Protein AF-A0A7X9J4E8-F1 (afdb_monomer_lite)

Radius of gyration: 23.3 Å; chains: 1; bounding box: 62×45×66 Å

Sequence (438 aa):
AHISRSTPTTVPPLYSTWFGYYLDIDEKLVKELIPKARELGVKNFAVDDGWQSLTDGETWGYGDWVVSRKRFPGGLKPLAELARSNGMGFGLWSAPIMVQDTSGVITDHPEWLIKRTDGTKMALWGNSSAMCYSGDYAKRFNDWLVNTARDLKLASVKVDGGLYVDGCIAPNHGHPVGHSEAVQIETFKDLVKRLRKASPGIVIDRGWEAEPGLTETYDTTWFGDWAVAFKPEREADPLWWYRNADIYRRTLWSMTFTRPPFTISWEAPCHVLCKPVDLNALEYHLTSIAAYICNLEIHGRLLESTPEEIALTKKWVKWNWENRDWLAFTQPIASLGQPYDAANDDAVPHVDGVLHLRNAHKGRYGYLCLWNPGPNPAKPEVTVRPGDYFVTMDTSKLALIRLKDGKPVAFNRTSEGFSVSANLAPRSWEIVELKIKD

Secondary structure (DSSP, 8-state):
-------TTSS--EEESHHHHTT---HHHHHHHHHHHHHTT-SEEEE-S--B---TT-S--TTT--B-TTT-TT-SHHHHHHHHHTT-EEEEEE-TTEEETT-HHHHH-GGGBPBPTTS-B-B-STTEEEB-SSHHHHHHHHHHHHHHHHHHT-SEEEE-SS--------TTSSS-TT--HHHHHHHHHHHHHHHHHHSTT-EEE-TT---GGGTTT-SBEE---------GGGTS-THHHHHHHHHHHHHHHHHHTTS-GGGEEEEEES----SS--HHHHHHHHHHHHTT-SEEEEES-TTT--HHHHHHHHHHHHHHHHHHHHHTTEEE-GGG-PPP-TTSSS---EEEEEEESSTTBTTEEEEEEEEE-SSS-B--EEEE-GGG-SS---GGGEEEEETTT--B--EEEETTEEEEE--B-TTEEEEEEEEE--

pLDDT: mean 87.4, std 9.04, range [48.62, 98.81]

Structure (mmCIF, N/CA/C/O backbone):
data_AF-A0A7X9J4E8-F1
#
_entry.id   AF-A0A7X9J4E8-F1
#
loop_
_atom_site.group_PDB
_atom_site.id
_atom_site.type_symbol
_atom_site.label_atom_id
_atom_site.label_alt_id
_atom_site.label_comp_id
_atom_site.label_asym_id
_atom_site.label_entity_id
_atom_site.label_seq_id
_atom_site.pdbx_PDB_ins_code
_atom_site.Cartn_x
_atom_site.Cartn_y
_atom_site.Cartn_z
_atom_site.occupancy
_atom_site.B_iso_or_equiv
_atom_site.auth_seq_id
_atom_site.auth_comp_id
_atom_site.auth_asym_id
_atom_site.auth_atom_id
_atom_site.pdbx_PDB_model_num
ATOM 1 N N . ALA A 1 1 ? -22.328 -2.539 -14.058 1.00 48.62 1 ALA A N 1
ATOM 2 C CA . ALA A 1 1 ? -21.877 -2.747 -12.669 1.00 48.62 1 ALA A CA 1
ATOM 3 C C . ALA A 1 1 ? -20.377 -2.993 -12.709 1.00 48.62 1 ALA A C 1
ATOM 5 O O . ALA A 1 1 ? -19.963 -3.850 -13.480 1.00 48.62 1 ALA A O 1
ATOM 6 N N . HIS A 1 2 ? -19.576 -2.222 -11.972 1.00 56.91 2 HIS A N 1
ATOM 7 C CA . HIS A 1 2 ? -18.136 -2.470 -11.863 1.00 56.91 2 HIS A CA 1
ATOM 8 C C . HIS A 1 2 ? -17.924 -3.718 -11.000 1.00 56.91 2 HIS A C 1
ATOM 10 O O . HIS A 1 2 ? -18.436 -3.782 -9.881 1.00 56.91 2 HIS A O 1
ATOM 16 N N . ILE A 1 3 ? -17.248 -4.733 -11.537 1.00 68.19 3 ILE A N 1
ATOM 17 C CA . ILE A 1 3 ? -16.965 -5.979 -10.821 1.00 68.19 3 ILE A CA 1
ATOM 18 C C . ILE A 1 3 ? -15.589 -5.818 -10.188 1.00 68.19 3 ILE A C 1
ATOM 20 O O . ILE A 1 3 ? -14.596 -5.755 -10.900 1.00 68.19 3 ILE A O 1
ATOM 24 N N . SER A 1 4 ? -15.522 -5.746 -8.860 1.00 74.31 4 SER A N 1
ATOM 25 C CA . SER A 1 4 ? -14.240 -5.845 -8.161 1.00 74.31 4 SER A CA 1
ATOM 26 C C . SER A 1 4 ? -13.829 -7.310 -8.064 1.00 74.31 4 SER A C 1
ATOM 28 O O . SER A 1 4 ? -14.654 -8.174 -7.754 1.00 74.31 4 SER A O 1
ATOM 30 N N . ARG A 1 5 ? -12.552 -7.591 -8.332 1.00 77.75 5 ARG A N 1
ATOM 31 C CA . ARG A 1 5 ? -11.970 -8.923 -8.123 1.00 77.75 5 ARG A CA 1
ATOM 32 C C . ARG A 1 5 ? -11.555 -9.168 -6.675 1.00 77.75 5 ARG A C 1
ATOM 34 O O . ARG A 1 5 ? -11.479 -10.319 -6.246 1.00 77.75 5 ARG A O 1
ATOM 41 N N . SER A 1 6 ? -11.305 -8.087 -5.949 1.00 82.75 6 SER A N 1
ATOM 42 C CA . SER A 1 6 ? -10.899 -8.096 -4.558 1.00 82.75 6 SER A CA 1
ATOM 43 C C . SER A 1 6 ? -11.991 -8.711 -3.692 1.00 82.75 6 SER A C 1
ATOM 45 O O . SER A 1 6 ? -13.174 -8.395 -3.791 1.00 82.75 6 SER A O 1
ATOM 47 N N . THR A 1 7 ? -11.575 -9.581 -2.792 1.00 85.25 7 THR A N 1
ATOM 48 C CA . THR A 1 7 ? -12.372 -10.065 -1.670 1.00 85.25 7 THR A CA 1
ATOM 49 C C . THR A 1 7 ? -11.816 -9.474 -0.377 1.00 85.25 7 THR A C 1
ATOM 51 O O . THR A 1 7 ? -10.666 -9.019 -0.359 1.00 85.25 7 THR A O 1
ATOM 54 N N . PRO A 1 8 ? -12.557 -9.569 0.742 1.00 85.12 8 PRO A N 1
ATOM 55 C CA . PRO A 1 8 ? -12.052 -9.173 2.049 1.00 85.12 8 PRO A CA 1
ATOM 56 C C . PRO A 1 8 ? -10.705 -9.783 2.419 1.00 85.12 8 PRO A C 1
ATOM 58 O O . PRO A 1 8 ? -10.065 -9.244 3.299 1.00 85.12 8 PRO A O 1
ATOM 61 N N . THR A 1 9 ? -10.253 -10.880 1.802 1.00 86.12 9 THR A N 1
ATOM 62 C CA . THR A 1 9 ? -9.005 -11.596 2.129 1.00 86.12 9 THR A CA 1
ATOM 63 C C . THR A 1 9 ? -7.965 -11.592 1.013 1.00 86.12 9 THR A C 1
ATOM 65 O O . THR A 1 9 ? -6.913 -12.204 1.174 1.00 86.12 9 THR A O 1
ATOM 68 N N . THR A 1 10 ? -8.228 -10.902 -0.100 1.00 87.06 10 THR A N 1
ATOM 69 C CA . THR A 1 10 ? -7.346 -10.943 -1.277 1.00 87.06 10 THR A CA 1
ATOM 70 C C . THR A 1 10 ? -5.997 -10.277 -1.027 1.00 87.06 10 THR A C 1
ATOM 72 O O . THR A 1 10 ? -4.990 -10.771 -1.520 1.00 87.06 10 THR A O 1
ATOM 75 N N . VAL A 1 11 ? -5.969 -9.188 -0.254 1.00 90.75 11 VAL A N 1
ATOM 76 C CA . VAL A 1 11 ? -4.782 -8.345 -0.062 1.00 90.75 11 VAL A CA 1
ATOM 77 C C . VAL A 1 11 ? -4.272 -8.517 1.372 1.00 90.75 11 VAL A C 1
ATOM 79 O O . VAL A 1 11 ? -4.885 -8.004 2.317 1.00 90.75 11 VAL A O 1
ATOM 82 N N . PRO A 1 12 ? -3.186 -9.280 1.575 1.00 91.25 12 PRO A N 1
ATOM 83 C CA . PRO A 1 12 ? -2.580 -9.446 2.885 1.00 91.25 12 PRO A CA 1
ATOM 84 C C . PRO A 1 12 ? -1.842 -8.175 3.318 1.00 91.25 12 PRO A C 1
ATOM 86 O O . PRO A 1 12 ? -1.344 -7.456 2.451 1.00 91.25 12 PRO A O 1
ATOM 89 N N . PRO A 1 13 ? -1.676 -7.935 4.632 1.00 93.50 13 PRO A N 1
ATOM 90 C CA . PRO A 1 13 ? -0.861 -6.829 5.104 1.00 93.50 13 PRO A CA 1
ATOM 91 C C . PRO A 1 13 ? 0.575 -6.987 4.604 1.00 93.50 13 PRO A C 1
ATOM 93 O O . PRO A 1 13 ? 1.129 -8.096 4.637 1.00 93.50 13 PRO A O 1
ATOM 96 N N . LEU A 1 14 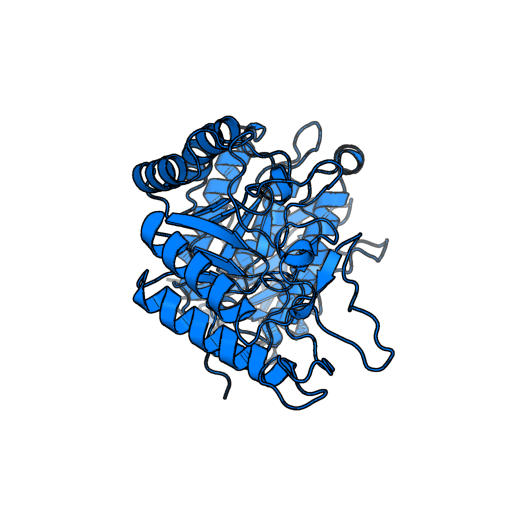? 1.172 -5.890 4.155 1.00 94.94 14 LEU A N 1
ATOM 97 C CA . LEU A 1 14 ? 2.507 -5.887 3.564 1.00 94.94 14 LEU A CA 1
ATOM 98 C C . LEU A 1 14 ? 3.421 -4.872 4.240 1.00 94.94 14 LEU A C 1
ATOM 100 O O . LEU A 1 14 ? 2.944 -3.935 4.867 1.00 94.94 14 LEU A O 1
ATOM 104 N N . TYR A 1 15 ? 4.729 -5.070 4.113 1.00 97.06 15 TYR A N 1
ATOM 105 C CA . TYR A 1 15 ? 5.728 -4.033 4.364 1.00 97.06 15 TYR A CA 1
ATOM 106 C C . TYR A 1 15 ? 6.345 -3.602 3.031 1.00 97.06 15 TYR A C 1
ATOM 108 O O . TYR A 1 15 ? 6.742 -4.477 2.259 1.00 97.06 15 TYR A O 1
ATOM 116 N N . SER A 1 16 ? 6.441 -2.297 2.769 1.00 95.44 16 SER A N 1
ATOM 117 C CA . SER A 1 16 ? 7.099 -1.734 1.579 1.00 95.44 16 SER A CA 1
ATOM 118 C C . SER A 1 16 ? 8.276 -0.838 1.971 1.00 95.44 16 SER A C 1
ATOM 120 O O . SER A 1 16 ? 8.231 -0.093 2.955 1.00 95.44 16 SER A O 1
ATOM 122 N N . THR A 1 17 ? 9.348 -0.902 1.179 1.00 96.00 17 THR A N 1
ATOM 123 C CA . THR A 1 17 ? 10.590 -0.157 1.423 1.00 96.00 17 THR A CA 1
ATOM 124 C C . THR A 1 17 ? 10.489 1.346 1.137 1.00 96.00 17 THR A C 1
ATOM 126 O O . THR A 1 17 ? 11.344 2.091 1.618 1.00 96.00 17 THR A O 1
ATOM 129 N N . TRP A 1 18 ? 9.464 1.813 0.409 1.00 92.25 18 TRP A N 1
ATOM 130 C CA . TRP A 1 18 ? 9.414 3.168 -0.166 1.00 92.25 18 TRP A CA 1
ATOM 131 C C . TRP A 1 18 ? 9.563 4.297 0.859 1.00 92.25 18 TRP A C 1
ATOM 133 O O . TRP A 1 18 ? 10.616 4.912 0.942 1.00 92.25 18 TRP A O 1
ATOM 143 N N . PHE A 1 19 ? 8.572 4.559 1.714 1.00 88.56 19 PHE A N 1
ATOM 144 C CA . PHE A 1 19 ? 8.645 5.719 2.617 1.00 88.56 19 PHE A CA 1
ATOM 145 C C . PHE A 1 19 ? 9.644 5.595 3.776 1.00 88.56 19 PHE A C 1
ATOM 147 O O . PHE A 1 19 ? 9.841 6.562 4.514 1.00 88.56 19 PHE A O 1
ATOM 154 N N . GLY A 1 20 ? 10.290 4.436 3.934 1.00 88.81 20 GLY A N 1
ATOM 155 C CA . GLY A 1 20 ? 11.415 4.272 4.854 1.00 88.81 20 GLY A CA 1
ATOM 156 C C . GLY A 1 20 ? 12.755 4.677 4.240 1.00 88.81 20 GLY A C 1
ATOM 157 O O . GLY A 1 20 ? 13.544 5.350 4.901 1.00 88.81 20 GLY A O 1
ATOM 158 N N . TYR A 1 21 ? 12.998 4.272 2.992 1.00 91.88 21 TYR A N 1
ATOM 159 C CA . TYR A 1 21 ? 14.338 4.274 2.391 1.00 91.88 21 TYR A CA 1
ATOM 160 C C . TYR A 1 21 ? 14.398 4.917 1.000 1.00 91.88 21 TYR A C 1
ATOM 162 O O . TYR A 1 21 ? 15.472 5.296 0.542 1.00 91.88 21 TYR A O 1
ATOM 170 N N . TYR A 1 22 ? 13.258 5.087 0.334 1.00 91.00 22 TYR A N 1
ATOM 171 C CA . TYR A 1 22 ? 13.146 5.521 -1.055 1.00 91.00 22 TYR A CA 1
ATOM 172 C C . TYR A 1 22 ? 14.107 4.729 -1.950 1.00 91.00 22 TYR A C 1
ATOM 174 O O . TYR A 1 22 ? 14.086 3.503 -1.954 1.00 91.00 22 TYR A O 1
ATOM 182 N N . LEU A 1 23 ? 14.989 5.433 -2.660 1.00 92.19 23 LEU A N 1
ATOM 183 C CA . LEU A 1 23 ? 15.985 4.859 -3.555 1.00 92.19 23 LEU A CA 1
ATOM 184 C C . LEU A 1 23 ? 17.220 4.304 -2.828 1.00 92.19 23 LEU A C 1
ATOM 186 O O . LEU A 1 23 ? 18.039 3.633 -3.462 1.00 92.19 23 LEU A O 1
ATOM 190 N N . ASP A 1 24 ? 17.380 4.589 -1.532 1.00 92.56 24 ASP A N 1
ATOM 191 C CA . ASP A 1 24 ? 18.519 4.156 -0.715 1.00 92.56 24 ASP A CA 1
ATOM 192 C C . ASP A 1 24 ? 18.311 2.730 -0.189 1.00 92.56 24 ASP A C 1
ATOM 194 O O . ASP A 1 24 ? 18.245 2.465 1.012 1.00 92.56 24 ASP A O 1
ATOM 198 N N . ILE A 1 25 ? 18.144 1.797 -1.129 1.00 96.44 25 ILE A N 1
ATOM 199 C CA . ILE A 1 25 ? 17.993 0.373 -0.852 1.00 96.44 25 ILE A CA 1
ATOM 200 C C . ILE A 1 25 ? 19.094 -0.442 -1.522 1.00 96.44 25 ILE A C 1
ATOM 202 O O . ILE A 1 25 ? 19.455 -0.221 -2.678 1.00 96.44 25 ILE A O 1
ATOM 206 N N . ASP A 1 26 ? 19.607 -1.432 -0.801 1.00 97.94 26 ASP A N 1
ATOM 207 C CA . ASP A 1 26 ? 20.569 -2.401 -1.312 1.00 97.94 26 ASP A CA 1
ATOM 208 C C . ASP A 1 26 ? 20.259 -3.818 -0.802 1.00 97.94 26 ASP A C 1
ATOM 210 O O . ASP A 1 26 ? 19.353 -4.051 0.007 1.00 97.94 26 ASP A O 1
ATOM 214 N N . GLU A 1 27 ? 20.999 -4.805 -1.299 1.00 98.50 27 GLU A N 1
ATOM 215 C CA . GLU A 1 27 ? 20.799 -6.202 -0.919 1.00 98.50 27 GLU A CA 1
ATOM 216 C C . GLU A 1 27 ? 21.032 -6.458 0.572 1.00 98.50 27 GLU A C 1
ATOM 218 O O . GLU A 1 27 ? 20.365 -7.322 1.144 1.00 98.50 27 GLU A O 1
ATOM 223 N N . LYS A 1 28 ? 21.962 -5.739 1.212 1.00 98.56 28 LYS A N 1
ATOM 224 C CA . LYS A 1 28 ? 22.250 -5.924 2.636 1.00 98.56 28 LYS A CA 1
ATOM 225 C C . LYS A 1 28 ? 21.069 -5.437 3.471 1.00 98.56 28 LYS A C 1
ATOM 227 O O . LYS A 1 28 ? 20.563 -6.195 4.296 1.00 98.56 28 LYS A O 1
ATOM 232 N N . LEU A 1 29 ? 20.600 -4.223 3.207 1.00 98.56 29 LEU A N 1
ATOM 233 C CA . LEU A 1 29 ? 19.459 -3.626 3.882 1.00 98.56 29 LEU A CA 1
ATOM 234 C C . LEU A 1 29 ? 18.213 -4.503 3.731 1.00 98.56 29 LEU A C 1
ATOM 236 O O . LEU A 1 29 ? 17.566 -4.835 4.723 1.00 98.56 29 LEU A O 1
ATOM 240 N N . VAL A 1 30 ? 17.888 -4.939 2.508 1.00 98.62 30 VAL A N 1
ATOM 241 C CA . VAL A 1 30 ? 16.694 -5.768 2.282 1.00 98.62 30 VAL A CA 1
ATOM 242 C C . VAL A 1 30 ? 16.803 -7.122 3.000 1.00 98.62 30 VAL A C 1
ATOM 244 O O . VAL A 1 30 ? 15.809 -7.599 3.552 1.00 98.62 30 VAL A O 1
ATOM 247 N N . LYS A 1 31 ? 17.999 -7.729 3.077 1.00 98.62 31 LYS A N 1
ATOM 248 C CA . LYS A 1 31 ? 18.221 -8.958 3.868 1.00 98.62 31 LYS A CA 1
ATOM 249 C C . LYS A 1 31 ? 17.949 -8.766 5.357 1.00 98.62 31 LYS A C 1
ATOM 251 O O . LYS A 1 31 ? 17.450 -9.696 5.985 1.00 98.62 31 LYS A O 1
ATOM 256 N N . GLU A 1 32 ? 18.277 -7.603 5.913 1.00 98.62 32 GLU A N 1
ATOM 257 C CA . GLU A 1 32 ? 18.030 -7.275 7.323 1.00 98.62 32 GLU A CA 1
ATOM 258 C C . GLU A 1 32 ? 16.552 -6.932 7.577 1.00 98.62 32 GLU A C 1
ATOM 260 O O . GLU A 1 32 ? 15.979 -7.337 8.590 1.00 98.62 32 GLU A O 1
ATOM 265 N N . LEU A 1 33 ? 15.898 -6.260 6.625 1.00 98.69 33 LEU A N 1
ATOM 266 C CA . LEU A 1 33 ? 14.492 -5.867 6.726 1.00 98.69 33 LEU A CA 1
ATOM 267 C C . LEU A 1 33 ? 13.522 -7.049 6.691 1.00 98.69 33 LEU A C 1
ATOM 269 O O . LEU A 1 33 ? 12.546 -7.048 7.435 1.00 98.69 33 LEU A O 1
ATOM 273 N N . ILE A 1 34 ? 13.766 -8.063 5.859 1.00 98.69 34 ILE A N 1
ATOM 274 C CA . ILE A 1 34 ? 12.857 -9.212 5.706 1.00 98.69 34 ILE A CA 1
ATOM 275 C C . ILE A 1 34 ? 12.536 -9.916 7.045 1.00 98.69 34 ILE A C 1
ATOM 277 O O . ILE A 1 34 ? 11.354 -10.032 7.386 1.00 98.69 34 ILE A O 1
ATOM 281 N N . PRO A 1 35 ? 13.515 -10.396 7.838 1.00 98.25 35 PRO A N 1
ATOM 282 C CA . PRO A 1 35 ? 13.212 -11.028 9.120 1.00 98.25 35 PRO A CA 1
ATOM 283 C C . PRO A 1 35 ? 12.570 -10.047 10.108 1.00 98.25 35 PRO A C 1
ATOM 285 O O . PRO A 1 35 ? 11.734 -10.467 10.907 1.00 98.25 35 PRO A O 1
ATOM 288 N N . LYS A 1 36 ? 12.889 -8.747 10.022 1.00 98.12 36 LYS A N 1
ATOM 289 C CA . LYS A 1 36 ? 12.287 -7.728 10.885 1.00 98.12 36 LYS A CA 1
ATOM 290 C C . LYS A 1 36 ? 10.820 -7.467 10.547 1.00 98.12 36 LYS A C 1
ATOM 292 O O . LYS A 1 36 ? 9.985 -7.405 11.444 1.00 98.12 36 LYS A O 1
ATOM 297 N N . ALA A 1 37 ? 10.472 -7.405 9.264 1.00 98.19 37 ALA A N 1
ATOM 298 C CA . ALA A 1 37 ? 9.098 -7.233 8.796 1.00 98.19 37 ALA A CA 1
ATOM 299 C C . ALA A 1 37 ? 8.198 -8.386 9.260 1.00 98.19 37 ALA A C 1
ATOM 301 O O . ALA A 1 37 ? 7.064 -8.163 9.689 1.00 98.19 37 ALA A O 1
ATOM 302 N N . ARG A 1 38 ? 8.727 -9.616 9.301 1.00 97.44 38 ARG A N 1
ATOM 303 C CA . ARG A 1 38 ? 8.019 -10.769 9.877 1.00 97.44 38 ARG A CA 1
ATOM 304 C C . ARG A 1 38 ? 7.588 -10.524 11.330 1.00 97.44 38 ARG A C 1
ATOM 306 O O . ARG A 1 38 ? 6.520 -10.995 11.724 1.00 97.44 38 ARG A O 1
ATOM 313 N N . GLU A 1 39 ? 8.373 -9.799 12.133 1.00 97.50 39 GLU A N 1
ATOM 314 C CA . GLU A 1 39 ? 8.024 -9.504 13.533 1.00 97.50 39 GLU A CA 1
ATOM 315 C C . GLU A 1 39 ? 6.733 -8.685 13.654 1.00 97.50 39 GLU A C 1
ATOM 317 O O . GLU A 1 39 ? 5.976 -8.904 14.604 1.00 97.50 39 GLU A O 1
ATOM 322 N N . LEU A 1 40 ? 6.444 -7.827 12.666 1.00 97.50 40 LEU A N 1
ATOM 323 C CA . LEU A 1 40 ? 5.217 -7.027 12.577 1.00 97.50 40 LEU A CA 1
ATOM 324 C C . LEU A 1 40 ? 3.973 -7.873 12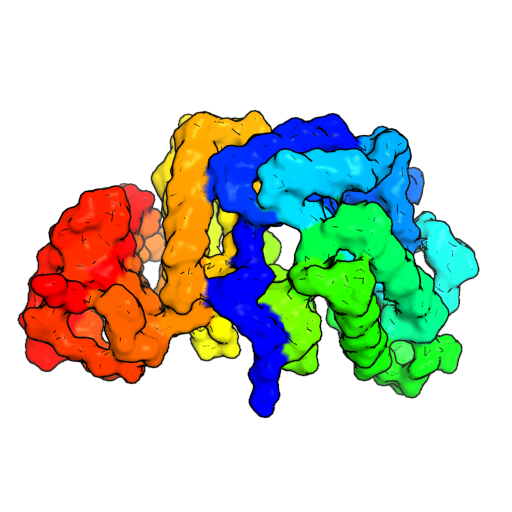.274 1.00 97.50 40 LEU A C 1
ATOM 326 O O . LEU A 1 40 ? 2.850 -7.410 12.446 1.00 97.50 40 LEU A O 1
ATOM 330 N N . GLY A 1 41 ? 4.147 -9.119 11.824 1.00 96.19 41 GLY A N 1
ATOM 331 C CA . GLY A 1 41 ? 3.045 -9.999 11.435 1.00 96.19 41 GLY A CA 1
ATOM 332 C C . GLY A 1 41 ? 2.506 -9.757 10.023 1.00 96.19 41 GLY A C 1
ATOM 333 O O . GLY A 1 41 ? 1.474 -10.341 9.674 1.00 96.19 41 GLY A O 1
ATOM 334 N N . VAL A 1 42 ? 3.199 -8.949 9.209 1.00 97.00 42 VAL A N 1
ATOM 335 C CA . VAL A 1 42 ? 2.889 -8.802 7.781 1.00 97.00 42 VAL A CA 1
ATOM 336 C C . VAL A 1 42 ? 3.046 -10.139 7.050 1.00 97.00 42 VAL A C 1
ATOM 338 O O . VAL A 1 42 ? 3.747 -11.052 7.495 1.00 97.00 42 VAL A O 1
ATOM 341 N N . LYS A 1 43 ? 2.333 -10.284 5.937 1.00 96.56 43 LYS A N 1
ATOM 342 C CA . LYS A 1 43 ? 2.287 -11.506 5.123 1.00 96.56 43 LYS A CA 1
ATOM 343 C C . LYS A 1 43 ? 2.990 -11.341 3.780 1.00 96.56 43 LYS A C 1
ATOM 345 O O . LYS A 1 43 ? 3.255 -12.344 3.127 1.00 96.56 43 LYS A O 1
ATOM 350 N N . ASN A 1 44 ? 3.299 -10.111 3.385 1.00 96.88 44 ASN A N 1
ATOM 351 C CA . ASN A 1 44 ? 4.042 -9.787 2.176 1.00 96.88 44 ASN A CA 1
ATOM 352 C C . ASN A 1 44 ? 5.158 -8.785 2.483 1.00 96.88 44 ASN A C 1
ATOM 354 O O . ASN A 1 44 ? 5.018 -7.925 3.350 1.00 96.88 44 ASN A O 1
ATOM 358 N N . PHE A 1 45 ? 6.246 -8.890 1.733 1.00 98.44 45 PHE A N 1
ATOM 359 C CA . PHE A 1 45 ? 7.347 -7.939 1.724 1.00 98.44 45 PHE A CA 1
ATOM 360 C C . PHE A 1 45 ? 7.524 -7.426 0.296 1.00 98.44 45 PHE A C 1
ATOM 362 O O . PHE A 1 45 ? 7.764 -8.224 -0.609 1.00 98.44 45 PHE A O 1
ATOM 369 N N . ALA A 1 46 ? 7.399 -6.122 0.087 1.00 97.62 46 ALA A N 1
ATOM 370 C CA . ALA A 1 46 ? 7.541 -5.486 -1.212 1.00 97.62 46 ALA A CA 1
ATOM 371 C C . ALA A 1 46 ? 8.856 -4.704 -1.281 1.00 97.62 46 ALA A C 1
ATOM 373 O O . ALA A 1 46 ? 9.139 -3.866 -0.424 1.00 97.62 46 ALA A O 1
ATOM 374 N N . VAL A 1 47 ? 9.646 -4.981 -2.319 1.00 98.12 47 VAL A N 1
ATOM 375 C CA . VAL A 1 47 ? 10.730 -4.089 -2.735 1.00 98.12 47 VAL A CA 1
ATOM 376 C C . VAL A 1 47 ? 10.120 -3.066 -3.683 1.00 98.12 47 VAL A C 1
ATOM 378 O O . VAL A 1 47 ? 9.696 -3.412 -4.791 1.00 98.12 47 VAL A O 1
ATOM 381 N N . ASP A 1 48 ? 10.025 -1.834 -3.199 1.00 95.12 48 ASP A N 1
ATOM 382 C CA . ASP A 1 48 ? 9.521 -0.698 -3.964 1.00 95.12 48 ASP A CA 1
ATOM 383 C C . ASP A 1 48 ? 10.615 -0.125 -4.886 1.00 95.12 48 ASP A C 1
ATOM 385 O O . ASP A 1 48 ? 11.631 -0.788 -5.121 1.00 95.12 48 ASP A O 1
ATOM 389 N N . ASP A 1 49 ? 10.413 1.064 -5.450 1.00 93.69 49 ASP A N 1
ATOM 390 C CA . ASP A 1 49 ? 11.375 1.687 -6.358 1.00 93.69 49 ASP A CA 1
ATOM 391 C C . ASP A 1 49 ? 12.795 1.815 -5.759 1.00 93.69 49 ASP A C 1
ATOM 393 O O . ASP A 1 49 ? 12.984 1.925 -4.548 1.00 93.69 49 ASP A O 1
ATOM 397 N N . GLY A 1 50 ? 13.816 1.769 -6.624 1.00 93.88 50 GLY A N 1
ATOM 398 C CA . GLY A 1 50 ? 15.229 1.780 -6.232 1.00 93.88 50 GLY A CA 1
ATOM 399 C C . GLY A 1 50 ? 15.968 0.451 -6.416 1.00 93.88 50 GLY A C 1
ATOM 400 O O . GLY A 1 50 ? 17.140 0.347 -6.066 1.00 93.88 50 GLY A O 1
ATOM 401 N N . TRP A 1 51 ? 15.355 -0.583 -6.994 1.00 96.44 51 TRP A N 1
ATOM 402 C CA . TRP A 1 51 ? 16.055 -1.842 -7.303 1.00 96.44 51 TRP A CA 1
ATOM 403 C C . TRP A 1 51 ? 16.765 -1.835 -8.670 1.00 96.44 51 TRP A C 1
ATOM 405 O O . TRP A 1 51 ? 17.660 -2.650 -8.931 1.00 96.44 51 TRP A O 1
ATOM 415 N N . GLN A 1 52 ? 16.375 -0.916 -9.550 1.00 94.69 52 GLN A N 1
ATOM 416 C CA . GLN A 1 52 ? 16.783 -0.838 -10.951 1.00 94.69 52 GLN A CA 1
ATOM 417 C C . GLN A 1 52 ? 18.209 -0.284 -11.097 1.00 94.69 52 GLN A C 1
ATOM 419 O O . GLN A 1 52 ? 18.721 0.405 -10.218 1.00 94.69 52 GLN A O 1
ATOM 424 N N . SER A 1 53 ? 18.890 -0.574 -12.199 1.00 91.44 53 SER A N 1
ATOM 425 C CA . SER A 1 53 ? 20.124 0.116 -12.585 1.00 91.44 53 SER A CA 1
ATOM 426 C C . SER A 1 53 ? 19.837 1.584 -12.896 1.00 91.44 53 SER A C 1
ATOM 428 O O . SER A 1 53 ? 18.782 1.909 -13.431 1.00 91.44 53 SER A O 1
ATOM 430 N N . LEU A 1 54 ? 20.787 2.458 -12.564 1.00 88.31 54 LEU A N 1
ATOM 431 C CA . LEU A 1 54 ? 20.747 3.874 -12.923 1.00 88.31 54 LEU A CA 1
ATOM 432 C C . LEU A 1 54 ? 21.730 4.118 -14.068 1.00 88.31 54 LEU A C 1
ATOM 434 O O . LEU A 1 54 ? 22.831 3.561 -14.045 1.00 88.31 54 LEU A O 1
ATOM 438 N N . THR A 1 55 ? 21.347 4.959 -15.026 1.00 81.38 55 THR A N 1
ATOM 439 C CA . THR A 1 55 ? 22.307 5.589 -15.940 1.00 81.38 55 THR A CA 1
ATOM 440 C C . THR A 1 55 ? 23.113 6.634 -15.162 1.00 81.38 55 THR A C 1
ATOM 442 O O . THR A 1 55 ? 22.614 7.223 -14.201 1.00 81.38 55 THR A O 1
ATOM 445 N N . ASP A 1 56 ? 24.374 6.858 -15.531 1.00 74.69 56 ASP A N 1
ATOM 446 C CA . ASP A 1 56 ? 25.217 7.836 -14.841 1.00 74.69 56 ASP A CA 1
ATOM 447 C C . ASP A 1 56 ? 24.589 9.240 -14.866 1.00 74.69 56 ASP A C 1
ATOM 449 O O . ASP A 1 56 ? 24.200 9.745 -15.917 1.00 74.69 56 ASP A O 1
ATOM 453 N N . GLY A 1 57 ? 24.506 9.875 -13.693 1.00 75.88 57 GLY A N 1
ATOM 454 C CA . GLY A 1 57 ? 23.884 11.193 -13.518 1.00 75.88 57 GLY A CA 1
ATOM 455 C C . GLY A 1 57 ? 22.368 11.166 -13.301 1.00 75.88 57 GLY A C 1
ATOM 456 O O . GLY A 1 57 ? 21.802 12.197 -12.940 1.00 75.88 57 GLY A O 1
ATOM 457 N N . GLU A 1 58 ? 21.717 10.010 -13.450 1.00 83.50 58 GLU A N 1
ATOM 458 C CA . GLU A 1 58 ? 20.284 9.865 -13.200 1.00 83.50 58 GLU A CA 1
ATOM 459 C C . GLU A 1 58 ? 19.952 9.634 -11.731 1.00 83.50 58 GLU A C 1
ATOM 461 O O . GLU A 1 58 ? 20.676 8.967 -10.990 1.00 83.50 58 GLU A O 1
ATOM 466 N N . THR A 1 59 ? 18.791 10.151 -11.329 1.00 77.69 59 THR A N 1
ATOM 467 C CA . THR A 1 59 ? 18.231 9.885 -9.998 1.00 77.69 59 THR A CA 1
ATOM 468 C C . THR A 1 59 ? 17.367 8.618 -9.994 1.00 77.69 59 THR A C 1
ATOM 470 O O . THR A 1 59 ? 17.441 7.847 -9.043 1.00 77.69 59 THR A O 1
ATOM 473 N N . TRP A 1 60 ? 16.615 8.342 -11.069 1.00 82.69 60 TRP A N 1
ATOM 474 C CA . TRP A 1 60 ? 15.743 7.156 -11.197 1.00 82.69 60 TRP A CA 1
ATOM 475 C C . TRP A 1 60 ? 16.179 6.217 -12.324 1.00 82.69 60 TRP A C 1
ATOM 477 O O . TRP A 1 60 ? 16.839 6.638 -13.266 1.00 82.69 60 TRP A O 1
ATOM 487 N N . GLY A 1 61 ? 15.804 4.938 -12.225 1.00 84.31 61 GLY A N 1
ATOM 488 C CA . GLY A 1 61 ? 16.208 3.867 -13.151 1.00 84.31 61 GLY A CA 1
ATOM 489 C C . GLY A 1 61 ? 15.097 3.395 -14.089 1.00 84.31 61 GLY A C 1
ATOM 490 O O . GLY A 1 61 ? 14.974 2.198 -14.352 1.00 84.31 61 GLY A O 1
ATOM 491 N N . TYR A 1 62 ? 14.223 4.305 -14.520 1.00 91.00 62 TYR A N 1
ATOM 492 C CA . TYR A 1 62 ? 13.004 3.959 -15.251 1.00 91.00 62 TYR A CA 1
ATOM 493 C C . TYR A 1 62 ? 13.264 3.598 -16.719 1.00 91.00 62 TYR A C 1
ATOM 495 O O . TYR A 1 62 ? 14.015 4.281 -17.415 1.00 91.00 62 TYR A O 1
ATOM 503 N N . GLY A 1 63 ? 12.576 2.556 -17.200 1.00 89.38 63 GLY A N 1
ATOM 504 C CA . GLY A 1 63 ? 12.537 2.146 -18.609 1.00 89.38 63 GLY A CA 1
ATOM 505 C C . GLY A 1 63 ? 13.291 0.857 -18.933 1.00 89.38 63 GLY A C 1
ATOM 506 O O . GLY A 1 63 ? 12.747 -0.008 -19.618 1.00 89.38 63 GLY A O 1
ATOM 507 N N . ASP A 1 64 ? 14.512 0.687 -18.419 1.00 91.69 64 ASP A N 1
ATOM 508 C CA . ASP A 1 64 ? 15.330 -0.492 -18.746 1.00 91.69 64 ASP A CA 1
ATOM 509 C C . ASP A 1 64 ? 14.966 -1.728 -17.906 1.00 91.69 64 ASP A C 1
ATOM 511 O O . ASP A 1 64 ? 15.174 -2.860 -18.345 1.00 91.69 64 ASP A O 1
ATOM 515 N N . TRP A 1 65 ? 14.399 -1.523 -16.709 1.00 93.50 65 TRP A N 1
ATOM 516 C CA . TRP A 1 65 ? 13.927 -2.577 -15.793 1.00 93.50 65 TRP A CA 1
ATOM 517 C C . TRP A 1 65 ? 14.968 -3.675 -15.494 1.00 93.50 65 TRP A C 1
ATOM 519 O O . TRP A 1 65 ? 14.644 -4.848 -15.284 1.00 93.50 65 TRP A O 1
ATOM 529 N N . VAL A 1 66 ? 16.248 -3.293 -15.449 1.00 93.88 66 VAL A N 1
ATOM 530 C CA . VAL A 1 66 ? 17.380 -4.172 -15.119 1.00 93.88 66 VAL A CA 1
ATOM 531 C C . VAL A 1 66 ? 17.735 -4.020 -13.646 1.00 93.88 66 VAL A C 1
ATOM 533 O O . VAL A 1 66 ? 17.834 -2.905 -13.157 1.00 93.88 66 VAL A O 1
ATOM 536 N N . VAL A 1 67 ? 17.980 -5.122 -12.933 1.00 96.31 67 VAL A N 1
ATOM 537 C CA . VAL A 1 67 ? 18.420 -5.074 -11.527 1.00 96.31 67 VAL A CA 1
ATOM 538 C C . VAL A 1 67 ? 19.823 -4.474 -11.421 1.00 96.31 67 VAL A C 1
ATOM 540 O O . VAL A 1 67 ? 20.754 -4.957 -12.072 1.00 96.31 67 VAL A O 1
ATOM 543 N N . SER A 1 68 ? 20.004 -3.491 -10.535 1.00 96.44 68 SER A N 1
ATOM 544 C CA . SER A 1 68 ? 21.324 -2.925 -10.245 1.00 96.44 68 SER A CA 1
ATOM 545 C C . SER A 1 68 ? 22.220 -3.961 -9.581 1.00 96.44 68 SER A C 1
ATOM 547 O O . SER A 1 68 ? 22.064 -4.250 -8.402 1.00 96.44 68 SER A O 1
ATOM 549 N N . ARG A 1 69 ? 23.219 -4.487 -10.297 1.00 95.88 69 ARG A N 1
ATOM 550 C CA . ARG A 1 69 ? 24.218 -5.407 -9.712 1.00 95.88 69 ARG A CA 1
ATOM 551 C C . ARG A 1 69 ? 25.173 -4.730 -8.732 1.00 95.88 69 ARG A C 1
ATOM 553 O O . ARG A 1 69 ? 25.820 -5.414 -7.950 1.00 95.88 69 ARG A O 1
ATOM 560 N N . LYS A 1 70 ? 25.234 -3.398 -8.743 1.00 95.25 70 LYS A N 1
ATOM 561 C CA . LYS A 1 70 ? 25.973 -2.617 -7.747 1.00 95.25 70 LYS A CA 1
ATOM 562 C C . LYS A 1 70 ? 25.262 -2.635 -6.391 1.00 95.25 70 LYS A C 1
ATOM 564 O O . LYS A 1 70 ? 25.911 -2.875 -5.383 1.00 95.25 70 LYS A O 1
ATOM 569 N N . ARG A 1 71 ? 23.943 -2.400 -6.377 1.00 96.50 71 ARG A N 1
ATOM 570 C CA . ARG A 1 71 ? 23.118 -2.413 -5.151 1.00 96.50 71 ARG A CA 1
ATOM 571 C C . ARG A 1 71 ? 22.701 -3.830 -4.745 1.00 96.50 71 ARG A C 1
ATOM 573 O O . ARG A 1 71 ? 22.642 -4.155 -3.566 1.00 96.50 71 ARG A O 1
ATOM 580 N N . PHE A 1 72 ? 22.467 -4.688 -5.732 1.00 98.12 72 PHE A N 1
ATOM 581 C CA . PHE A 1 72 ? 22.002 -6.065 -5.586 1.00 98.12 72 PHE A CA 1
ATOM 582 C C . PHE A 1 72 ? 22.932 -7.040 -6.324 1.00 98.12 72 PHE A C 1
ATOM 584 O O . PHE A 1 72 ? 22.555 -7.580 -7.373 1.00 98.12 72 PHE A O 1
ATOM 591 N N . PRO A 1 73 ? 24.164 -7.272 -5.828 1.00 97.88 73 PRO A N 1
ATOM 592 C CA . PRO A 1 73 ? 25.135 -8.155 -6.482 1.00 97.88 73 PRO A CA 1
ATOM 593 C C . PRO A 1 73 ? 24.592 -9.572 -6.731 1.00 97.88 73 PRO A C 1
ATOM 595 O O . PRO A 1 73 ? 24.724 -10.104 -7.837 1.00 97.88 73 PRO A O 1
ATOM 598 N N . GLY A 1 74 ? 23.881 -10.156 -5.764 1.00 97.38 74 GLY A N 1
ATOM 599 C CA . GLY A 1 74 ? 23.181 -11.438 -5.882 1.00 97.38 74 GLY A CA 1
ATOM 600 C C . GLY A 1 74 ? 21.856 -11.365 -6.651 1.00 97.38 74 GLY A C 1
ATOM 601 O O . GLY A 1 74 ? 21.288 -12.396 -7.019 1.00 97.38 74 GLY A O 1
ATOM 602 N N . GLY A 1 75 ? 21.378 -10.160 -6.967 1.00 97.75 75 GLY A N 1
ATOM 603 C CA . GLY A 1 75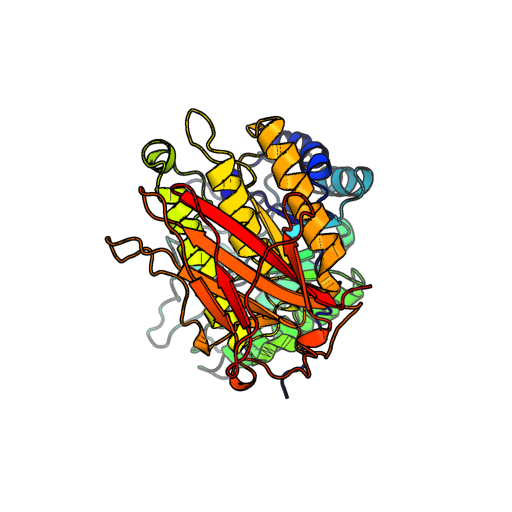 ? 20.073 -9.907 -7.573 1.00 97.75 75 GLY A CA 1
ATOM 604 C C . GLY A 1 75 ? 18.913 -10.122 -6.595 1.00 97.75 75 GLY A C 1
ATOM 605 O O . GLY A 1 75 ? 19.104 -10.295 -5.396 1.00 97.75 75 GLY A O 1
ATOM 606 N N . LEU A 1 76 ? 17.681 -10.134 -7.112 1.00 98.38 76 LEU A N 1
ATOM 607 C CA . LEU A 1 76 ? 16.474 -10.196 -6.272 1.00 98.38 76 LEU A CA 1
ATOM 608 C C . LEU A 1 76 ? 16.058 -11.618 -5.867 1.00 98.38 76 LEU A C 1
ATOM 610 O O . LEU A 1 76 ? 15.304 -11.796 -4.912 1.00 98.38 76 LEU A O 1
ATOM 614 N N . LYS A 1 77 ? 16.544 -12.654 -6.563 1.00 98.50 77 LYS A N 1
ATOM 615 C CA . LYS A 1 77 ? 16.124 -14.043 -6.318 1.00 98.50 77 LYS A CA 1
ATOM 616 C C . LYS A 1 77 ? 16.425 -14.529 -4.890 1.00 98.50 77 LYS A C 1
ATOM 618 O O . LYS A 1 77 ? 15.496 -15.050 -4.270 1.00 98.50 77 LYS A O 1
ATOM 623 N N . PRO A 1 78 ? 17.632 -14.318 -4.323 1.00 98.62 78 PRO A N 1
ATOM 624 C CA . PRO A 1 78 ? 17.907 -14.705 -2.938 1.00 98.62 78 PRO A CA 1
ATOM 625 C C . PRO A 1 78 ? 17.017 -13.973 -1.922 1.00 98.62 78 PRO A C 1
ATOM 627 O O . PRO A 1 78 ? 16.641 -14.549 -0.906 1.00 98.62 78 PRO A O 1
ATOM 630 N N . LEU A 1 79 ? 16.637 -12.722 -2.204 1.00 98.75 79 LEU A N 1
ATOM 631 C CA . LEU A 1 79 ? 15.747 -11.931 -1.345 1.00 98.75 79 LEU A CA 1
ATOM 632 C C . LEU A 1 79 ? 14.315 -12.473 -1.377 1.00 98.75 79 LEU A C 1
ATOM 634 O O . LEU A 1 79 ? 13.693 -12.646 -0.332 1.00 98.75 79 LEU A O 1
ATOM 638 N N . ALA A 1 80 ? 13.821 -12.827 -2.565 1.00 98.69 80 ALA A N 1
ATOM 639 C CA . ALA A 1 80 ? 12.521 -13.470 -2.718 1.00 98.69 80 ALA A CA 1
ATOM 640 C C . ALA A 1 80 ? 12.471 -14.839 -2.014 1.00 98.69 80 ALA A C 1
ATOM 642 O O . ALA A 1 80 ? 11.465 -15.197 -1.398 1.00 98.69 80 ALA A O 1
ATOM 643 N N . GLU A 1 81 ? 13.559 -15.612 -2.075 1.00 98.75 81 GLU A N 1
ATOM 644 C CA . GLU A 1 81 ? 13.701 -16.873 -1.336 1.00 98.75 81 GLU A CA 1
ATOM 645 C C . GLU A 1 81 ? 13.717 -16.650 0.181 1.00 98.75 81 GLU A C 1
ATOM 647 O O . GLU A 1 81 ? 13.013 -17.365 0.896 1.00 98.75 81 GLU A O 1
ATOM 652 N N . LEU A 1 82 ? 14.427 -15.624 0.658 1.00 98.81 82 LEU A N 1
ATOM 653 C CA . LEU A 1 82 ? 14.479 -15.254 2.072 1.00 98.81 82 LEU A CA 1
ATOM 654 C C . LEU A 1 82 ? 13.117 -14.783 2.609 1.00 98.81 82 LEU A C 1
ATOM 656 O O . LEU A 1 82 ? 12.731 -15.152 3.720 1.00 98.81 82 LEU A O 1
ATOM 660 N N . ALA A 1 83 ? 12.360 -13.999 1.837 1.00 98.69 83 ALA A N 1
ATOM 661 C CA . ALA A 1 83 ? 11.004 -13.594 2.214 1.00 98.69 83 ALA A CA 1
ATOM 662 C C . ALA A 1 83 ? 10.098 -14.821 2.394 1.00 98.69 83 ALA A C 1
ATOM 664 O O . ALA A 1 83 ? 9.456 -14.978 3.436 1.00 98.69 83 ALA A O 1
ATOM 665 N N . ARG A 1 84 ? 10.148 -15.761 1.440 1.00 98.25 84 ARG A N 1
ATOM 666 C CA . ARG A 1 84 ? 9.392 -17.018 1.519 1.00 98.25 84 ARG A CA 1
ATOM 667 C C . ARG A 1 84 ? 9.816 -17.897 2.689 1.00 98.25 84 ARG A C 1
ATOM 669 O O . ARG A 1 84 ? 8.944 -18.446 3.359 1.00 98.25 84 ARG A O 1
ATOM 676 N N . SER A 1 85 ? 11.113 -18.021 2.980 1.00 98.44 85 SER A N 1
ATOM 677 C CA . SER A 1 85 ? 11.578 -18.794 4.143 1.00 98.44 85 SER A CA 1
ATOM 678 C C . SER A 1 85 ? 11.152 -18.167 5.475 1.00 98.44 85 SER A C 1
ATOM 680 O O . SER A 1 85 ? 11.059 -18.866 6.480 1.00 98.44 85 SER A O 1
ATOM 682 N N . ASN A 1 86 ? 10.849 -16.865 5.484 1.00 98.56 86 ASN A N 1
ATOM 683 C CA . ASN A 1 86 ? 10.254 -16.151 6.615 1.00 98.56 86 ASN A CA 1
ATOM 684 C C . ASN A 1 86 ? 8.713 -16.193 6.629 1.00 98.56 86 ASN A C 1
ATOM 686 O O . ASN A 1 86 ? 8.090 -15.586 7.502 1.00 98.56 86 ASN A O 1
ATOM 690 N N . GLY A 1 87 ? 8.092 -16.941 5.713 1.00 97.88 87 GLY A N 1
ATOM 691 C CA . GLY A 1 87 ? 6.641 -17.112 5.636 1.00 97.88 87 GLY A CA 1
ATOM 692 C C . GLY A 1 87 ? 5.902 -15.924 5.021 1.00 97.88 87 GLY A C 1
ATOM 693 O O . GLY A 1 87 ? 4.707 -15.774 5.275 1.00 97.88 87 GLY A O 1
ATOM 694 N N . MET A 1 88 ? 6.593 -15.087 4.243 1.00 98.50 88 MET A N 1
ATOM 695 C CA . MET A 1 88 ? 6.013 -13.937 3.550 1.00 98.50 88 MET A CA 1
ATOM 696 C C . MET A 1 88 ? 6.073 -14.106 2.029 1.00 98.50 88 MET A C 1
ATOM 698 O O . MET A 1 88 ? 7.002 -14.711 1.489 1.00 98.50 88 MET A O 1
ATOM 702 N N . GLY A 1 89 ? 5.095 -13.545 1.321 1.00 98.19 89 GLY A N 1
ATOM 703 C CA . GLY A 1 89 ? 5.192 -13.324 -0.117 1.00 98.19 89 GLY A CA 1
ATOM 704 C C . GLY A 1 89 ? 6.208 -12.228 -0.451 1.00 98.19 89 GLY A C 1
ATOM 705 O O . GLY A 1 89 ? 6.534 -11.394 0.394 1.00 98.19 89 GLY A O 1
ATOM 706 N N . PHE A 1 90 ? 6.715 -12.238 -1.684 1.00 98.44 90 PHE A N 1
ATOM 707 C CA . PHE A 1 90 ? 7.639 -11.222 -2.189 1.00 98.44 90 PHE A CA 1
ATOM 708 C C . PHE A 1 90 ? 6.967 -10.414 -3.300 1.00 98.44 90 PHE A C 1
ATOM 710 O O . PHE A 1 90 ? 6.413 -11.005 -4.234 1.00 98.44 90 PHE A O 1
ATOM 717 N N . GLY A 1 91 ? 7.004 -9.091 -3.176 1.00 98.00 91 GLY A N 1
ATOM 718 C CA . GLY A 1 91 ? 6.429 -8.133 -4.112 1.00 98.00 91 GLY A CA 1
ATOM 719 C C . GLY A 1 91 ? 7.484 -7.258 -4.778 1.00 98.00 91 GLY A C 1
ATOM 720 O O . GLY A 1 91 ? 8.551 -7.036 -4.203 1.00 98.00 91 GLY A O 1
ATOM 721 N N . LEU A 1 92 ? 7.181 -6.763 -5.979 1.00 97.88 92 LEU A N 1
ATOM 722 C CA . LEU A 1 92 ? 8.074 -5.881 -6.734 1.00 97.88 92 LEU A CA 1
ATOM 723 C C . LEU A 1 92 ? 7.308 -4.725 -7.390 1.00 97.88 92 LEU A C 1
ATOM 725 O O . LEU A 1 92 ? 6.228 -4.933 -7.949 1.00 97.88 92 LEU A O 1
ATOM 729 N N . TRP A 1 93 ? 7.896 -3.532 -7.344 1.00 96.12 93 TRP A N 1
ATOM 730 C CA . TRP A 1 93 ? 7.390 -2.324 -7.997 1.00 96.12 93 TRP A CA 1
ATOM 731 C C . TRP A 1 93 ? 7.924 -2.144 -9.427 1.00 96.12 93 TRP A C 1
ATOM 733 O O . TRP A 1 93 ? 9.076 -2.475 -9.724 1.00 96.12 93 TRP A O 1
ATOM 743 N N . SER A 1 94 ? 7.091 -1.596 -10.316 1.00 94.06 94 SER A N 1
ATOM 744 C CA . SER A 1 94 ? 7.448 -1.194 -11.684 1.00 94.06 94 SER A CA 1
ATOM 745 C C . SER A 1 94 ? 6.506 -0.101 -12.206 1.00 94.06 94 SER A C 1
ATOM 747 O O . SER A 1 94 ? 5.375 -0.014 -11.738 1.00 94.06 94 SER A O 1
ATOM 749 N N . ALA A 1 95 ? 6.926 0.676 -13.212 1.00 92.19 95 ALA A N 1
ATOM 750 C CA . ALA A 1 95 ? 6.124 1.760 -13.793 1.00 92.19 95 ALA A CA 1
ATOM 751 C C . ALA A 1 95 ? 6.222 1.811 -15.334 1.00 92.19 95 ALA A C 1
ATOM 753 O O . ALA A 1 95 ? 7.051 2.542 -15.868 1.00 92.19 95 ALA A O 1
ATOM 754 N N . PRO A 1 96 ? 5.405 1.048 -16.086 1.00 90.25 96 PRO A N 1
ATOM 755 C CA . PRO A 1 96 ? 5.631 0.778 -17.509 1.00 90.25 96 PRO A CA 1
ATOM 756 C C . PRO A 1 96 ? 5.669 1.988 -18.442 1.00 90.25 96 PRO A C 1
ATOM 758 O O . PRO A 1 96 ? 6.242 1.855 -19.510 1.00 90.25 96 PRO A O 1
ATOM 761 N N . ILE A 1 97 ? 5.067 3.135 -18.137 1.00 90.31 97 ILE A N 1
ATOM 762 C CA . ILE A 1 97 ? 5.124 4.290 -19.058 1.00 90.31 97 ILE A CA 1
ATOM 763 C C . ILE A 1 97 ? 6.278 5.223 -18.733 1.00 90.31 97 ILE A C 1
ATOM 765 O O . ILE A 1 97 ? 6.783 5.879 -19.639 1.00 90.31 97 ILE A O 1
ATOM 769 N N . MET A 1 98 ? 6.720 5.274 -17.479 1.00 90.88 98 MET A N 1
ATOM 770 C CA . MET A 1 98 ? 7.799 6.173 -17.103 1.00 90.88 98 MET A CA 1
ATOM 771 C C . MET A 1 98 ? 9.131 5.639 -17.614 1.00 90.88 98 MET A C 1
ATOM 773 O O . MET A 1 98 ? 9.475 4.471 -17.427 1.00 90.88 98 MET A O 1
ATOM 777 N N . VAL A 1 99 ? 9.894 6.518 -18.249 1.00 92.06 99 VAL A N 1
ATOM 778 C CA . VAL A 1 99 ? 11.227 6.216 -18.753 1.00 92.06 99 VAL A CA 1
ATOM 779 C C . VAL A 1 99 ? 12.131 7.424 -18.587 1.00 92.06 99 VAL A C 1
ATOM 781 O O . VAL A 1 99 ? 11.690 8.552 -18.790 1.00 92.06 99 VAL A O 1
ATOM 784 N N . GLN A 1 100 ? 13.395 7.202 -18.233 1.00 91.88 100 GLN A N 1
ATOM 785 C CA . GLN A 1 100 ? 14.357 8.298 -18.213 1.00 91.88 100 GLN A CA 1
ATOM 786 C C . GLN A 1 100 ? 14.873 8.636 -19.598 1.00 91.88 100 GLN A C 1
ATOM 788 O O . GLN A 1 100 ? 15.189 7.739 -20.380 1.00 91.88 100 GLN A O 1
ATOM 793 N N . ASP A 1 101 ? 15.022 9.933 -19.861 1.00 89.31 101 ASP A N 1
ATOM 794 C CA . ASP A 1 101 ? 15.503 10.483 -21.132 1.00 89.31 101 ASP A CA 1
ATOM 795 C C . ASP A 1 101 ? 16.863 9.927 -21.582 1.00 89.31 101 ASP A C 1
ATOM 797 O O . ASP A 1 101 ? 17.153 9.894 -22.776 1.00 89.31 101 ASP A O 1
ATOM 801 N N . THR A 1 102 ? 17.677 9.469 -20.633 1.00 89.62 102 THR A N 1
ATOM 802 C CA . THR A 1 102 ? 19.017 8.899 -20.840 1.00 89.62 102 THR A CA 1
ATOM 803 C C . THR A 1 102 ? 19.045 7.366 -20.792 1.00 89.62 102 THR A C 1
ATOM 805 O O . THR A 1 102 ? 20.119 6.765 -20.811 1.00 89.62 102 THR A O 1
ATOM 808 N N . SER A 1 103 ? 17.889 6.705 -20.695 1.00 91.19 103 SER A N 1
ATOM 809 C CA . SER A 1 103 ? 17.805 5.240 -20.654 1.00 91.19 103 SER A CA 1
ATOM 810 C C . SER A 1 103 ? 18.267 4.589 -21.963 1.00 91.19 103 SER A C 1
ATOM 812 O O . SER A 1 103 ? 18.170 5.170 -23.054 1.00 91.19 103 SER A O 1
ATOM 814 N N . GLY A 1 104 ? 18.731 3.340 -21.863 1.00 91.44 104 GLY A N 1
ATOM 815 C CA . GLY A 1 104 ? 19.118 2.555 -23.035 1.00 91.44 104 GLY A CA 1
ATOM 816 C C . GLY A 1 104 ? 17.933 2.341 -23.973 1.00 91.44 104 GLY A C 1
ATOM 817 O O . GLY A 1 104 ? 18.054 2.524 -25.180 1.00 91.44 104 GLY A O 1
ATOM 818 N N . VAL A 1 105 ? 16.749 2.066 -23.417 1.00 92.06 105 VAL A N 1
ATOM 819 C CA . VAL A 1 105 ? 15.530 1.870 -24.209 1.00 92.06 105 VAL A CA 1
ATOM 820 C C . VAL A 1 105 ? 15.140 3.088 -25.057 1.00 92.06 105 VAL A C 1
ATOM 822 O O . VAL A 1 105 ? 14.680 2.885 -26.175 1.00 92.06 105 VAL A O 1
ATOM 825 N N . ILE A 1 106 ? 15.352 4.332 -24.604 1.00 92.31 106 ILE A N 1
ATOM 826 C CA . ILE A 1 106 ? 15.121 5.519 -25.453 1.00 92.31 106 ILE A CA 1
ATOM 827 C C . ILE A 1 106 ? 16.196 5.651 -26.527 1.00 92.31 106 ILE A C 1
ATOM 829 O O . ILE A 1 106 ? 15.888 6.057 -27.643 1.00 92.31 106 ILE A O 1
ATOM 833 N N . THR A 1 107 ? 17.448 5.335 -26.198 1.00 93.19 107 THR A N 1
ATOM 834 C CA . THR A 1 107 ? 18.552 5.412 -27.163 1.00 93.19 107 THR A CA 1
ATOM 835 C C . THR A 1 107 ? 18.352 4.414 -28.303 1.00 93.19 107 THR A C 1
ATOM 837 O O . THR A 1 107 ? 18.521 4.766 -29.470 1.00 93.19 107 THR A O 1
ATOM 840 N N . ASP A 1 108 ? 17.950 3.190 -27.963 1.00 95.44 108 ASP A N 1
ATOM 841 C CA . ASP A 1 108 ? 17.760 2.093 -28.912 1.00 95.44 108 ASP A CA 1
ATOM 842 C C . ASP A 1 108 ? 16.420 2.185 -29.654 1.00 95.44 108 ASP A C 1
ATOM 844 O O . ASP A 1 108 ? 16.340 1.814 -30.825 1.00 95.44 108 ASP A O 1
ATOM 848 N N . HIS A 1 109 ? 15.375 2.668 -28.970 1.00 95.44 109 HIS A N 1
ATOM 849 C CA . HIS A 1 109 ? 14.000 2.716 -29.469 1.00 95.44 109 HIS A CA 1
ATOM 850 C C . HIS A 1 109 ? 13.303 4.058 -29.175 1.00 95.44 109 HIS A C 1
ATOM 852 O O . HIS A 1 109 ? 12.272 4.098 -28.486 1.00 95.44 109 HIS A O 1
ATOM 858 N N . PRO A 1 110 ? 13.816 5.189 -29.695 1.00 94.69 110 PRO A N 1
ATOM 859 C CA . PRO A 1 110 ? 13.184 6.493 -29.493 1.00 94.69 110 PRO A CA 1
ATOM 860 C C . PRO A 1 110 ? 11.778 6.548 -30.105 1.00 94.69 110 PRO A C 1
ATOM 862 O O . PRO A 1 110 ? 10.936 7.340 -29.680 1.00 94.69 110 PRO A O 1
ATOM 865 N N . GLU A 1 111 ? 11.499 5.694 -31.092 1.00 94.62 111 GLU A N 1
ATOM 866 C CA . GLU A 1 111 ? 10.199 5.569 -31.732 1.00 94.62 111 GLU A CA 1
ATOM 867 C C . GLU A 1 111 ? 9.114 5.013 -30.815 1.00 94.62 111 GLU A C 1
ATOM 869 O O . GLU A 1 111 ? 7.957 5.118 -31.194 1.00 94.62 111 GLU A O 1
ATOM 874 N N . TRP A 1 112 ? 9.427 4.436 -29.650 1.00 95.56 112 TRP A N 1
ATOM 875 C CA . TRP A 1 112 ? 8.424 3.931 -28.699 1.00 95.56 112 TRP A CA 1
ATOM 876 C C . TRP A 1 112 ? 7.818 5.020 -27.802 1.00 95.56 112 TRP A C 1
ATOM 878 O O . TRP A 1 112 ? 6.797 4.789 -27.150 1.00 95.56 112 TRP A O 1
ATOM 888 N N . LEU A 1 113 ? 8.400 6.221 -27.788 1.00 94.88 113 LEU A N 1
ATOM 889 C CA . LEU A 1 113 ? 7.890 7.352 -27.015 1.00 94.88 113 LEU A CA 1
ATOM 890 C C . LEU A 1 113 ? 6.548 7.851 -27.542 1.00 94.88 113 LEU A C 1
ATOM 892 O O . LEU A 1 113 ? 6.318 7.927 -28.750 1.00 94.88 113 LEU A O 1
ATOM 896 N N . ILE A 1 114 ? 5.687 8.298 -26.628 1.00 93.75 114 ILE A N 1
ATOM 897 C CA . ILE A 1 114 ? 4.471 9.016 -27.003 1.00 93.75 114 ILE A CA 1
ATOM 898 C C . ILE A 1 114 ? 4.842 10.281 -27.765 1.00 93.75 114 ILE A C 1
ATOM 900 O O . ILE A 1 114 ? 5.577 11.134 -27.263 1.00 93.75 114 ILE A O 1
ATOM 904 N N . LYS A 1 115 ? 4.269 10.419 -28.961 1.00 93.94 115 LYS A N 1
ATOM 905 C CA . LYS A 1 115 ? 4.431 11.589 -29.819 1.00 93.94 115 LYS A CA 1
ATOM 906 C C . LYS A 1 115 ? 3.181 12.457 -29.759 1.00 93.94 115 LYS A C 1
ATOM 908 O O . LYS A 1 115 ? 2.096 11.980 -30.082 1.00 93.94 115 LYS A O 1
ATOM 913 N N . ARG A 1 116 ? 3.330 13.723 -29.374 1.00 91.62 116 ARG A N 1
ATOM 914 C CA . ARG A 1 116 ? 2.247 14.717 -29.338 1.00 91.62 116 ARG A CA 1
ATOM 915 C C . ARG A 1 116 ? 2.023 15.344 -30.715 1.00 91.62 116 ARG A C 1
ATOM 917 O O . ARG A 1 116 ? 2.867 15.245 -31.605 1.00 91.62 116 ARG A O 1
ATOM 924 N N . THR A 1 117 ? 0.885 16.014 -30.889 1.00 90.31 117 THR A N 1
ATOM 925 C CA . THR A 1 117 ? 0.490 16.685 -32.144 1.00 90.31 117 THR A CA 1
ATOM 926 C C . THR A 1 117 ? 1.472 17.761 -32.609 1.00 90.31 117 THR A C 1
ATOM 928 O O . THR A 1 117 ? 1.618 17.971 -33.809 1.00 90.31 117 THR A O 1
ATOM 931 N N . ASP A 1 118 ? 2.178 18.403 -31.679 1.00 90.75 118 ASP A N 1
ATOM 932 C CA . ASP A 1 118 ? 3.241 19.383 -31.943 1.00 90.75 118 ASP A CA 1
ATOM 933 C C . ASP A 1 118 ? 4.604 18.740 -32.278 1.00 90.75 118 ASP A C 1
ATOM 935 O O . ASP A 1 118 ? 5.594 19.438 -32.487 1.00 90.75 118 ASP A O 1
ATOM 939 N N . GLY A 1 119 ? 4.666 17.406 -32.345 1.00 87.00 119 GLY A N 1
ATOM 940 C CA . GLY A 1 119 ? 5.873 16.639 -32.635 1.00 87.00 119 GLY A CA 1
ATOM 941 C C . GLY A 1 119 ? 6.783 16.405 -31.429 1.00 87.00 119 GLY A C 1
ATOM 942 O O . GLY A 1 119 ? 7.780 15.698 -31.577 1.00 87.00 119 GLY A O 1
ATOM 943 N N . THR A 1 120 ? 6.450 16.943 -30.254 1.00 90.75 120 THR A N 1
ATOM 944 C CA . THR A 1 120 ? 7.225 16.737 -29.027 1.00 90.75 120 THR A CA 1
ATOM 945 C C . THR A 1 120 ? 6.911 15.390 -28.377 1.00 90.75 120 THR A C 1
ATOM 947 O O . THR A 1 120 ? 5.872 14.769 -28.630 1.00 90.75 120 THR A O 1
ATOM 950 N N . LYS A 1 121 ? 7.825 14.921 -27.524 1.00 90.75 121 LYS A N 1
ATOM 951 C CA . LYS A 1 121 ? 7.557 13.807 -26.610 1.00 90.75 121 LYS A CA 1
ATOM 952 C C . LYS A 1 121 ? 6.733 14.289 -25.419 1.00 90.75 121 LYS A C 1
ATOM 954 O O . LYS A 1 121 ? 6.793 15.463 -25.053 1.00 90.75 121 LYS A O 1
ATOM 959 N N . MET A 1 122 ? 5.994 13.390 -24.777 1.00 90.81 122 MET A N 1
ATOM 960 C CA . MET A 1 122 ? 5.339 13.733 -23.518 1.00 90.81 122 MET A CA 1
ATOM 961 C C . MET A 1 122 ? 6.320 13.642 -22.346 1.00 90.81 122 MET A C 1
ATOM 963 O O . MET A 1 122 ? 6.768 12.551 -22.007 1.00 90.81 122 MET A O 1
ATOM 967 N N . ALA A 1 123 ? 6.614 14.788 -21.731 1.00 89.25 123 ALA A N 1
ATOM 968 C CA . ALA A 1 123 ? 7.350 14.865 -20.475 1.00 89.25 123 ALA A CA 1
ATOM 969 C C . ALA A 1 123 ? 6.449 14.478 -19.293 1.00 89.25 123 ALA A C 1
ATOM 971 O O . ALA A 1 123 ? 5.268 14.835 -19.263 1.00 89.25 123 ALA A O 1
ATOM 972 N N . LEU A 1 124 ? 7.028 13.765 -18.333 1.00 87.25 124 LEU A N 1
ATOM 973 C CA . LEU A 1 124 ? 6.416 13.410 -17.058 1.00 87.25 124 LEU A CA 1
ATOM 974 C C . LEU A 1 124 ? 7.176 14.122 -15.929 1.00 87.25 124 LEU A C 1
ATOM 976 O O . LEU A 1 124 ? 7.623 15.258 -16.086 1.00 87.25 124 LEU A O 1
ATOM 980 N N . TRP A 1 125 ? 7.276 13.496 -14.760 1.00 79.44 125 TRP A N 1
ATOM 981 C CA . TRP A 1 125 ? 7.924 14.093 -13.604 1.00 79.44 125 TRP A CA 1
ATOM 982 C C . TRP A 1 125 ? 9.455 14.081 -13.722 1.00 79.44 125 TRP A C 1
ATOM 984 O O . TRP A 1 125 ? 10.055 13.116 -14.201 1.00 79.44 125 TRP A O 1
ATOM 994 N N . GLY A 1 126 ? 10.101 15.155 -13.265 1.00 83.12 126 GLY A N 1
ATOM 995 C CA . GLY A 1 126 ? 11.549 15.312 -13.380 1.00 83.12 126 GLY A CA 1
ATOM 996 C C . GLY A 1 126 ? 12.001 15.354 -14.841 1.00 83.12 126 GLY A C 1
ATOM 997 O O . GLY A 1 126 ? 11.466 16.115 -15.642 1.00 83.12 126 GLY A O 1
ATOM 998 N N . ASN A 1 127 ? 12.999 14.542 -15.177 1.00 86.38 127 ASN A N 1
ATOM 999 C CA . ASN A 1 127 ? 13.554 14.383 -16.523 1.00 86.38 127 ASN A CA 1
ATOM 1000 C C . ASN A 1 127 ? 13.052 13.112 -17.236 1.00 86.38 127 ASN A C 1
ATOM 1002 O O . ASN A 1 127 ? 13.716 12.605 -18.142 1.00 86.38 127 ASN A O 1
ATOM 1006 N N . SER A 1 128 ? 11.890 12.598 -16.822 1.00 89.56 128 SER A N 1
ATOM 1007 C CA . SER A 1 128 ? 11.288 11.415 -17.430 1.00 89.56 128 SER A CA 1
ATOM 1008 C C . SER A 1 128 ? 10.315 11.766 -18.558 1.00 89.56 128 SER A C 1
ATOM 1010 O O . SER A 1 128 ? 9.720 12.847 -18.603 1.00 89.56 128 SER A O 1
ATOM 1012 N N . SER A 1 129 ? 10.138 10.817 -19.470 1.00 92.19 129 SER A N 1
ATOM 1013 C CA . SER A 1 129 ? 9.191 10.870 -20.580 1.00 92.19 129 SER A CA 1
ATOM 1014 C C . SER A 1 129 ? 8.219 9.690 -20.529 1.00 92.19 129 SER A C 1
ATOM 1016 O O . SER A 1 129 ? 8.427 8.728 -19.789 1.00 92.19 129 SER A O 1
ATOM 1018 N N . ALA A 1 130 ? 7.152 9.762 -21.326 1.00 92.62 130 ALA A N 1
ATOM 1019 C CA . ALA A 1 130 ? 6.155 8.703 -21.445 1.00 92.62 130 ALA A CA 1
ATOM 1020 C C . ALA A 1 130 ? 6.429 7.779 -22.646 1.00 92.62 130 ALA A C 1
ATOM 1022 O O . ALA A 1 130 ? 6.419 8.220 -23.801 1.00 92.62 130 ALA A O 1
ATOM 1023 N N . MET A 1 131 ? 6.598 6.483 -22.387 1.00 93.06 131 MET A N 1
ATOM 1024 C CA . MET A 1 131 ? 6.519 5.431 -23.402 1.00 93.06 131 MET A CA 1
ATOM 1025 C C . MET A 1 131 ? 5.068 5.164 -23.792 1.00 93.06 131 MET A C 1
ATOM 1027 O O . MET A 1 131 ? 4.177 5.147 -22.943 1.00 93.06 131 MET A O 1
ATOM 1031 N N . CYS A 1 132 ? 4.807 4.895 -25.070 1.00 93.38 132 CYS A N 1
ATOM 1032 C CA . CYS A 1 132 ? 3.487 4.427 -25.461 1.00 93.38 132 CYS A CA 1
ATOM 1033 C C . CYS A 1 132 ? 3.359 2.956 -25.073 1.00 93.38 132 CYS A C 1
ATOM 1035 O O . CYS A 1 132 ? 3.992 2.097 -25.683 1.00 93.38 132 CYS A O 1
ATOM 1037 N N . TYR A 1 133 ? 2.540 2.648 -24.062 1.00 93.44 133 TYR A N 1
ATOM 1038 C CA . TYR A 1 133 ? 2.327 1.279 -23.583 1.00 93.44 133 TYR A CA 1
ATOM 1039 C C . TYR A 1 133 ? 1.416 0.469 -24.524 1.00 93.44 133 TYR A C 1
ATOM 1041 O O . TYR A 1 133 ? 0.338 -0.002 -24.173 1.00 93.44 133 TYR A O 1
ATOM 1049 N N . SER A 1 134 ? 1.873 0.334 -25.764 1.00 92.75 134 SER A N 1
ATOM 1050 C CA . SER A 1 134 ? 1.263 -0.411 -26.857 1.00 92.75 134 SER A CA 1
ATOM 1051 C C . SER A 1 134 ? 2.361 -1.035 -27.733 1.00 92.75 134 SER A C 1
ATOM 1053 O O . SER A 1 134 ? 3.557 -0.868 -27.466 1.00 92.75 134 SER A O 1
ATOM 1055 N N . GLY A 1 135 ? 1.964 -1.809 -28.747 1.00 92.12 135 GLY A N 1
ATOM 1056 C CA . GLY A 1 135 ? 2.883 -2.375 -29.739 1.00 92.12 135 GLY A CA 1
ATOM 1057 C C . GLY A 1 135 ? 4.058 -3.169 -29.148 1.00 92.12 135 GLY A C 1
ATOM 1058 O O . GLY A 1 135 ? 3.916 -3.920 -28.176 1.00 92.12 135 GLY A O 1
ATOM 1059 N N . ASP A 1 136 ? 5.234 -3.006 -29.757 1.00 93.81 136 ASP A N 1
ATOM 1060 C CA . ASP A 1 136 ? 6.442 -3.763 -29.408 1.00 93.81 136 ASP A CA 1
ATOM 1061 C C . ASP A 1 136 ? 6.985 -3.424 -28.017 1.00 93.81 136 ASP A C 1
ATOM 1063 O O . ASP A 1 136 ? 7.453 -4.319 -27.304 1.00 93.81 136 ASP A O 1
ATOM 1067 N N . TYR A 1 137 ? 6.862 -2.165 -27.587 1.00 93.88 137 TYR A N 1
ATOM 1068 C CA . TYR A 1 137 ? 7.265 -1.762 -26.244 1.00 93.88 137 TYR A CA 1
ATOM 1069 C C . TYR A 1 137 ? 6.450 -2.490 -25.172 1.00 93.88 137 TYR A C 1
ATOM 1071 O O . TYR A 1 137 ? 7.011 -3.124 -24.273 1.00 93.88 137 TYR A O 1
ATOM 1079 N N . ALA A 1 138 ? 5.120 -2.465 -25.301 1.00 94.19 138 ALA A N 1
ATOM 1080 C CA . ALA A 1 138 ? 4.234 -3.181 -24.393 1.00 94.19 138 ALA A CA 1
ATOM 1081 C C . ALA A 1 138 ? 4.553 -4.674 -24.342 1.00 94.19 138 ALA A C 1
ATOM 1083 O O . ALA A 1 138 ? 4.598 -5.264 -23.260 1.00 94.19 138 ALA A O 1
ATOM 1084 N N . LYS A 1 139 ? 4.816 -5.290 -25.500 1.00 95.31 139 LYS A N 1
ATOM 1085 C CA . LYS A 1 139 ? 5.223 -6.693 -25.562 1.00 95.31 139 LYS A CA 1
ATOM 1086 C C . LYS A 1 139 ? 6.516 -6.927 -24.775 1.00 95.31 139 LYS A C 1
ATOM 1088 O O . LYS A 1 139 ? 6.547 -7.847 -23.958 1.00 95.31 139 LYS A O 1
ATOM 1093 N N . ARG A 1 140 ? 7.549 -6.100 -24.978 1.00 95.38 140 ARG A N 1
ATOM 1094 C CA . ARG A 1 140 ? 8.836 -6.193 -24.263 1.00 95.38 140 ARG A CA 1
ATOM 1095 C C . ARG A 1 140 ? 8.648 -6.080 -22.750 1.00 95.38 140 ARG A C 1
ATOM 1097 O O . ARG A 1 140 ? 9.129 -6.949 -22.022 1.00 95.38 140 ARG A O 1
ATOM 1104 N N . PHE A 1 141 ? 7.928 -5.061 -22.282 1.00 95.50 141 PHE A N 1
ATOM 1105 C CA . PHE A 1 141 ? 7.663 -4.874 -20.853 1.00 95.50 141 PHE A CA 1
ATOM 1106 C C . PHE A 1 141 ? 6.855 -6.040 -20.267 1.00 95.50 141 PHE A C 1
ATOM 1108 O O . PHE A 1 141 ? 7.222 -6.596 -19.231 1.00 95.50 141 PHE A O 1
ATOM 1115 N N . ASN A 1 142 ? 5.785 -6.466 -20.946 1.00 96.75 142 ASN A N 1
ATOM 1116 C CA . ASN A 1 142 ? 4.927 -7.550 -20.467 1.00 96.75 142 ASN A CA 1
ATOM 1117 C C . ASN A 1 142 ? 5.670 -8.887 -20.410 1.00 96.75 142 ASN A C 1
ATOM 1119 O O . ASN A 1 142 ? 5.506 -9.639 -19.449 1.00 96.75 142 ASN A O 1
ATOM 1123 N N . ASP A 1 143 ? 6.491 -9.194 -21.418 1.00 97.56 143 ASP A N 1
ATOM 1124 C CA . ASP A 1 143 ? 7.345 -10.384 -21.425 1.00 97.56 143 ASP A CA 1
ATOM 1125 C C . ASP A 1 143 ? 8.316 -10.355 -20.236 1.00 97.56 143 ASP A C 1
ATOM 1127 O O . ASP A 1 143 ? 8.425 -11.345 -19.507 1.00 97.56 143 ASP A O 1
ATOM 1131 N N . TRP A 1 144 ? 8.964 -9.212 -19.991 1.00 96.81 144 TRP A N 1
ATOM 1132 C CA . TRP A 1 144 ? 9.862 -9.023 -18.853 1.00 96.81 144 TRP A CA 1
ATOM 1133 C C . TRP A 1 144 ? 9.155 -9.225 -17.506 1.00 96.81 144 TRP A C 1
ATOM 1135 O O . TRP A 1 144 ? 9.609 -10.045 -16.703 1.00 96.81 144 TRP A O 1
ATOM 1145 N N . LEU A 1 145 ? 8.039 -8.535 -17.250 1.00 97.44 145 LEU A N 1
ATOM 1146 C CA . LEU A 1 145 ? 7.376 -8.593 -15.946 1.00 97.44 145 LEU A CA 1
ATOM 1147 C C . LEU A 1 145 ? 6.779 -9.981 -15.680 1.00 97.44 145 LEU A C 1
ATOM 1149 O O . LEU A 1 145 ? 6.876 -10.493 -14.568 1.00 97.44 145 LEU A O 1
ATOM 1153 N N . VAL A 1 146 ? 6.227 -10.644 -16.704 1.00 98.38 146 VAL A N 1
ATOM 1154 C CA . VAL A 1 146 ? 5.705 -12.017 -16.581 1.00 98.38 146 VAL A CA 1
ATOM 1155 C C . VAL A 1 146 ? 6.822 -13.025 -16.303 1.00 98.38 146 VAL A C 1
ATOM 1157 O O . VAL A 1 146 ? 6.639 -13.930 -15.486 1.00 98.38 146 VAL A O 1
ATOM 1160 N N . ASN A 1 147 ? 7.980 -12.886 -16.954 1.00 97.75 147 ASN A N 1
ATOM 1161 C CA . ASN A 1 147 ? 9.134 -13.742 -16.673 1.00 97.75 147 ASN A CA 1
ATOM 1162 C C . ASN A 1 147 ? 9.688 -13.478 -15.269 1.00 97.75 147 ASN A C 1
ATOM 1164 O O . ASN A 1 147 ? 9.886 -14.425 -14.514 1.00 97.75 147 ASN A O 1
ATOM 1168 N N . THR A 1 148 ? 9.806 -12.212 -14.870 1.00 97.44 148 THR A N 1
ATOM 1169 C CA . THR A 1 148 ? 10.221 -11.814 -13.517 1.00 97.44 148 THR A CA 1
ATOM 1170 C C . THR A 1 148 ? 9.273 -12.372 -12.454 1.00 97.44 148 THR A C 1
ATOM 1172 O O . THR A 1 148 ? 9.725 -12.947 -11.462 1.00 97.44 148 THR A O 1
ATOM 1175 N N . ALA A 1 149 ? 7.957 -12.299 -12.685 1.00 98.00 149 ALA A N 1
ATOM 1176 C CA . ALA A 1 149 ? 6.947 -12.875 -11.801 1.00 98.00 149 ALA A CA 1
ATOM 1177 C C . ALA A 1 149 ? 7.118 -14.388 -11.618 1.00 98.00 149 ALA A C 1
ATOM 1179 O O . ALA A 1 149 ? 6.994 -14.889 -10.498 1.00 98.00 149 ALA A O 1
ATOM 1180 N N . ARG A 1 150 ? 7.449 -15.112 -12.694 1.00 97.38 150 ARG A N 1
ATOM 1181 C CA . ARG A 1 150 ? 7.722 -16.555 -12.654 1.00 97.38 150 ARG A CA 1
ATOM 1182 C C . ARG A 1 150 ? 9.027 -16.866 -11.922 1.00 97.38 150 ARG A C 1
ATOM 1184 O O . ARG A 1 150 ? 9.035 -17.706 -11.023 1.00 97.38 150 ARG A O 1
ATOM 1191 N N . ASP A 1 151 ? 10.107 -16.187 -12.288 1.00 96.81 151 ASP A N 1
ATOM 1192 C CA . ASP A 1 151 ? 11.462 -16.477 -11.813 1.00 96.81 151 ASP A CA 1
ATOM 1193 C C . ASP A 1 151 ? 11.626 -16.156 -10.328 1.00 96.81 151 ASP A C 1
ATOM 1195 O O . ASP A 1 151 ? 12.236 -16.922 -9.575 1.00 96.81 151 ASP A O 1
ATOM 1199 N N . LEU A 1 152 ? 11.033 -15.043 -9.890 1.00 97.44 152 LEU A N 1
ATOM 1200 C CA . LEU A 1 152 ? 11.038 -14.629 -8.493 1.00 97.44 152 LEU A CA 1
ATOM 1201 C C . LEU A 1 152 ? 9.889 -15.238 -7.690 1.00 97.44 152 LEU A C 1
ATOM 1203 O O . LEU A 1 152 ? 9.912 -15.114 -6.468 1.00 97.44 152 LEU A O 1
ATOM 1207 N N . LYS A 1 153 ? 8.924 -15.916 -8.330 1.00 97.19 153 LYS A N 1
ATOM 1208 C CA . LYS A 1 153 ? 7.669 -16.389 -7.714 1.00 97.19 153 LYS A CA 1
ATOM 1209 C C . LYS A 1 153 ? 6.983 -15.265 -6.931 1.00 97.19 153 LYS A C 1
ATOM 1211 O O . LYS A 1 153 ? 6.789 -15.375 -5.718 1.00 97.19 153 LYS A O 1
ATOM 1216 N N . LEU A 1 154 ? 6.701 -14.163 -7.625 1.00 97.94 154 LEU A N 1
ATOM 1217 C CA . LEU A 1 154 ? 6.108 -12.974 -7.018 1.00 97.94 154 LEU A CA 1
ATOM 1218 C C . LEU A 1 154 ? 4.707 -13.278 -6.480 1.00 97.94 154 LEU A C 1
ATOM 1220 O O . LEU A 1 154 ? 3.883 -13.888 -7.167 1.00 97.94 154 LEU A O 1
ATOM 1224 N N . ALA A 1 155 ? 4.461 -12.827 -5.252 1.00 97.06 155 ALA A N 1
ATOM 1225 C CA . ALA A 1 155 ? 3.158 -12.864 -4.596 1.00 97.06 155 ALA A CA 1
ATOM 1226 C C . ALA A 1 155 ? 2.354 -11.584 -4.858 1.00 97.06 155 ALA A C 1
ATOM 1228 O O . ALA A 1 155 ? 1.126 -11.613 -4.825 1.00 97.06 155 ALA A O 1
ATOM 1229 N N . SER A 1 156 ? 3.034 -10.476 -5.155 1.00 96.62 156 SER A N 1
ATOM 1230 C CA . SER A 1 156 ? 2.402 -9.227 -5.566 1.00 96.62 156 SER A CA 1
ATOM 1231 C C . SER A 1 156 ? 3.253 -8.464 -6.579 1.00 96.62 156 SER A C 1
ATOM 1233 O O . SER A 1 156 ? 4.465 -8.662 -6.676 1.00 96.62 156 SER A O 1
ATOM 1235 N N . VAL A 1 157 ? 2.612 -7.585 -7.342 1.00 95.62 157 VAL A N 1
ATOM 1236 C CA . VAL A 1 157 ? 3.277 -6.543 -8.132 1.00 95.62 157 VAL A CA 1
ATOM 1237 C C . VAL A 1 157 ? 2.549 -5.225 -7.933 1.00 95.62 157 VAL A C 1
ATOM 1239 O O . VAL A 1 157 ? 1.318 -5.210 -7.915 1.00 95.62 157 VAL A O 1
ATOM 1242 N N . LYS A 1 158 ? 3.312 -4.138 -7.827 1.00 93.81 158 LYS A N 1
ATOM 1243 C CA . LYS A 1 158 ? 2.792 -2.773 -7.926 1.00 93.81 158 LYS A CA 1
ATOM 1244 C C . LYS A 1 158 ? 3.142 -2.231 -9.308 1.00 93.81 158 LYS A C 1
ATOM 1246 O O . LYS A 1 158 ? 4.313 -2.234 -9.695 1.00 93.81 158 LYS A O 1
ATOM 1251 N N . VAL A 1 159 ? 2.117 -1.865 -10.074 1.00 91.69 159 VAL A N 1
ATOM 1252 C CA . VAL A 1 159 ? 2.250 -1.316 -11.430 1.00 91.69 159 VAL A CA 1
ATOM 1253 C C . VAL A 1 159 ? 1.786 0.138 -11.407 1.00 91.69 159 VAL A C 1
ATOM 1255 O O . VAL A 1 159 ? 0.584 0.413 -11.413 1.00 91.69 159 VAL A O 1
ATOM 1258 N N . ASP A 1 160 ? 2.769 1.029 -11.346 1.00 87.50 160 ASP A N 1
ATOM 1259 C CA . ASP A 1 160 ? 2.665 2.453 -11.016 1.00 87.50 160 ASP A CA 1
ATOM 1260 C C . ASP A 1 160 ? 2.887 3.356 -12.252 1.00 87.50 160 ASP A C 1
ATOM 1262 O O . ASP A 1 160 ? 3.103 2.868 -13.368 1.00 87.50 160 ASP A O 1
ATOM 1266 N N . GLY A 1 161 ? 2.885 4.676 -12.056 1.00 68.38 161 GLY A N 1
ATOM 1267 C CA . GLY A 1 161 ? 3.479 5.645 -12.975 1.00 68.38 161 GLY A CA 1
ATOM 1268 C C . GLY A 1 161 ? 2.520 6.336 -13.938 1.00 68.38 161 GLY A C 1
ATOM 1269 O O . GLY A 1 161 ? 2.821 6.393 -15.129 1.00 68.38 161 GLY A O 1
ATOM 1270 N N . GLY A 1 162 ? 1.401 6.889 -13.448 1.00 63.00 162 GLY A N 1
ATOM 1271 C CA . GLY A 1 162 ? 0.620 7.884 -14.202 1.00 63.00 162 GLY A CA 1
ATOM 1272 C C . GLY A 1 162 ? 0.088 7.393 -15.555 1.00 63.00 162 GLY A C 1
ATOM 1273 O O . GLY A 1 162 ? 0.256 8.073 -16.567 1.00 63.00 162 GLY A O 1
ATOM 1274 N N . LEU A 1 163 ? -0.481 6.182 -15.594 1.00 62.97 163 LEU A N 1
ATOM 1275 C CA . LEU A 1 163 ? -0.766 5.471 -16.843 1.00 62.97 163 LEU A CA 1
ATOM 1276 C C . LEU A 1 163 ? -2.105 5.830 -17.501 1.00 62.97 163 LEU A C 1
ATOM 1278 O O . LEU A 1 163 ? -3.058 6.179 -16.813 1.00 62.97 163 LEU A O 1
ATOM 1282 N N . TYR A 1 164 ? -2.143 5.621 -18.826 1.00 69.56 164 TYR A N 1
ATOM 1283 C CA . TYR A 1 164 ? -3.172 5.997 -19.815 1.00 69.56 164 TYR A CA 1
ATOM 1284 C C . TYR A 1 164 ? -3.034 7.410 -20.361 1.00 69.56 164 TYR A C 1
ATOM 1286 O O . TYR A 1 164 ? -3.929 8.247 -20.329 1.00 69.56 164 TYR A O 1
ATOM 1294 N N . VAL A 1 165 ? -1.863 7.655 -20.933 1.00 78.25 165 VAL A N 1
ATOM 1295 C CA . VAL A 1 165 ? -1.645 8.859 -21.715 1.00 78.25 165 VAL A CA 1
ATOM 1296 C C . VAL A 1 165 ? -2.331 8.705 -23.072 1.00 78.25 165 VAL A C 1
ATOM 1298 O O . VAL A 1 165 ? -1.922 7.880 -23.900 1.00 78.25 165 VAL A O 1
ATOM 1301 N N . ASP A 1 166 ? -3.354 9.518 -23.313 1.00 85.56 166 ASP A N 1
ATOM 1302 C CA . ASP A 1 166 ? -3.998 9.607 -24.619 1.00 85.56 166 ASP A CA 1
ATOM 1303 C C . ASP A 1 166 ? -3.329 10.640 -25.543 1.00 85.56 166 ASP A C 1
ATOM 1305 O O . ASP A 1 166 ? -2.460 11.419 -25.138 1.00 85.56 166 ASP A O 1
ATOM 1309 N N . GLY A 1 167 ? -3.732 10.654 -26.813 1.00 89.25 167 GLY A N 1
ATOM 1310 C CA . GLY A 1 167 ? -3.292 11.673 -27.763 1.00 89.25 167 GLY A CA 1
ATOM 1311 C C . GLY A 1 167 ? -1.976 11.367 -28.482 1.00 89.25 167 GLY A C 1
ATOM 1312 O O . GLY A 1 167 ? -1.436 12.258 -29.142 1.00 89.25 167 GLY A O 1
ATOM 1313 N N . CYS A 1 168 ? -1.451 10.137 -28.400 1.00 94.19 168 CYS A N 1
ATOM 1314 C CA . CYS A 1 168 ? -0.279 9.757 -29.190 1.00 94.19 168 CYS A CA 1
ATOM 1315 C C . CYS A 1 168 ? -0.610 9.758 -30.693 1.00 94.19 168 CYS A C 1
ATOM 1317 O O . CYS A 1 168 ? -1.587 9.148 -31.128 1.00 94.19 168 CYS A O 1
ATOM 1319 N N . ILE A 1 169 ? 0.222 10.410 -31.506 1.00 94.88 169 ILE A N 1
ATOM 1320 C CA . ILE A 1 169 ? 0.063 10.488 -32.967 1.00 94.88 169 ILE A CA 1
ATOM 1321 C C . ILE A 1 169 ? 1.040 9.599 -33.746 1.00 94.88 169 ILE A C 1
ATOM 1323 O O . ILE A 1 169 ? 1.115 9.696 -34.972 1.00 94.88 169 ILE A O 1
ATOM 1327 N N . ALA A 1 170 ? 1.830 8.769 -33.063 1.00 92.81 170 ALA A N 1
ATOM 1328 C CA . ALA A 1 170 ? 2.796 7.900 -33.723 1.00 92.81 170 ALA A CA 1
ATOM 1329 C C . ALA A 1 170 ? 2.068 6.797 -34.525 1.00 92.81 170 ALA A C 1
ATOM 1331 O O . ALA A 1 170 ? 1.321 6.004 -33.951 1.00 92.81 170 ALA A O 1
ATOM 1332 N N . PRO A 1 171 ? 2.260 6.718 -35.856 1.00 88.19 171 PRO A N 1
ATOM 1333 C CA . PRO A 1 171 ? 1.466 5.832 -36.712 1.00 88.19 171 PRO A CA 1
ATOM 1334 C C . PRO A 1 171 ? 1.816 4.343 -36.557 1.00 88.19 171 PRO A C 1
ATOM 1336 O O . PRO A 1 171 ? 1.039 3.483 -36.958 1.00 88.19 171 PRO A O 1
ATOM 1339 N N . ASN A 1 172 ? 2.982 4.025 -35.992 1.00 89.06 172 ASN A N 1
ATOM 1340 C CA . ASN A 1 172 ? 3.510 2.668 -35.831 1.00 89.06 172 ASN A CA 1
ATOM 1341 C C . ASN A 1 172 ? 3.216 2.048 -34.453 1.00 89.06 172 ASN A C 1
ATOM 1343 O O . ASN A 1 172 ? 3.716 0.967 -34.159 1.00 89.06 172 ASN A O 1
ATOM 1347 N N . HIS A 1 173 ? 2.419 2.701 -33.605 1.00 92.81 173 HIS A N 1
ATOM 1348 C CA . HIS A 1 173 ? 2.128 2.227 -32.243 1.00 92.81 173 HIS A CA 1
ATOM 1349 C C . HIS A 1 173 ? 0.936 1.264 -32.155 1.00 92.81 173 HIS A C 1
ATOM 1351 O O . HIS A 1 173 ? 0.653 0.706 -31.101 1.00 92.81 173 HIS A O 1
ATOM 1357 N N . GLY A 1 174 ? 0.238 1.010 -33.266 1.00 91.25 174 GLY A N 1
ATOM 1358 C CA . GLY A 1 174 ? -0.853 0.029 -33.291 1.00 91.25 174 GLY A CA 1
ATOM 1359 C C . GLY A 1 174 ? -2.140 0.508 -32.612 1.00 91.25 174 GLY A C 1
ATOM 1360 O O . GLY A 1 174 ? -2.957 -0.309 -32.194 1.00 91.25 174 GLY A O 1
ATOM 1361 N N . HIS A 1 175 ? -2.338 1.822 -32.528 1.00 94.06 175 HIS A N 1
ATOM 1362 C CA . HIS A 1 175 ? -3.590 2.458 -32.126 1.00 94.06 175 HIS A CA 1
ATOM 1363 C C . HIS A 1 175 ? -3.993 3.525 -33.162 1.00 94.06 175 HIS A C 1
ATOM 1365 O O . HIS A 1 175 ? -3.133 4.015 -33.902 1.00 94.06 175 HIS A O 1
ATOM 1371 N N . PRO A 1 176 ? -5.277 3.919 -33.246 1.00 92.62 176 PRO A N 1
ATOM 1372 C CA . PRO A 1 176 ? -5.672 5.070 -34.053 1.00 92.62 176 PRO A CA 1
ATOM 1373 C C . PRO A 1 176 ? -4.949 6.342 -33.587 1.00 92.62 176 PRO A C 1
ATOM 1375 O O . PRO A 1 176 ? -4.676 6.513 -32.396 1.00 92.62 176 PRO A O 1
ATOM 1378 N N . VAL A 1 177 ? -4.636 7.238 -34.524 1.00 91.38 177 VAL A N 1
ATOM 1379 C CA . VAL A 1 177 ? -3.973 8.518 -34.226 1.00 91.38 177 VAL A CA 1
ATOM 1380 C C . VAL A 1 177 ? -4.804 9.295 -33.206 1.00 91.38 177 VAL A C 1
ATOM 1382 O O . VAL A 1 177 ? -5.985 9.543 -33.433 1.00 91.38 177 VAL A O 1
ATOM 1385 N N . GLY A 1 178 ? -4.178 9.673 -32.094 1.00 89.38 178 GLY A N 1
ATOM 1386 C CA . GLY A 1 178 ? -4.804 10.427 -31.014 1.00 89.38 178 GLY A CA 1
ATOM 1387 C C . GLY A 1 178 ? -5.595 9.596 -30.000 1.00 89.38 178 GLY A C 1
ATOM 1388 O O . GLY A 1 178 ? -6.121 10.193 -29.073 1.00 89.38 178 GLY A O 1
ATOM 1389 N N . HIS A 1 179 ? -5.667 8.268 -30.153 1.00 89.31 179 HIS A N 1
ATOM 1390 C CA . HIS A 1 179 ? -6.484 7.374 -29.317 1.00 89.31 179 HIS A CA 1
ATOM 1391 C C . HIS A 1 179 ? -5.660 6.206 -28.744 1.00 89.31 179 HIS A C 1
ATOM 1393 O O . HIS A 1 179 ? -5.971 5.030 -28.958 1.00 89.31 179 HIS A O 1
ATOM 1399 N N . SER A 1 180 ? -4.564 6.527 -28.058 1.00 90.75 180 SER A N 1
ATOM 1400 C CA . SER A 1 180 ? -3.627 5.554 -27.489 1.00 90.75 180 SER A CA 1
ATOM 1401 C C . SER A 1 180 ? -4.091 4.950 -26.170 1.00 90.75 180 SER A C 1
ATOM 1403 O O . SER A 1 180 ? -3.665 3.843 -25.839 1.00 90.75 180 SER A O 1
ATOM 1405 N N . GLU A 1 181 ? -4.950 5.634 -25.415 1.00 89.38 181 GLU A N 1
ATOM 1406 C CA . GLU A 1 181 ? -5.399 5.177 -24.093 1.00 89.38 181 GLU A CA 1
ATOM 1407 C C . GLU A 1 181 ? -6.143 3.835 -24.158 1.00 89.38 181 GLU A C 1
ATOM 1409 O O . GLU A 1 181 ? -5.787 2.894 -23.447 1.00 89.38 181 GLU A O 1
ATOM 1414 N N . ALA A 1 182 ? -7.103 3.684 -25.076 1.00 88.56 182 ALA A N 1
ATOM 1415 C CA . ALA A 1 182 ? -7.897 2.458 -25.185 1.00 88.56 182 ALA A CA 1
ATOM 1416 C C . ALA A 1 182 ? -7.031 1.203 -25.420 1.00 88.56 182 ALA A C 1
ATOM 1418 O O . ALA A 1 182 ? -7.281 0.145 -24.841 1.00 88.56 182 ALA A O 1
ATOM 1419 N N . VAL A 1 183 ? -5.974 1.318 -26.233 1.00 91.44 183 VAL A N 1
ATOM 1420 C CA . VAL A 1 183 ? -5.047 0.204 -26.493 1.00 91.44 183 VAL A CA 1
ATOM 1421 C C . VAL A 1 183 ? -4.159 -0.084 -25.281 1.00 91.44 183 VAL A C 1
ATOM 1423 O O . VAL A 1 183 ? -3.876 -1.250 -24.999 1.00 91.44 183 VAL A O 1
ATOM 1426 N N . GLN A 1 184 ? -3.761 0.936 -24.520 1.00 90.56 184 GLN A N 1
ATOM 1427 C CA . GLN A 1 184 ? -2.999 0.760 -23.278 1.00 90.56 184 GLN A CA 1
ATOM 1428 C C . GLN A 1 184 ? -3.821 0.041 -22.194 1.00 90.56 184 GLN A C 1
ATOM 1430 O O . GLN A 1 184 ? -3.295 -0.827 -21.494 1.00 90.56 184 GLN A O 1
ATOM 1435 N N . ILE A 1 185 ? -5.119 0.342 -22.084 1.00 89.12 185 ILE A N 1
ATOM 1436 C CA . ILE A 1 185 ? -6.054 -0.340 -21.172 1.00 89.12 185 ILE A CA 1
ATOM 1437 C C . ILE A 1 185 ? -6.152 -1.832 -21.518 1.00 89.12 185 ILE A C 1
ATOM 1439 O O . ILE A 1 185 ? -5.994 -2.694 -20.648 1.00 89.12 185 ILE A O 1
ATOM 1443 N N . GLU A 1 186 ? -6.362 -2.165 -22.794 1.00 90.31 186 GLU A N 1
ATOM 1444 C CA . GLU A 1 186 ? -6.433 -3.564 -23.239 1.00 90.31 186 GLU A CA 1
ATOM 1445 C C . GLU A 1 186 ? -5.092 -4.297 -23.087 1.00 90.31 186 GLU A C 1
ATOM 1447 O O . GLU A 1 186 ? -5.053 -5.463 -22.683 1.00 90.31 186 GLU A O 1
ATOM 1452 N N . THR A 1 187 ? -3.980 -3.596 -23.306 1.00 92.06 187 THR A N 1
ATOM 1453 C CA . THR A 1 187 ? -2.627 -4.110 -23.053 1.00 92.06 187 THR A CA 1
ATOM 1454 C C . THR A 1 187 ? -2.429 -4.461 -21.579 1.00 92.06 187 THR A C 1
ATOM 1456 O O . THR A 1 187 ? -1.891 -5.524 -21.255 1.00 92.06 187 THR A O 1
ATOM 1459 N N . PHE A 1 188 ? -2.902 -3.611 -20.666 1.00 91.81 188 PHE A N 1
ATOM 1460 C CA . PHE A 1 188 ? -2.830 -3.883 -19.236 1.00 91.81 188 PHE A CA 1
ATOM 1461 C C . PHE A 1 188 ? -3.708 -5.083 -18.834 1.00 91.81 188 PHE A C 1
ATOM 1463 O O . PHE A 1 188 ? -3.274 -5.952 -18.071 1.00 91.81 188 PHE A O 1
ATOM 1470 N N . LYS A 1 189 ? -4.919 -5.200 -19.397 1.00 91.75 189 LYS A N 1
ATOM 1471 C CA . LYS A 1 189 ? -5.781 -6.382 -19.208 1.00 91.75 189 LYS A CA 1
ATOM 1472 C C . LYS A 1 189 ? -5.083 -7.672 -19.645 1.00 91.75 189 LYS A C 1
ATOM 1474 O O . LYS A 1 189 ? -5.194 -8.686 -18.948 1.00 91.75 189 LYS A O 1
ATOM 1479 N N . ASP A 1 190 ? -4.374 -7.657 -20.774 1.00 94.31 190 ASP A N 1
ATOM 1480 C CA . ASP A 1 190 ? -3.565 -8.797 -21.225 1.00 94.31 190 ASP A CA 1
ATOM 1481 C C . ASP A 1 190 ? -2.425 -9.115 -20.247 1.00 94.31 190 ASP A C 1
ATOM 1483 O O . ASP A 1 190 ? -2.297 -10.264 -19.812 1.00 94.31 190 ASP A O 1
ATOM 1487 N N . LEU A 1 191 ? -1.659 -8.103 -19.820 1.00 95.12 191 LEU A N 1
ATOM 1488 C CA . LEU A 1 191 ? -0.598 -8.267 -18.822 1.00 95.12 191 LEU A CA 1
ATOM 1489 C C . LEU A 1 191 ? -1.123 -8.983 -17.574 1.00 95.12 191 LEU A C 1
ATOM 1491 O O . LEU A 1 191 ? -0.564 -9.997 -17.155 1.00 95.12 191 LEU A O 1
ATOM 1495 N N . VAL A 1 192 ? -2.229 -8.504 -17.008 1.00 94.31 192 VAL A N 1
ATOM 1496 C CA . VAL A 1 192 ? -2.844 -9.086 -15.809 1.00 94.31 192 VAL A CA 1
ATOM 1497 C C . VAL A 1 192 ? -3.247 -10.548 -16.027 1.00 94.31 192 VAL A C 1
ATOM 1499 O O . VAL A 1 192 ? -2.989 -11.398 -15.167 1.00 94.31 192 VAL A O 1
ATOM 1502 N N . LYS A 1 193 ? -3.854 -10.883 -17.175 1.00 95.50 193 LYS A N 1
ATOM 1503 C CA . LYS A 1 193 ? -4.202 -12.276 -17.519 1.00 95.50 193 LYS A CA 1
ATOM 1504 C C . LYS A 1 193 ? -2.954 -13.159 -17.559 1.00 95.50 193 LYS A C 1
ATOM 1506 O O . LYS A 1 193 ? -2.959 -14.269 -17.021 1.00 95.50 193 LYS A O 1
ATOM 1511 N N . ARG A 1 194 ? -1.871 -12.666 -18.161 1.00 97.62 194 ARG A N 1
ATOM 1512 C CA . ARG A 1 194 ? -0.600 -13.389 -18.286 1.00 97.62 194 ARG A CA 1
ATOM 1513 C C . ARG A 1 194 ? 0.121 -13.547 -16.950 1.00 97.62 194 ARG A C 1
ATOM 1515 O O . ARG A 1 194 ? 0.615 -14.638 -16.671 1.00 97.62 194 ARG A O 1
ATOM 1522 N N . LEU A 1 195 ? 0.126 -12.513 -16.109 1.00 97.44 195 LEU A N 1
ATOM 1523 C CA . LEU A 1 195 ? 0.676 -12.564 -14.753 1.00 97.44 195 LEU A CA 1
ATOM 1524 C C . LEU A 1 195 ? -0.034 -13.619 -13.915 1.00 97.44 195 LEU A C 1
ATOM 1526 O O . LEU A 1 195 ? 0.624 -14.479 -13.341 1.00 97.44 195 LEU A O 1
ATOM 1530 N N . ARG A 1 196 ? -1.369 -13.637 -13.925 1.00 95.00 196 ARG A N 1
ATOM 1531 C CA . ARG A 1 196 ? -2.156 -14.636 -13.183 1.00 95.00 196 ARG A CA 1
ATOM 1532 C C . ARG A 1 196 ? -1.986 -16.058 -13.714 1.00 95.00 196 ARG A C 1
ATOM 1534 O O . ARG A 1 196 ? -2.108 -17.011 -12.949 1.00 95.00 196 ARG A O 1
ATOM 1541 N N . LYS A 1 197 ? -1.676 -16.221 -15.004 1.00 95.56 197 LYS A N 1
ATOM 1542 C CA . LYS A 1 197 ? -1.290 -17.523 -15.570 1.00 95.56 197 LYS A CA 1
ATOM 1543 C C . LYS A 1 197 ? 0.100 -17.963 -15.094 1.00 95.56 197 LYS A C 1
ATOM 1545 O O . LYS A 1 197 ? 0.314 -19.153 -14.890 1.00 95.56 197 LYS A O 1
ATOM 1550 N N . ALA A 1 198 ? 1.041 -17.030 -14.947 1.00 94.12 198 ALA A N 1
ATOM 1551 C CA . ALA A 1 198 ? 2.411 -17.319 -14.523 1.00 94.12 198 ALA A CA 1
ATOM 1552 C C . ALA A 1 198 ? 2.559 -17.495 -13.001 1.00 94.12 198 ALA A C 1
ATOM 1554 O O . ALA A 1 198 ? 3.352 -18.329 -12.569 1.00 94.12 198 ALA A O 1
ATOM 1555 N N . SER A 1 199 ? 1.793 -16.743 -12.211 1.00 93.19 199 SER A N 1
ATOM 1556 C CA . SER A 1 199 ? 1.744 -16.801 -10.750 1.00 93.19 199 SER A CA 1
ATOM 1557 C C . SER A 1 199 ? 0.277 -16.770 -10.291 1.00 93.19 199 SER A C 1
ATOM 1559 O O . SER A 1 199 ? -0.317 -15.695 -10.143 1.00 93.19 199 SER A O 1
ATOM 1561 N N . PRO A 1 200 ? -0.366 -17.943 -10.130 1.00 90.88 200 PRO A N 1
ATOM 1562 C CA . PRO A 1 200 ? -1.736 -18.016 -9.638 1.00 90.88 200 PRO A CA 1
ATOM 1563 C C . PRO A 1 200 ? -1.857 -17.391 -8.244 1.00 90.88 200 PRO A C 1
ATOM 1565 O O . PRO A 1 200 ? -1.135 -17.770 -7.327 1.00 90.88 200 PRO A O 1
ATOM 1568 N N . GLY A 1 201 ? -2.788 -16.449 -8.080 1.00 89.06 201 GLY A N 1
ATOM 1569 C CA . GLY A 1 201 ? -3.001 -15.743 -6.811 1.00 89.06 201 GLY A CA 1
ATOM 1570 C C . GLY A 1 201 ? -2.112 -14.515 -6.595 1.00 89.06 201 GLY A C 1
ATOM 1571 O O . GLY A 1 201 ? -2.162 -13.945 -5.510 1.00 89.06 201 GLY A O 1
ATOM 1572 N N . ILE A 1 202 ? -1.331 -14.095 -7.600 1.00 94.94 202 ILE A N 1
ATOM 1573 C CA . ILE A 1 202 ? -0.598 -12.826 -7.540 1.00 94.94 202 ILE A CA 1
ATOM 1574 C C . ILE A 1 202 ? -1.559 -11.652 -7.309 1.00 94.94 202 ILE A C 1
ATOM 1576 O O . ILE A 1 202 ? -2.556 -11.514 -8.023 1.00 94.94 202 ILE A O 1
ATOM 1580 N N . VAL A 1 203 ? -1.237 -10.822 -6.317 1.00 94.50 203 VAL A N 1
ATOM 1581 C CA . VAL A 1 203 ? -1.949 -9.576 -6.016 1.00 94.50 203 VAL A CA 1
ATOM 1582 C C . VAL A 1 203 ? -1.454 -8.490 -6.962 1.00 94.50 203 VAL A C 1
ATOM 1584 O O . VAL A 1 203 ? -0.256 -8.209 -7.021 1.00 94.50 203 VAL A O 1
ATOM 1587 N N . ILE A 1 204 ? -2.375 -7.883 -7.700 1.00 93.38 204 ILE A N 1
ATOM 1588 C CA . ILE A 1 204 ? -2.085 -6.744 -8.569 1.00 93.38 204 ILE A CA 1
ATOM 1589 C C . ILE A 1 204 ? -2.475 -5.459 -7.837 1.00 93.38 204 ILE A C 1
ATOM 1591 O O . ILE A 1 204 ? -3.665 -5.206 -7.638 1.00 93.38 204 ILE A O 1
ATOM 1595 N N . ASP A 1 205 ? -1.481 -4.659 -7.461 1.00 90.56 205 ASP A N 1
ATOM 1596 C CA . ASP A 1 205 ? -1.667 -3.288 -6.985 1.00 90.56 205 ASP A CA 1
ATOM 1597 C C . ASP A 1 205 ? -1.510 -2.312 -8.155 1.00 90.56 205 ASP A C 1
ATOM 1599 O O . ASP A 1 205 ? -0.535 -2.385 -8.915 1.00 90.56 205 ASP A O 1
ATOM 1603 N N . ARG A 1 206 ? -2.496 -1.426 -8.319 1.00 85.62 206 ARG A N 1
ATOM 1604 C CA . ARG A 1 206 ? -2.532 -0.436 -9.396 1.00 85.62 206 ARG A CA 1
ATOM 1605 C C . ARG A 1 206 ? -2.146 0.989 -9.035 1.00 85.62 206 ARG A C 1
ATOM 1607 O O . ARG A 1 206 ? -2.342 1.860 -9.877 1.00 85.62 206 ARG A O 1
ATOM 1614 N N . GLY A 1 207 ? -1.538 1.217 -7.875 1.00 75.75 207 GLY A N 1
ATOM 1615 C CA . GLY A 1 207 ? -1.057 2.559 -7.563 1.00 75.75 207 GLY A CA 1
ATOM 1616 C C . GLY A 1 207 ? -2.221 3.548 -7.391 1.00 75.75 207 GLY A C 1
ATOM 1617 O O . GLY A 1 207 ? -3.364 3.136 -7.160 1.00 75.75 207 GLY A O 1
ATOM 1618 N N . TRP A 1 208 ? -1.917 4.841 -7.534 1.00 65.88 208 TRP A N 1
ATOM 1619 C CA . TRP A 1 208 ? -2.882 5.954 -7.513 1.00 65.88 208 TRP A CA 1
ATOM 1620 C C . TRP A 1 208 ? -3.831 5.941 -8.720 1.00 65.88 208 TRP A C 1
ATOM 1622 O O . TRP A 1 208 ? -4.936 6.483 -8.693 1.00 65.88 208 TRP A O 1
ATOM 1632 N N . GLU A 1 209 ? -3.438 5.260 -9.789 1.00 69.44 209 GLU A N 1
ATOM 1633 C CA . GLU A 1 209 ? -4.014 5.340 -11.130 1.00 69.44 209 GLU A CA 1
ATOM 1634 C C . GLU A 1 209 ? -5.146 4.326 -11.353 1.00 69.44 209 GLU A C 1
ATOM 1636 O O . GLU A 1 209 ? -5.305 3.706 -12.409 1.00 69.44 209 GLU A O 1
ATOM 1641 N N . ALA A 1 210 ? -5.945 4.166 -10.305 1.00 65.62 210 ALA A N 1
ATOM 1642 C CA . ALA A 1 210 ? -7.057 3.253 -10.142 1.00 65.62 210 ALA A CA 1
ATOM 1643 C C . ALA A 1 210 ? -8.308 3.658 -10.941 1.00 65.62 210 ALA A C 1
ATOM 1645 O O . ALA A 1 210 ? -9.319 4.040 -10.341 1.00 65.62 210 ALA A O 1
ATOM 1646 N N . GLU A 1 211 ? -8.305 3.568 -12.273 1.00 67.94 211 GLU A N 1
ATOM 1647 C CA . GLU A 1 211 ? -9.515 3.931 -13.023 1.00 67.94 211 GLU A CA 1
ATOM 1648 C C . GLU A 1 211 ? -10.694 2.952 -12.772 1.00 67.94 211 GLU A C 1
ATOM 1650 O O . GLU A 1 211 ? -10.485 1.736 -12.611 1.00 67.94 211 GLU A O 1
ATOM 1655 N N . PRO A 1 212 ? -11.957 3.434 -12.742 1.00 67.62 212 PRO A N 1
ATOM 1656 C CA . PRO A 1 212 ? -13.131 2.579 -12.540 1.00 67.62 212 PRO A CA 1
ATOM 1657 C C . PRO A 1 212 ? -13.282 1.473 -13.596 1.00 67.62 212 PRO A C 1
ATOM 1659 O O . PRO A 1 212 ? -13.782 0.386 -13.283 1.00 67.62 212 PRO A O 1
ATOM 1662 N N . GLY A 1 213 ? -12.831 1.729 -14.832 1.00 71.12 213 GLY A N 1
ATOM 1663 C CA . GLY A 1 213 ? -12.892 0.795 -15.961 1.00 71.12 213 GLY A CA 1
ATOM 1664 C C . GLY A 1 213 ? -12.038 -0.464 -15.786 1.00 71.12 213 GLY A C 1
ATOM 1665 O O . GLY A 1 213 ? -12.315 -1.486 -16.412 1.00 71.12 213 GLY A O 1
ATOM 1666 N N . LEU A 1 214 ? -11.057 -0.428 -14.881 1.00 80.19 214 LEU A N 1
ATOM 1667 C CA . LEU A 1 214 ? -10.113 -1.522 -14.646 1.00 80.19 214 LEU A CA 1
ATOM 1668 C C . LEU A 1 214 ? -10.270 -2.213 -13.300 1.00 80.19 214 LEU A C 1
ATOM 1670 O O . LEU A 1 214 ? -9.486 -3.105 -12.986 1.00 80.19 214 LEU A O 1
ATOM 1674 N N . THR A 1 215 ? -11.292 -1.862 -12.526 1.00 79.31 215 THR A N 1
ATOM 1675 C CA . THR A 1 215 ? -11.579 -2.462 -11.208 1.00 79.31 215 THR A CA 1
ATOM 1676 C C . THR A 1 215 ? -11.684 -3.994 -11.215 1.00 79.31 215 THR A C 1
ATOM 1678 O O . THR A 1 215 ? -11.449 -4.625 -10.187 1.00 79.31 215 THR A O 1
ATOM 1681 N N . GLU A 1 216 ? -11.969 -4.614 -12.366 1.00 83.50 216 GLU A N 1
ATOM 1682 C CA . GLU A 1 216 ? -11.983 -6.077 -12.534 1.00 83.50 216 GLU A CA 1
ATOM 1683 C C . GLU A 1 216 ? -10.587 -6.705 -12.694 1.00 83.50 216 GLU A C 1
ATOM 1685 O O . GLU A 1 216 ? -10.412 -7.925 -12.601 1.00 83.50 216 GLU A O 1
ATOM 1690 N N . THR A 1 217 ? -9.581 -5.885 -12.983 1.00 86.44 217 THR A N 1
ATOM 1691 C CA . THR A 1 217 ? -8.235 -6.339 -13.334 1.00 86.44 217 THR A CA 1
ATOM 1692 C C . THR A 1 217 ? -7.302 -6.356 -12.137 1.00 86.44 217 THR A C 1
ATOM 1694 O O . THR A 1 217 ? -6.528 -7.306 -12.019 1.00 86.44 217 THR A O 1
ATOM 1697 N N . TYR A 1 218 ? -7.417 -5.397 -11.221 1.00 88.06 218 TYR A N 1
ATOM 1698 C CA . TYR A 1 218 ? -6.551 -5.269 -10.052 1.00 88.06 218 TYR A CA 1
ATOM 1699 C C . TYR A 1 218 ? -7.239 -5.684 -8.750 1.00 88.06 218 TYR A C 1
ATOM 1701 O O . TYR A 1 218 ? -8.460 -5.815 -8.682 1.00 88.06 218 TYR A O 1
ATOM 1709 N N . ASP A 1 219 ? -6.422 -5.938 -7.732 1.00 88.81 219 ASP A N 1
ATOM 1710 C CA . ASP A 1 219 ? -6.839 -6.471 -6.435 1.00 88.81 219 ASP A CA 1
ATOM 1711 C C . ASP A 1 219 ? -6.774 -5.409 -5.330 1.00 88.81 219 ASP A C 1
ATOM 1713 O O . ASP A 1 219 ? -7.515 -5.479 -4.350 1.00 88.81 219 ASP A O 1
ATOM 1717 N N . THR A 1 220 ? -5.916 -4.407 -5.486 1.00 86.62 220 THR A N 1
ATOM 1718 C CA . THR A 1 220 ? -5.888 -3.224 -4.629 1.00 86.62 220 THR A CA 1
ATOM 1719 C C . THR A 1 220 ? -5.343 -2.040 -5.396 1.00 86.62 220 THR A C 1
ATOM 1721 O O . THR A 1 220 ? -4.792 -2.198 -6.487 1.00 86.62 220 THR A O 1
ATOM 1724 N N . THR A 1 221 ? -5.514 -0.867 -4.813 1.00 82.62 221 THR A N 1
ATOM 1725 C CA . THR A 1 221 ? -4.975 0.386 -5.317 1.00 82.62 221 THR A CA 1
ATOM 1726 C C . THR A 1 221 ? -4.492 1.228 -4.155 1.00 82.62 221 THR A C 1
ATOM 1728 O O . THR A 1 221 ? -5.081 1.210 -3.068 1.00 82.62 221 THR A O 1
ATOM 1731 N N . TRP A 1 222 ? -3.422 1.955 -4.423 1.00 77.31 222 TRP A N 1
ATOM 1732 C CA . TRP A 1 222 ? -2.744 2.861 -3.519 1.00 77.31 222 TRP A CA 1
ATOM 1733 C C . TRP A 1 222 ? -3.375 4.249 -3.613 1.00 77.31 222 TRP A C 1
ATOM 1735 O O . TRP A 1 222 ? -3.507 4.775 -4.707 1.00 77.31 222 TRP A O 1
ATOM 1745 N N . PHE A 1 223 ? -3.772 4.874 -2.508 1.00 68.94 223 PHE A N 1
ATOM 1746 C CA . PHE A 1 223 ? -4.598 6.088 -2.579 1.00 68.94 223 PHE A CA 1
ATOM 1747 C C . PHE A 1 223 ? -4.014 7.323 -1.907 1.00 68.94 223 PHE A C 1
ATOM 1749 O O . PHE A 1 223 ? -4.745 8.267 -1.611 1.00 68.94 223 PHE A O 1
ATOM 1756 N N . GLY A 1 224 ? -2.695 7.387 -1.759 1.00 62.97 224 GLY A N 1
ATOM 1757 C CA . GLY A 1 224 ? -2.039 8.678 -1.630 1.00 62.97 224 GLY A CA 1
ATOM 1758 C C . GLY A 1 224 ? -0.628 8.609 -1.095 1.00 62.97 224 GLY A C 1
ATOM 1759 O O . GLY A 1 224 ? -0.343 7.852 -0.180 1.00 62.97 224 GLY A O 1
ATOM 1760 N N . ASP A 1 225 ? 0.212 9.488 -1.631 1.00 67.50 225 ASP A N 1
ATOM 1761 C CA . ASP A 1 225 ? 1.547 9.789 -1.117 1.00 67.50 225 ASP A CA 1
ATOM 1762 C C . ASP A 1 225 ? 1.461 10.893 -0.068 1.00 67.50 225 ASP A C 1
ATOM 1764 O O . ASP A 1 225 ? 2.214 11.875 -0.069 1.00 67.50 225 ASP A O 1
ATOM 1768 N N . TRP A 1 226 ? 0.510 10.753 0.851 1.00 62.78 226 TRP A N 1
ATOM 1769 C CA . TRP A 1 226 ? 0.322 11.703 1.933 1.00 62.78 226 TRP A CA 1
ATOM 1770 C C . TRP A 1 226 ? 1.331 11.407 3.041 1.00 62.78 226 TRP A C 1
ATOM 1772 O O . TRP A 1 226 ? 1.028 11.437 4.217 1.00 62.78 226 TRP A O 1
ATOM 1782 N N . ALA A 1 227 ? 2.592 11.259 2.651 1.00 60.94 227 ALA A N 1
ATOM 1783 C CA . ALA A 1 227 ? 3.731 11.572 3.468 1.00 60.94 227 ALA A CA 1
ATOM 1784 C C . ALA A 1 227 ? 3.779 10.807 4.808 1.00 60.94 227 ALA A C 1
ATOM 1786 O O . ALA A 1 227 ? 3.809 11.458 5.822 1.00 60.94 227 ALA A O 1
ATOM 1787 N N . VAL A 1 228 ? 3.951 9.480 4.852 1.00 59.12 228 VAL A N 1
ATOM 1788 C CA . VAL A 1 228 ? 4.671 8.801 5.979 1.00 59.12 228 VAL A CA 1
ATOM 1789 C C . VAL A 1 228 ? 6.193 8.794 5.783 1.00 59.12 228 VAL A C 1
ATOM 1791 O O . VAL A 1 228 ? 6.958 8.433 6.670 1.00 59.12 228 VAL A O 1
ATOM 1794 N N . ALA A 1 229 ? 6.620 9.264 4.614 1.00 60.00 229 ALA A N 1
ATOM 1795 C CA . ALA A 1 229 ? 7.958 9.666 4.201 1.00 60.00 229 ALA A CA 1
ATOM 1796 C C . ALA A 1 229 ? 8.942 10.028 5.330 1.00 60.00 229 ALA A C 1
ATOM 1798 O O . ALA A 1 229 ? 8.710 10.992 6.058 1.00 60.00 229 ALA A O 1
ATOM 1799 N N . PHE A 1 230 ? 10.102 9.373 5.399 1.00 63.47 230 PHE A N 1
ATOM 1800 C CA . PHE A 1 230 ? 11.223 9.892 6.186 1.00 63.47 230 PHE A CA 1
ATOM 1801 C C . PHE A 1 230 ? 11.575 11.314 5.716 1.00 63.47 230 PHE A C 1
ATOM 1803 O O . PHE A 1 230 ? 12.026 11.513 4.587 1.00 63.47 230 PHE A O 1
ATOM 1810 N N . LYS A 1 231 ? 11.321 12.305 6.575 1.00 70.12 231 LYS A N 1
ATOM 1811 C CA . LYS A 1 231 ? 11.662 13.717 6.374 1.00 70.12 231 LYS A CA 1
ATOM 1812 C C . LYS A 1 231 ? 12.169 14.277 7.701 1.00 70.12 231 LYS A C 1
ATOM 1814 O O . LYS A 1 231 ? 11.366 14.356 8.633 1.00 70.12 231 LYS A O 1
ATOM 1819 N N . PRO A 1 232 ? 13.458 14.639 7.820 1.00 68.00 232 PRO A N 1
ATOM 1820 C CA . PRO A 1 232 ? 14.030 15.135 9.071 1.00 68.00 232 PRO A CA 1
ATOM 1821 C C . PRO A 1 232 ? 13.276 16.330 9.664 1.00 68.00 232 PRO A C 1
ATOM 1823 O O . PRO A 1 232 ? 13.210 16.475 10.880 1.00 68.00 232 PRO A O 1
ATOM 1826 N N . GLU A 1 233 ? 12.631 17.154 8.833 1.00 69.62 233 GLU A N 1
ATOM 1827 C CA . GLU A 1 233 ? 11.835 18.300 9.290 1.00 69.62 233 GLU A CA 1
ATOM 1828 C C . GLU A 1 233 ? 10.641 17.875 10.160 1.00 69.62 233 GLU A C 1
ATOM 1830 O O . GLU A 1 233 ? 10.163 18.656 10.979 1.00 69.62 233 GLU A O 1
ATOM 1835 N N . ARG A 1 234 ? 10.181 16.624 10.035 1.00 69.50 234 ARG A N 1
ATOM 1836 C CA . ARG A 1 234 ? 9.114 16.056 10.871 1.00 69.50 234 ARG A CA 1
ATOM 1837 C C . ARG A 1 234 ? 9.594 15.639 12.254 1.00 69.50 234 ARG A C 1
ATOM 1839 O O . ARG A 1 234 ? 8.760 15.537 13.146 1.00 69.50 234 ARG A O 1
ATOM 1846 N N . GLU A 1 235 ? 10.902 15.446 12.466 1.00 65.25 235 GLU A N 1
ATOM 1847 C CA . GLU A 1 235 ? 11.441 15.298 13.831 1.00 65.25 235 GLU A CA 1
ATOM 1848 C C . GLU A 1 235 ? 11.144 16.555 14.661 1.00 65.25 235 GLU A C 1
ATOM 1850 O O . GLU A 1 235 ? 10.895 16.467 15.862 1.00 65.25 235 GLU A O 1
ATOM 1855 N N . ALA A 1 236 ? 11.156 17.726 14.015 1.00 68.12 236 ALA A N 1
ATOM 1856 C CA . ALA A 1 236 ? 10.977 19.014 14.674 1.00 68.12 236 ALA A CA 1
ATOM 1857 C C . ALA A 1 236 ? 9.508 19.353 14.978 1.00 68.12 236 ALA A C 1
ATOM 1859 O O . ALA A 1 236 ? 9.252 20.228 15.805 1.00 68.12 236 ALA A O 1
ATOM 1860 N N . ASP A 1 237 ? 8.551 18.669 14.342 1.00 77.38 237 ASP A N 1
ATOM 1861 C CA . ASP A 1 237 ? 7.123 18.924 14.515 1.00 77.38 237 ASP A CA 1
ATOM 1862 C C . ASP A 1 237 ? 6.375 17.685 15.041 1.00 77.38 237 ASP A C 1
ATOM 1864 O O . ASP A 1 237 ? 5.862 16.877 14.262 1.00 77.38 237 ASP A O 1
ATOM 1868 N N . PRO A 1 238 ? 6.239 17.534 16.370 1.00 71.94 238 PRO A N 1
ATOM 1869 C CA . PRO A 1 238 ? 5.517 16.406 16.955 1.00 71.94 238 PRO A CA 1
ATOM 1870 C C . PRO A 1 238 ? 4.010 16.419 16.642 1.00 71.94 238 PRO A C 1
ATOM 1872 O O . PRO A 1 238 ? 3.351 15.389 16.769 1.00 71.94 238 PRO A O 1
ATOM 1875 N N . LEU A 1 239 ? 3.439 17.558 16.229 1.00 80.25 239 LEU A N 1
ATOM 1876 C CA . LEU A 1 239 ? 2.030 17.654 15.833 1.00 80.25 239 LEU A CA 1
ATOM 1877 C C . LEU A 1 239 ? 1.786 17.176 14.404 1.00 80.25 239 LEU A C 1
ATOM 1879 O O . LEU A 1 239 ? 0.643 16.896 14.040 1.00 80.25 239 LEU A O 1
ATOM 1883 N N . TRP A 1 240 ? 2.841 17.072 13.597 1.00 81.62 240 TRP A N 1
ATOM 1884 C CA . TRP A 1 240 ? 2.742 16.643 12.213 1.00 81.62 240 TRP A CA 1
ATOM 1885 C C . TRP A 1 240 ? 2.091 15.256 12.084 1.00 81.62 240 TRP A C 1
ATOM 1887 O O . TRP A 1 240 ? 1.210 15.091 11.244 1.00 81.62 240 TRP A O 1
ATOM 1897 N N . TRP A 1 241 ? 2.441 14.301 12.955 1.00 82.31 241 TRP A N 1
ATOM 1898 C CA . TRP A 1 241 ? 1.861 12.952 12.939 1.00 82.31 241 TRP A CA 1
ATOM 1899 C C . TRP A 1 241 ? 0.344 12.993 13.180 1.00 82.31 241 TRP A C 1
ATOM 1901 O O . TRP A 1 241 ? -0.437 12.540 12.353 1.00 82.31 241 TRP A O 1
ATOM 1911 N N . TYR A 1 242 ? -0.120 13.661 14.236 1.00 82.62 242 TYR A N 1
ATOM 1912 C CA . TYR A 1 242 ? -1.563 13.780 14.491 1.00 82.62 242 TYR A CA 1
ATOM 1913 C C . TYR A 1 242 ? -2.322 14.398 13.303 1.00 82.62 242 TYR A C 1
ATOM 1915 O O . TYR A 1 242 ? -3.316 13.834 12.847 1.00 82.62 242 TYR A O 1
ATOM 1923 N N . ARG A 1 243 ? -1.790 15.484 12.722 1.00 81.44 243 ARG A N 1
ATOM 1924 C CA . ARG A 1 243 ? -2.366 16.121 11.524 1.00 81.44 243 ARG A CA 1
ATOM 1925 C C . ARG A 1 243 ? -2.385 15.191 10.313 1.00 81.44 243 ARG A C 1
ATOM 1927 O O . ARG A 1 243 ? -3.344 15.186 9.546 1.00 81.44 243 ARG A O 1
ATOM 1934 N N . ASN A 1 244 ? -1.333 14.403 10.124 1.00 82.19 244 ASN A N 1
ATOM 1935 C CA . ASN A 1 244 ? -1.236 13.474 9.009 1.00 82.19 244 ASN A CA 1
ATOM 1936 C C . ASN A 1 244 ? -2.242 12.319 9.136 1.00 82.19 244 ASN A C 1
ATOM 1938 O O . ASN A 1 244 ? -2.922 11.987 8.166 1.00 82.19 244 ASN A O 1
ATOM 1942 N N . ALA A 1 245 ? -2.418 11.777 10.340 1.00 83.38 245 ALA A N 1
ATOM 1943 C CA . ALA A 1 245 ? -3.455 10.790 10.611 1.00 83.38 245 ALA A CA 1
ATOM 1944 C C . ALA A 1 245 ? -4.875 11.340 10.383 1.00 83.38 245 ALA A C 1
ATOM 1946 O O . ALA A 1 245 ? -5.714 10.622 9.838 1.00 83.38 245 ALA A O 1
ATOM 1947 N N . ASP A 1 246 ? -5.137 12.608 10.718 1.00 81.81 246 ASP A N 1
ATOM 1948 C CA . ASP A 1 246 ? -6.422 13.262 10.430 1.00 81.81 246 ASP A CA 1
ATOM 1949 C C . ASP A 1 246 ? -6.681 13.383 8.918 1.00 81.81 246 ASP A C 1
ATOM 1951 O O . ASP A 1 246 ? -7.782 13.082 8.447 1.00 81.81 246 ASP A O 1
ATOM 1955 N N . ILE A 1 247 ? -5.654 13.730 8.129 1.00 81.31 247 ILE A N 1
ATOM 1956 C CA . ILE A 1 247 ? -5.742 13.757 6.657 1.00 81.31 247 ILE A CA 1
ATOM 1957 C C . ILE A 1 247 ? -6.097 12.371 6.108 1.00 81.31 247 ILE A C 1
ATOM 1959 O O . ILE A 1 247 ? -6.991 12.248 5.263 1.00 81.31 247 ILE A O 1
ATOM 1963 N N . TYR A 1 248 ? -5.436 11.319 6.598 1.00 83.38 248 TYR A N 1
ATOM 1964 C CA . TYR A 1 248 ? -5.723 9.944 6.178 1.00 83.38 248 TYR A CA 1
ATOM 1965 C C . TYR A 1 248 ? -7.157 9.570 6.501 1.00 83.38 248 TYR A C 1
ATOM 1967 O O . TYR A 1 248 ? -7.900 9.118 5.632 1.00 83.38 248 TYR A O 1
ATOM 1975 N N . ARG A 1 249 ? -7.569 9.824 7.741 1.00 83.38 249 ARG A N 1
ATOM 1976 C CA . ARG A 1 249 ? -8.907 9.525 8.228 1.00 83.38 249 ARG A CA 1
ATOM 1977 C C . ARG A 1 249 ? -9.985 10.203 7.391 1.00 83.38 249 ARG A C 1
ATOM 1979 O O . ARG A 1 249 ? -10.935 9.553 6.958 1.00 83.38 249 ARG A O 1
ATOM 1986 N N . ARG A 1 250 ? -9.828 11.499 7.117 1.00 83.38 250 ARG A N 1
ATOM 1987 C CA . ARG A 1 250 ? -10.770 12.272 6.300 1.00 83.38 250 ARG A CA 1
ATOM 1988 C C . ARG A 1 250 ? -10.834 11.769 4.858 1.00 83.38 250 ARG A C 1
ATOM 1990 O O . ARG A 1 250 ? -11.916 11.714 4.260 1.00 83.38 250 ARG A O 1
ATOM 1997 N N . THR A 1 251 ? -9.694 11.369 4.305 1.00 83.31 251 THR A N 1
ATOM 1998 C CA . THR A 1 251 ? -9.631 10.820 2.948 1.00 83.31 251 THR A CA 1
ATOM 1999 C C . THR A 1 251 ? -10.315 9.457 2.883 1.00 83.31 251 THR A C 1
ATOM 2001 O O . THR A 1 251 ? -11.187 9.251 2.039 1.00 83.31 251 THR A O 1
ATOM 2004 N N . LEU A 1 252 ? -10.028 8.565 3.835 1.00 85.00 252 LEU A N 1
ATOM 2005 C CA . LEU A 1 252 ? -10.673 7.257 3.960 1.00 85.00 252 LEU A CA 1
ATOM 2006 C C . LEU A 1 252 ? -12.184 7.377 4.185 1.00 85.00 252 LEU A C 1
ATOM 2008 O O . LEU A 1 252 ? -12.952 6.652 3.550 1.00 85.00 252 LEU A O 1
ATOM 2012 N N . TRP A 1 253 ? -12.632 8.327 5.012 1.00 85.88 253 TRP A N 1
ATOM 2013 C CA . TRP A 1 253 ? -14.053 8.648 5.167 1.00 85.88 253 TRP A CA 1
ATOM 2014 C C . TRP A 1 253 ? -14.687 8.972 3.811 1.00 85.88 253 TRP A C 1
ATOM 2016 O O . TRP A 1 253 ? -15.701 8.386 3.453 1.00 85.88 253 TRP A O 1
ATOM 2026 N N . SER A 1 254 ? -14.056 9.833 3.009 1.00 84.50 254 SER A N 1
ATOM 2027 C CA . SER A 1 254 ? -14.594 10.249 1.703 1.00 84.50 254 SER A CA 1
ATOM 2028 C C . SER A 1 254 ? -14.618 9.097 0.699 1.00 84.50 254 SER A C 1
ATOM 2030 O O . SER A 1 254 ? -15.583 8.899 -0.040 1.00 84.50 254 SER A O 1
ATOM 2032 N N . MET A 1 255 ? -13.560 8.295 0.695 1.00 83.06 255 MET A N 1
ATOM 2033 C CA . MET A 1 255 ? -13.404 7.180 -0.224 1.00 83.06 255 MET A CA 1
ATOM 2034 C C . MET A 1 255 ? -14.360 6.024 0.045 1.00 83.06 255 MET A C 1
ATOM 2036 O O . MET A 1 255 ? -14.895 5.437 -0.894 1.00 83.06 255 MET A O 1
ATOM 2040 N N . THR A 1 256 ? -14.611 5.709 1.313 1.00 83.69 256 THR A N 1
ATOM 2041 C CA . THR A 1 256 ? -15.462 4.574 1.698 1.00 83.69 256 THR A CA 1
ATOM 2042 C C . THR A 1 256 ? -16.952 4.795 1.396 1.00 83.69 256 THR A C 1
ATOM 2044 O O . THR A 1 256 ? -17.722 3.838 1.411 1.00 83.69 256 THR A O 1
ATOM 2047 N N . PHE A 1 257 ? -17.371 6.011 1.012 1.00 81.69 257 PHE A N 1
ATOM 2048 C CA . PHE A 1 257 ? -18.691 6.249 0.400 1.00 81.69 257 PHE A CA 1
ATOM 2049 C C . PHE A 1 257 ? -18.782 5.825 -1.065 1.00 81.69 257 PHE A C 1
ATOM 2051 O O . PHE A 1 257 ? -19.872 5.528 -1.551 1.00 81.69 257 PHE A O 1
ATOM 2058 N N . THR A 1 258 ? -17.663 5.841 -1.786 1.00 79.12 258 THR A N 1
ATOM 2059 C CA . THR A 1 258 ? -17.638 5.615 -3.239 1.00 79.12 258 THR A CA 1
ATOM 2060 C C . THR A 1 258 ? -17.045 4.261 -3.611 1.00 79.12 258 THR A C 1
ATOM 2062 O O . THR A 1 258 ? -17.247 3.793 -4.732 1.00 79.12 258 THR A O 1
ATOM 2065 N N . ARG A 1 259 ? -16.341 3.604 -2.680 1.00 79.94 259 ARG A N 1
ATOM 2066 C CA . ARG A 1 259 ? -15.686 2.309 -2.887 1.00 79.94 259 ARG A CA 1
ATOM 2067 C C . ARG A 1 259 ? -15.802 1.427 -1.640 1.00 79.94 259 ARG A C 1
ATOM 2069 O O . ARG A 1 259 ? -15.671 1.934 -0.528 1.00 79.94 259 ARG A O 1
ATOM 2076 N N . PRO A 1 260 ? -15.976 0.103 -1.795 1.00 82.25 260 PRO A N 1
ATOM 2077 C CA . PRO A 1 260 ? -15.892 -0.808 -0.662 1.00 82.25 260 PRO A CA 1
ATOM 2078 C C . PRO A 1 260 ? -14.495 -0.768 -0.011 1.00 82.25 260 PRO A C 1
ATOM 2080 O O . PRO A 1 260 ? -13.498 -0.813 -0.745 1.00 82.25 260 PRO A O 1
ATOM 2083 N N . PRO A 1 261 ? -14.393 -0.767 1.333 1.00 86.25 261 PRO A N 1
ATOM 2084 C CA . PRO A 1 261 ? -13.116 -0.717 2.052 1.00 86.25 261 PRO A CA 1
ATOM 2085 C C . PRO A 1 261 ? -12.082 -1.769 1.628 1.00 86.25 261 PRO A C 1
ATOM 2087 O O . PRO A 1 261 ? -10.890 -1.486 1.606 1.00 86.25 261 PRO A O 1
ATOM 2090 N N . PHE A 1 262 ? -12.511 -2.976 1.236 1.00 85.81 262 PHE A N 1
ATOM 2091 C CA . PHE A 1 262 ? -11.597 -4.045 0.799 1.00 85.81 262 PHE A CA 1
ATOM 2092 C C . PHE A 1 262 ? -10.930 -3.813 -0.561 1.00 85.81 262 PHE A C 1
ATOM 2094 O O . PHE A 1 262 ? -10.116 -4.632 -0.985 1.00 85.81 262 PHE A O 1
ATOM 2101 N N . THR A 1 263 ? -11.272 -2.725 -1.250 1.00 82.69 263 THR A N 1
ATOM 2102 C CA . THR A 1 263 ? -10.624 -2.301 -2.502 1.00 82.69 263 THR A CA 1
ATOM 2103 C C . THR A 1 263 ? -9.591 -1.194 -2.289 1.00 82.69 263 THR A C 1
ATOM 2105 O O . THR A 1 263 ? -8.983 -0.735 -3.252 1.00 82.69 263 THR A O 1
ATOM 2108 N N . ILE A 1 264 ? -9.419 -0.748 -1.043 1.00 83.62 264 ILE A N 1
ATOM 2109 C CA . ILE A 1 264 ? -8.559 0.367 -0.657 1.00 83.62 264 ILE A CA 1
ATOM 2110 C C . ILE A 1 264 ? -7.393 -0.200 0.146 1.00 83.62 264 ILE A C 1
ATOM 2112 O O . ILE A 1 264 ? -7.625 -0.826 1.178 1.00 83.62 264 ILE A O 1
ATOM 2116 N N . SER A 1 265 ? -6.165 0.020 -0.324 1.00 86.19 265 SER A N 1
ATOM 2117 C CA . SER A 1 265 ? -4.946 -0.090 0.484 1.00 86.19 265 SER A CA 1
ATOM 2118 C C . SER A 1 265 ? -4.565 1.285 1.018 1.00 86.19 265 SER A C 1
ATOM 2120 O O . SER A 1 265 ? -4.775 2.293 0.339 1.00 86.19 265 SER A O 1
ATOM 2122 N N . TRP A 1 266 ? -3.977 1.329 2.213 1.00 85.94 266 TRP A N 1
ATOM 2123 C CA . TRP A 1 266 ? -3.405 2.563 2.744 1.00 85.94 266 TRP A CA 1
ATOM 2124 C C . TRP A 1 266 ? -2.162 2.319 3.590 1.00 85.94 266 TRP A C 1
ATOM 2126 O O . TRP A 1 266 ? -2.013 1.274 4.232 1.00 85.94 266 TRP A O 1
ATOM 2136 N N . GLU A 1 267 ? -1.308 3.333 3.604 1.00 85.69 267 GLU A N 1
ATOM 2137 C CA . GLU A 1 267 ? -0.032 3.372 4.300 1.00 85.69 267 GLU A CA 1
ATOM 2138 C C . GLU A 1 267 ? -0.160 3.682 5.787 1.00 85.69 267 GLU A C 1
ATOM 2140 O O . GLU A 1 267 ? -0.762 4.679 6.171 1.00 85.69 267 GLU A O 1
ATOM 2145 N N . ALA A 1 268 ? 0.474 2.874 6.633 1.00 87.38 268 ALA A N 1
ATOM 2146 C CA . ALA A 1 268 ? 0.674 3.161 8.045 1.00 87.38 268 ALA A CA 1
ATOM 2147 C C . ALA A 1 268 ? 2.169 3.169 8.397 1.00 87.38 268 ALA A C 1
ATOM 2149 O O . ALA A 1 268 ? 2.911 2.278 7.967 1.00 87.38 268 ALA A O 1
ATOM 2150 N N . PRO A 1 269 ? 2.628 4.130 9.217 1.00 87.19 269 PRO A N 1
ATOM 2151 C CA . PRO A 1 269 ? 4.002 4.140 9.689 1.00 87.19 269 PRO A CA 1
ATOM 2152 C C . PRO A 1 269 ? 4.242 3.002 10.692 1.00 87.19 269 PRO A C 1
ATOM 2154 O O . PRO A 1 269 ? 3.371 2.676 11.495 1.00 87.19 269 PRO A O 1
ATOM 2157 N N . CYS A 1 270 ? 5.444 2.427 10.683 1.00 86.31 270 CYS A N 1
ATOM 2158 C CA . CYS A 1 270 ? 5.967 1.568 11.756 1.00 86.31 270 CYS A CA 1
ATOM 2159 C C . CYS A 1 270 ? 6.966 2.284 12.673 1.00 86.31 270 CYS A C 1
ATOM 2161 O O . CYS A 1 270 ? 7.478 1.680 13.616 1.00 86.31 270 CYS A O 1
ATOM 2163 N N . HIS A 1 271 ? 7.305 3.531 12.351 1.00 83.94 271 HIS A N 1
ATOM 2164 C CA . HIS A 1 271 ? 8.240 4.347 13.109 1.00 83.94 271 HIS A CA 1
ATOM 2165 C C . HIS A 1 271 ? 7.844 5.817 13.007 1.00 83.94 271 HIS A C 1
ATOM 2167 O O . HIS A 1 271 ? 7.594 6.303 11.900 1.00 83.94 271 HIS A O 1
ATOM 2173 N N . VAL A 1 272 ? 7.810 6.515 14.143 1.00 83.38 272 VAL A N 1
ATOM 2174 C CA . VAL A 1 272 ? 7.627 7.971 14.191 1.00 83.38 272 VAL A CA 1
ATOM 2175 C C . VAL A 1 272 ? 8.931 8.640 14.610 1.00 83.38 272 VAL A C 1
ATOM 2177 O O . VAL A 1 272 ? 9.501 8.329 15.650 1.00 83.38 272 VAL A O 1
ATOM 2180 N N . LEU A 1 273 ? 9.406 9.598 13.814 1.00 78.69 273 LEU A N 1
ATOM 2181 C CA . LEU A 1 273 ? 10.735 10.210 13.980 1.00 78.69 273 LEU A CA 1
ATOM 2182 C C . LEU A 1 273 ? 10.824 11.226 15.144 1.00 78.69 273 LEU A C 1
ATOM 2184 O O . LEU A 1 273 ? 11.677 12.108 15.157 1.00 78.69 273 LEU A O 1
ATOM 2188 N N . CYS A 1 274 ? 9.928 11.143 16.126 1.00 76.44 274 CYS A N 1
ATOM 2189 C CA . CYS A 1 274 ? 9.922 12.035 17.284 1.00 76.44 274 CYS A CA 1
ATOM 2190 C C . CYS A 1 274 ? 10.933 11.579 18.345 1.00 76.44 274 CYS A C 1
ATOM 2192 O O . CYS A 1 274 ? 11.147 10.383 18.550 1.00 76.44 274 CYS A O 1
ATOM 2194 N N . LYS A 1 275 ? 11.533 12.535 19.067 1.00 78.62 275 LYS A N 1
ATOM 2195 C CA . LYS A 1 275 ? 12.432 12.267 20.202 1.00 78.62 275 LYS A CA 1
ATOM 2196 C C . LYS A 1 275 ? 11.944 13.012 21.458 1.00 78.62 275 LYS A C 1
ATOM 2198 O O . LYS A 1 275 ? 12.005 14.241 21.470 1.00 78.62 275 LYS A O 1
ATOM 2203 N N . PRO A 1 276 ? 11.504 12.305 22.524 1.00 82.69 276 PRO A N 1
ATOM 2204 C CA . PRO A 1 276 ? 11.291 10.852 22.589 1.00 82.69 276 PRO A CA 1
ATOM 2205 C C . PRO A 1 276 ? 10.198 10.384 21.613 1.00 82.69 276 PRO A C 1
ATOM 2207 O O . PRO A 1 276 ? 9.383 11.188 21.161 1.00 82.69 276 PRO A O 1
ATOM 2210 N N . VAL A 1 277 ? 10.189 9.084 21.302 1.00 85.75 277 VAL A N 1
ATOM 2211 C CA . VAL A 1 277 ? 9.183 8.469 20.422 1.00 85.75 277 VAL A CA 1
ATOM 2212 C C . VAL A 1 277 ? 7.784 8.685 21.001 1.00 85.75 277 VAL A C 1
ATOM 2214 O O . VAL A 1 277 ? 7.525 8.351 22.159 1.00 85.75 277 VAL A O 1
ATOM 2217 N N . ASP A 1 278 ? 6.873 9.217 20.186 1.00 88.25 278 ASP A N 1
ATOM 2218 C CA . ASP A 1 278 ? 5.468 9.405 20.552 1.00 88.25 278 ASP A CA 1
ATOM 2219 C C . ASP A 1 278 ? 4.642 8.180 20.127 1.00 88.25 278 ASP A C 1
ATOM 2221 O O . ASP A 1 278 ? 4.041 8.131 19.052 1.00 88.25 278 ASP A O 1
ATOM 2225 N N . LEU A 1 279 ? 4.609 7.161 20.992 1.00 90.38 279 LEU A N 1
ATOM 2226 C CA . LEU A 1 279 ? 3.822 5.941 20.760 1.00 90.38 279 LEU A CA 1
ATOM 2227 C C . LEU A 1 279 ? 2.323 6.219 20.605 1.00 90.38 279 LEU A C 1
ATOM 2229 O O . LEU A 1 279 ? 1.625 5.457 19.939 1.00 90.38 279 LEU A O 1
ATOM 2233 N N . ASN A 1 280 ? 1.820 7.291 21.217 1.00 88.38 280 ASN A N 1
ATOM 2234 C CA . ASN A 1 280 ? 0.414 7.647 21.130 1.00 88.38 280 ASN A CA 1
ATOM 2235 C C . ASN 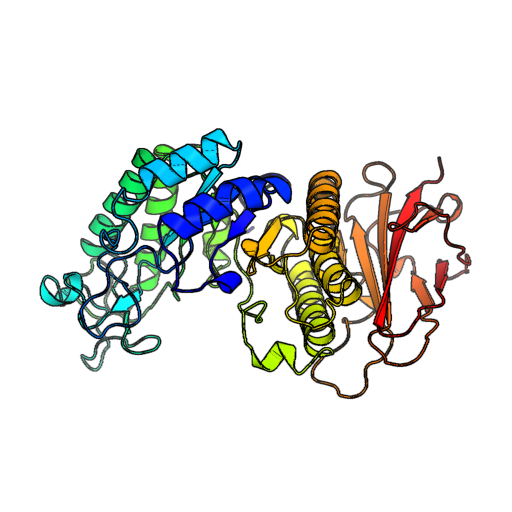A 1 280 ? 0.078 8.207 19.739 1.00 88.38 280 ASN A C 1
ATOM 2237 O O . ASN A 1 280 ? -0.946 7.826 19.173 1.00 88.38 280 ASN A O 1
ATOM 2241 N N . ALA A 1 281 ? 0.972 9.002 19.143 1.00 86.50 281 ALA A N 1
ATOM 2242 C CA . ALA A 1 281 ? 0.860 9.417 17.744 1.00 86.50 281 ALA A CA 1
ATOM 2243 C C . ALA A 1 281 ? 0.893 8.212 16.788 1.00 86.50 281 ALA A C 1
ATOM 2245 O O . ALA A 1 281 ? 0.049 8.101 15.898 1.00 86.50 281 ALA A O 1
ATOM 2246 N N . LEU A 1 282 ? 1.821 7.270 17.002 1.00 89.25 282 LEU A N 1
ATOM 2247 C CA . LEU A 1 282 ? 1.903 6.046 16.199 1.00 89.25 282 LEU A CA 1
ATOM 2248 C C . LEU A 1 282 ? 0.613 5.212 16.298 1.00 89.25 282 LEU A C 1
ATOM 2250 O O . LEU A 1 282 ? 0.082 4.758 15.283 1.00 89.25 282 LEU A O 1
ATOM 2254 N N . GLU A 1 283 ? 0.072 5.032 17.508 1.00 89.19 283 GLU A N 1
ATOM 2255 C CA . GLU A 1 283 ? -1.186 4.303 17.694 1.00 89.19 283 GLU A CA 1
ATOM 2256 C C . GLU A 1 283 ? -2.366 5.030 17.036 1.00 89.19 283 GLU A C 1
ATOM 2258 O O . GLU A 1 283 ? -3.211 4.392 16.408 1.00 89.19 283 GLU A O 1
ATOM 2263 N N . TYR A 1 284 ? -2.408 6.362 17.124 1.00 85.88 284 TYR A N 1
ATOM 2264 C CA . TYR A 1 284 ? -3.423 7.199 16.480 1.00 85.88 284 TYR A CA 1
ATOM 2265 C C . TYR A 1 284 ? -3.417 7.040 14.950 1.00 85.88 284 TYR A C 1
ATOM 2267 O O . TYR A 1 284 ? -4.476 6.908 14.336 1.00 85.88 284 TYR A O 1
ATOM 2275 N N . HIS A 1 285 ? -2.237 6.961 14.327 1.00 86.19 285 HIS A N 1
ATOM 2276 C CA . HIS A 1 285 ? -2.104 6.645 12.901 1.00 86.19 285 HIS A CA 1
ATOM 2277 C C . HIS A 1 285 ? -2.656 5.266 12.560 1.00 86.19 285 HIS A C 1
ATOM 2279 O O . HIS A 1 285 ? -3.532 5.135 11.702 1.00 86.19 285 HIS A O 1
ATOM 2285 N N . LEU A 1 286 ? -2.151 4.236 13.246 1.00 88.00 286 LEU A N 1
ATOM 2286 C CA . LEU A 1 286 ? -2.550 2.852 13.004 1.00 88.00 286 LEU A CA 1
ATOM 2287 C C . LEU A 1 286 ? -4.061 2.695 13.151 1.00 88.00 286 LEU A C 1
ATOM 2289 O O . LEU A 1 286 ? -4.693 2.056 12.319 1.00 88.00 286 LEU A O 1
ATOM 2293 N N . THR A 1 287 ? -4.657 3.320 14.162 1.00 84.31 287 THR A N 1
ATOM 2294 C CA . THR A 1 287 ? -6.101 3.262 14.407 1.00 84.31 287 THR A CA 1
ATOM 2295 C C . THR A 1 287 ? -6.925 4.096 13.434 1.00 84.31 287 THR A C 1
ATOM 2297 O O . THR A 1 287 ? -8.021 3.673 13.073 1.00 84.31 287 THR A O 1
ATOM 2300 N N . SER A 1 288 ? -6.406 5.223 12.944 1.00 79.88 288 SER A N 1
ATOM 2301 C CA . SER A 1 288 ? -7.075 6.039 11.921 1.00 79.88 288 SER A CA 1
ATOM 2302 C C . SER A 1 288 ? -7.181 5.347 10.565 1.00 79.88 288 SER A C 1
ATOM 2304 O O . SER A 1 288 ? -8.107 5.627 9.808 1.00 79.88 288 SER A O 1
ATOM 2306 N N . ILE A 1 289 ? -6.287 4.399 10.283 1.00 82.06 289 ILE A N 1
ATOM 2307 C CA . ILE A 1 289 ? -6.291 3.618 9.043 1.00 82.06 289 ILE A CA 1
ATOM 2308 C C . ILE A 1 289 ? -6.947 2.254 9.262 1.00 82.06 289 ILE A C 1
ATOM 2310 O O . ILE A 1 289 ? -7.939 1.905 8.619 1.00 82.06 289 ILE A O 1
ATOM 2314 N N . ALA A 1 290 ? -6.411 1.473 10.203 1.00 74.88 290 ALA A N 1
ATOM 2315 C CA . ALA A 1 290 ? -6.772 0.075 10.395 1.00 74.88 290 ALA A CA 1
ATOM 2316 C C . ALA A 1 290 ? -8.214 -0.114 10.873 1.00 74.88 290 ALA A C 1
ATOM 2318 O O . ALA A 1 290 ? -8.737 -1.218 10.736 1.00 74.88 290 ALA A O 1
ATOM 2319 N N . ALA A 1 291 ? -8.851 0.920 11.436 1.00 71.69 291 ALA A N 1
ATOM 2320 C CA . ALA A 1 291 ? -10.261 0.880 11.820 1.00 71.69 291 ALA A CA 1
ATOM 2321 C C . ALA A 1 291 ? -11.227 1.224 10.668 1.00 71.69 291 ALA A C 1
ATOM 2323 O O . ALA A 1 291 ? -12.422 0.959 10.795 1.00 71.69 291 ALA A O 1
ATOM 2324 N N . TYR A 1 292 ? -10.734 1.781 9.556 1.00 78.25 292 TYR A N 1
ATOM 2325 C CA . TYR A 1 292 ? -11.546 2.126 8.380 1.00 78.25 292 TYR A CA 1
ATOM 2326 C C . TYR A 1 292 ? -11.475 1.083 7.272 1.00 78.25 292 TYR A C 1
ATOM 2328 O O . TYR A 1 292 ? -12.478 0.839 6.603 1.00 78.25 292 TYR A O 1
ATOM 2336 N N . ILE A 1 293 ? -10.304 0.483 7.063 1.00 86.19 293 ILE A N 1
ATOM 2337 C CA . ILE A 1 293 ? -10.049 -0.416 5.933 1.00 86.19 293 ILE A CA 1
ATOM 2338 C C . ILE A 1 293 ? -9.338 -1.696 6.366 1.00 86.19 293 ILE A C 1
ATOM 2340 O O . ILE A 1 293 ? -8.740 -1.775 7.438 1.00 86.19 293 ILE A O 1
ATOM 2344 N N . CYS A 1 294 ? -9.389 -2.722 5.517 1.00 87.38 294 CYS A N 1
ATOM 2345 C CA . CYS A 1 294 ? -8.838 -4.046 5.819 1.00 87.38 294 CYS A CA 1
ATOM 2346 C C . CYS A 1 294 ? -7.524 -4.390 5.098 1.00 87.38 294 CYS A C 1
ATOM 2348 O O . CYS A 1 294 ? -6.981 -5.478 5.321 1.00 87.38 294 CYS A O 1
ATOM 2350 N N . ASN A 1 295 ? -7.034 -3.515 4.216 1.00 89.56 295 ASN A N 1
ATOM 2351 C CA . ASN A 1 295 ? -5.777 -3.719 3.500 1.00 89.56 295 ASN A CA 1
ATOM 2352 C C . ASN A 1 295 ? -4.770 -2.676 3.988 1.00 89.56 295 ASN A C 1
ATOM 2354 O O . ASN A 1 295 ? -4.972 -1.476 3.814 1.00 89.56 295 ASN A O 1
ATOM 2358 N N . LEU A 1 296 ? -3.716 -3.153 4.646 1.00 89.88 296 LEU A N 1
ATOM 2359 C CA . LEU A 1 296 ? -2.757 -2.318 5.358 1.00 89.88 296 LEU A CA 1
ATOM 2360 C C . LEU A 1 296 ? -1.366 -2.480 4.754 1.00 89.88 296 LEU A C 1
ATOM 2362 O O . LEU A 1 296 ? -0.854 -3.599 4.661 1.00 89.88 296 LEU A O 1
ATOM 2366 N N . GLU A 1 297 ? -0.743 -1.361 4.412 1.00 90.62 297 GLU A N 1
ATOM 2367 C CA . GLU A 1 297 ? 0.636 -1.310 3.938 1.00 90.62 297 GLU A CA 1
ATOM 2368 C C . GLU A 1 297 ? 1.483 -0.605 4.987 1.00 90.62 297 GLU A C 1
ATOM 2370 O O . GLU A 1 297 ? 1.192 0.512 5.394 1.00 90.62 297 GLU A O 1
ATOM 2375 N N . ILE A 1 298 ? 2.499 -1.286 5.499 1.00 93.19 298 ILE A N 1
ATOM 2376 C CA . ILE A 1 298 ? 3.376 -0.755 6.532 1.00 93.19 298 ILE A CA 1
ATOM 2377 C C . ILE A 1 298 ? 4.618 -0.159 5.881 1.00 93.19 298 ILE A C 1
ATOM 2379 O O . ILE A 1 298 ? 5.281 -0.818 5.080 1.00 93.19 298 ILE A O 1
ATOM 2383 N N . HIS A 1 299 ? 4.966 1.059 6.285 1.00 92.00 299 HIS A N 1
ATOM 2384 C CA . HIS A 1 299 ? 6.146 1.771 5.809 1.00 92.00 299 HIS A CA 1
ATOM 2385 C C . HIS A 1 299 ? 6.938 2.393 6.960 1.00 92.00 299 HIS A C 1
ATOM 2387 O O . HIS A 1 299 ? 6.433 2.566 8.066 1.00 92.00 299 HIS A O 1
ATOM 2393 N N . GLY A 1 300 ? 8.183 2.778 6.684 1.00 89.62 300 GLY A N 1
ATOM 2394 C CA . GLY A 1 300 ? 9.057 3.479 7.625 1.00 89.62 300 GLY A CA 1
ATOM 2395 C C . GLY A 1 300 ? 10.401 2.780 7.813 1.00 89.62 300 GLY A C 1
ATOM 2396 O O . GLY A 1 300 ? 10.629 1.681 7.294 1.00 89.62 300 GLY A O 1
ATOM 2397 N N . ARG A 1 301 ? 11.305 3.434 8.553 1.00 91.62 301 ARG A N 1
ATOM 2398 C CA . ARG A 1 301 ? 12.653 2.929 8.867 1.00 91.62 301 ARG A CA 1
ATOM 2399 C C . ARG A 1 301 ? 12.576 1.830 9.923 1.00 91.62 301 ARG A C 1
ATOM 2401 O O . ARG A 1 301 ? 12.879 2.033 11.090 1.00 91.62 301 ARG A O 1
ATOM 2408 N N . LEU A 1 302 ? 12.143 0.647 9.502 1.00 94.31 302 LEU A N 1
ATOM 2409 C CA . LEU A 1 302 ? 11.821 -0.467 10.392 1.00 94.31 302 LEU A CA 1
ATOM 2410 C C . LEU A 1 302 ? 13.010 -0.953 11.238 1.00 94.31 302 LEU A C 1
ATOM 2412 O O . LEU A 1 302 ? 12.819 -1.439 12.350 1.00 94.31 302 LEU A O 1
ATOM 2416 N N . LEU A 1 303 ? 14.241 -0.825 10.737 1.00 95.56 303 LEU A N 1
ATOM 2417 C CA . LEU A 1 303 ? 15.433 -1.173 11.522 1.00 95.56 303 LEU A CA 1
ATOM 2418 C C . LEU A 1 303 ? 15.718 -0.183 12.665 1.00 95.56 303 LEU A C 1
ATOM 2420 O O . LEU A 1 303 ? 16.487 -0.510 13.564 1.00 95.56 303 LEU A O 1
ATOM 2424 N N . GLU A 1 304 ? 15.090 0.994 12.645 1.00 92.81 304 GLU A N 1
ATOM 2425 C CA . GLU A 1 304 ? 15.189 2.026 13.685 1.00 92.81 304 GLU A CA 1
ATOM 2426 C C . GLU A 1 304 ? 13.997 2.016 14.647 1.00 92.81 304 GLU A C 1
ATOM 2428 O O . GLU A 1 304 ? 14.058 2.664 15.691 1.00 92.81 304 GLU A O 1
ATOM 2433 N N . SER A 1 305 ? 12.947 1.242 14.346 1.00 93.06 305 SER A N 1
ATOM 2434 C CA . SER A 1 305 ? 11.795 1.088 15.233 1.00 93.06 305 SER A CA 1
ATOM 2435 C C . SER A 1 305 ? 12.209 0.528 16.598 1.00 93.06 305 SER A C 1
ATOM 2437 O O . SER A 1 305 ? 12.905 -0.492 16.688 1.00 93.06 305 SER A O 1
ATOM 2439 N N . THR A 1 306 ? 11.714 1.138 17.676 1.00 94.44 306 THR A N 1
ATOM 2440 C CA . THR A 1 306 ? 11.928 0.621 19.034 1.00 94.44 306 THR A CA 1
ATOM 2441 C C . THR A 1 306 ? 11.129 -0.669 19.274 1.00 94.44 306 THR A C 1
ATOM 2443 O O . THR A 1 306 ? 10.165 -0.962 18.553 1.00 94.44 306 THR A O 1
ATOM 2446 N N . PRO A 1 307 ? 11.477 -1.472 20.301 1.00 95.38 307 PRO A N 1
ATOM 2447 C CA . PRO A 1 307 ? 10.691 -2.649 20.673 1.00 95.38 307 PRO A CA 1
ATOM 2448 C C . PRO A 1 307 ? 9.207 -2.342 20.930 1.00 95.38 307 PRO A C 1
ATOM 2450 O O . PRO A 1 307 ? 8.342 -3.153 20.594 1.00 95.38 307 PRO A O 1
ATOM 2453 N N . GLU A 1 308 ? 8.906 -1.172 21.494 1.00 95.62 308 GLU A N 1
ATOM 2454 C CA . GLU A 1 308 ? 7.547 -0.714 21.775 1.00 95.62 308 GLU A CA 1
ATOM 2455 C C . GLU A 1 308 ? 6.781 -0.390 20.487 1.00 95.62 308 GLU A C 1
ATOM 2457 O O . GLU A 1 308 ? 5.635 -0.817 20.346 1.00 95.62 308 GLU A O 1
ATOM 2462 N N . GLU A 1 309 ? 7.409 0.286 19.517 1.00 95.25 309 GLU A N 1
ATOM 2463 C CA . GLU A 1 309 ? 6.800 0.564 18.207 1.00 95.25 309 GLU A CA 1
ATOM 2464 C C . GLU A 1 309 ? 6.509 -0.725 17.431 1.00 95.25 309 GLU A C 1
ATOM 2466 O O . GLU A 1 309 ? 5.437 -0.877 16.838 1.00 95.25 309 GLU A O 1
ATOM 2471 N N . ILE A 1 310 ? 7.427 -1.696 17.483 1.00 96.75 310 ILE A N 1
ATOM 2472 C CA . ILE A 1 310 ? 7.246 -3.019 16.870 1.00 96.75 310 ILE A CA 1
ATOM 2473 C C . ILE A 1 310 ? 6.081 -3.757 17.529 1.00 96.75 310 ILE A C 1
ATOM 2475 O O . ILE A 1 310 ? 5.218 -4.297 16.832 1.00 96.75 310 ILE A O 1
ATOM 2479 N N . ALA A 1 311 ? 6.028 -3.783 18.864 1.00 96.25 311 ALA A N 1
ATOM 2480 C CA . ALA A 1 311 ? 4.949 -4.434 19.601 1.00 96.25 311 ALA A CA 1
ATOM 2481 C C . ALA A 1 311 ? 3.585 -3.794 19.294 1.00 96.25 311 ALA A C 1
ATOM 2483 O O . ALA A 1 311 ? 2.597 -4.507 19.087 1.00 96.25 311 ALA A O 1
ATOM 2484 N N . LEU A 1 312 ? 3.545 -2.463 19.212 1.00 94.25 312 LEU A N 1
ATOM 2485 C CA . LEU A 1 312 ? 2.353 -1.690 18.891 1.00 94.25 312 LEU A CA 1
ATOM 2486 C C . LEU A 1 312 ? 1.878 -1.937 17.456 1.00 94.25 312 LEU A C 1
ATOM 2488 O O . LEU A 1 312 ? 0.718 -2.289 17.238 1.00 94.25 312 LEU A O 1
ATOM 2492 N N . THR A 1 313 ? 2.783 -1.838 16.484 1.00 95.25 313 THR A N 1
ATOM 2493 C CA . THR A 1 313 ? 2.485 -2.108 15.071 1.00 95.25 313 THR A CA 1
ATOM 2494 C C . THR A 1 313 ? 1.984 -3.540 14.899 1.00 95.25 313 THR A C 1
ATOM 2496 O O . THR A 1 313 ? 0.937 -3.766 14.296 1.00 95.25 313 THR A O 1
ATOM 2499 N N . LYS A 1 314 ? 2.649 -4.518 15.526 1.00 95.94 314 LYS A N 1
ATOM 2500 C CA . LYS A 1 314 ? 2.233 -5.927 15.509 1.00 95.94 314 LYS A CA 1
ATOM 2501 C C . LYS A 1 314 ? 0.834 -6.142 16.084 1.00 95.94 314 LYS A C 1
ATOM 2503 O O . LYS A 1 314 ? 0.056 -6.915 15.522 1.00 95.94 314 LYS A O 1
ATOM 2508 N N . LYS A 1 315 ? 0.503 -5.482 17.201 1.00 93.38 315 LYS A N 1
ATOM 2509 C CA . LYS A 1 315 ? -0.837 -5.528 17.812 1.00 93.38 315 LYS A CA 1
ATOM 2510 C C . LYS A 1 315 ? -1.899 -5.087 16.802 1.00 93.38 315 LYS A C 1
ATOM 2512 O O . LYS A 1 315 ? -2.887 -5.799 16.630 1.00 93.38 315 LYS A O 1
ATOM 2517 N N . TRP A 1 316 ? -1.683 -3.967 16.114 1.00 92.06 316 TRP A N 1
ATOM 2518 C CA . TRP A 1 316 ? -2.659 -3.411 15.172 1.00 92.06 316 TRP A CA 1
ATOM 2519 C C . TRP A 1 316 ? -2.728 -4.150 13.841 1.00 92.06 316 TRP A C 1
ATOM 2521 O O . TRP A 1 316 ? -3.831 -4.382 13.354 1.00 92.06 316 TRP A O 1
ATOM 2531 N N . VAL A 1 317 ? -1.601 -4.621 13.300 1.00 94.06 317 VAL A N 1
ATOM 2532 C CA . VAL A 1 317 ? -1.581 -5.509 12.124 1.00 94.06 317 VAL A CA 1
ATOM 2533 C C . VAL A 1 317 ? -2.367 -6.789 12.417 1.00 94.06 317 VAL A C 1
ATOM 2535 O O . VAL A 1 317 ? -3.210 -7.200 11.619 1.00 94.06 317 VAL A O 1
ATOM 2538 N N . LYS A 1 318 ? -2.143 -7.403 13.588 1.00 93.69 318 LYS A N 1
ATOM 2539 C CA . LYS A 1 318 ? -2.890 -8.591 14.018 1.00 93.69 318 LYS A CA 1
ATOM 2540 C C . LYS A 1 318 ? -4.382 -8.291 14.158 1.00 93.69 318 LYS A C 1
ATOM 2542 O O . LYS A 1 318 ? -5.194 -9.031 13.608 1.00 93.69 318 LYS A O 1
ATOM 2547 N N . TRP A 1 319 ? -4.741 -7.219 14.865 1.00 91.00 319 TRP A N 1
ATOM 2548 C CA . TRP A 1 319 ? -6.139 -6.839 15.055 1.00 91.00 319 TRP A CA 1
ATOM 2549 C C . TRP A 1 319 ? -6.837 -6.573 13.715 1.00 91.00 319 TRP A C 1
ATOM 2551 O O . TRP A 1 319 ? -7.909 -7.120 13.471 1.00 91.00 319 TRP A O 1
ATOM 2561 N N . ASN A 1 320 ? -6.219 -5.811 12.811 1.00 91.12 320 ASN A N 1
ATOM 2562 C CA . ASN A 1 320 ? -6.762 -5.551 11.478 1.00 91.12 320 ASN A CA 1
ATOM 2563 C C . ASN A 1 320 ? -6.993 -6.856 10.702 1.00 91.12 320 ASN A C 1
ATOM 2565 O O . ASN A 1 320 ? -8.072 -7.075 10.152 1.00 91.12 320 ASN A O 1
ATOM 2569 N N . TRP A 1 321 ? -6.015 -7.766 10.729 1.00 91.19 321 TRP A N 1
ATOM 2570 C CA . TRP A 1 321 ? -6.117 -9.065 10.070 1.00 91.19 321 TRP A CA 1
ATOM 2571 C C . TRP A 1 321 ? -7.267 -9.920 10.616 1.00 91.19 321 TRP A C 1
ATOM 2573 O O . TRP A 1 321 ? -8.038 -10.480 9.839 1.00 91.19 321 TRP A O 1
ATOM 2583 N N . GLU A 1 322 ? -7.419 -10.001 11.938 1.00 90.00 322 GLU A N 1
ATOM 2584 C CA . GLU A 1 322 ? -8.477 -10.786 12.592 1.00 90.00 322 GLU A CA 1
ATOM 2585 C C . GLU A 1 322 ? -9.882 -10.199 12.369 1.00 90.00 322 GLU A C 1
ATOM 2587 O O . GLU A 1 322 ? -10.872 -10.932 12.414 1.00 90.00 322 GLU A O 1
ATOM 2592 N N . ASN A 1 323 ? -9.978 -8.896 12.083 1.00 87.38 323 ASN A N 1
ATOM 2593 C CA . ASN A 1 323 ? -11.242 -8.179 11.896 1.00 87.38 323 ASN A CA 1
ATOM 2594 C C . ASN A 1 323 ? -11.530 -7.806 10.432 1.00 87.38 323 ASN A C 1
ATOM 2596 O O . ASN A 1 323 ? -12.513 -7.121 10.149 1.00 87.38 323 ASN A O 1
ATOM 2600 N N . ARG A 1 324 ? -10.725 -8.285 9.479 1.00 88.50 324 ARG A N 1
ATOM 2601 C CA . ARG A 1 324 ? -10.805 -7.873 8.069 1.00 88.50 324 ARG A CA 1
ATOM 2602 C C . ARG A 1 324 ? -12.146 -8.136 7.393 1.00 88.50 324 ARG A C 1
ATOM 2604 O O . ARG A 1 324 ? -12.621 -7.279 6.661 1.00 88.50 324 ARG A O 1
ATOM 2611 N N . ASP A 1 325 ? -12.780 -9.279 7.673 1.00 84.31 325 ASP A N 1
ATOM 2612 C CA . ASP A 1 325 ? -14.110 -9.611 7.134 1.00 84.31 325 ASP A CA 1
ATOM 2613 C C . ASP A 1 325 ? -15.134 -8.531 7.471 1.00 84.31 325 ASP A C 1
ATOM 2615 O O . ASP A 1 325 ? -16.031 -8.247 6.683 1.00 84.31 325 ASP A O 1
ATOM 2619 N N . TRP A 1 326 ? -15.000 -7.964 8.668 1.00 84.06 326 TRP A N 1
ATOM 2620 C CA . TRP A 1 326 ? -15.875 -6.924 9.161 1.00 84.06 326 TRP A CA 1
ATOM 2621 C C . TRP A 1 326 ? -15.509 -5.582 8.528 1.00 84.06 326 TRP A C 1
ATOM 2623 O O . TRP A 1 326 ? -16.370 -4.942 7.934 1.00 84.06 326 TRP A O 1
ATOM 2633 N N . LEU A 1 327 ? -14.224 -5.207 8.582 1.00 86.19 327 LEU A N 1
ATOM 2634 C CA . LEU A 1 327 ? -13.701 -3.945 8.041 1.00 86.19 327 LEU A CA 1
ATOM 2635 C C . LEU A 1 327 ? -13.966 -3.799 6.539 1.00 86.19 327 LEU A C 1
ATOM 2637 O O . LEU A 1 327 ? -14.119 -2.692 6.044 1.00 86.19 327 LEU A O 1
ATOM 2641 N N . ALA A 1 328 ? -14.067 -4.915 5.821 1.00 86.94 328 ALA A N 1
ATOM 2642 C CA . ALA A 1 328 ? -14.365 -4.948 4.401 1.00 86.94 328 ALA A CA 1
ATOM 2643 C C . ALA A 1 328 ? -15.764 -4.412 4.038 1.00 86.94 328 ALA A C 1
ATOM 2645 O O . ALA A 1 328 ? -15.949 -3.911 2.932 1.00 86.94 328 ALA A O 1
ATOM 2646 N N . PHE A 1 329 ? -16.755 -4.512 4.927 1.00 84.88 329 PHE A N 1
ATOM 2647 C CA . PHE A 1 329 ? -18.146 -4.145 4.625 1.00 84.88 329 PHE A CA 1
ATOM 2648 C C . PHE A 1 329 ? -18.672 -3.084 5.583 1.00 84.88 329 PHE A C 1
ATOM 2650 O O . PHE A 1 329 ? -19.748 -3.236 6.165 1.00 84.88 329 PHE A O 1
ATOM 2657 N N . THR A 1 330 ? -17.907 -2.014 5.746 1.00 84.62 330 THR A N 1
ATOM 2658 C CA . THR A 1 330 ? -18.273 -0.878 6.584 1.00 84.62 330 THR A CA 1
ATOM 2659 C C . THR A 1 330 ? -18.622 0.337 5.738 1.00 84.62 330 THR A C 1
ATOM 2661 O O . THR A 1 330 ? -18.186 0.467 4.594 1.00 84.62 330 THR A O 1
ATOM 2664 N N . GLN A 1 331 ? -19.425 1.229 6.307 1.00 83.50 331 GLN A N 1
ATOM 2665 C CA . GLN A 1 331 ? -19.699 2.545 5.753 1.00 83.50 331 GLN A CA 1
ATOM 2666 C C . GLN A 1 331 ? -19.605 3.592 6.866 1.00 83.50 331 GLN A C 1
ATOM 2668 O O . GLN A 1 331 ? -20.073 3.324 7.981 1.00 83.50 331 GLN A O 1
ATOM 2673 N N . PRO A 1 332 ? -19.032 4.777 6.599 1.00 86.69 332 PRO A N 1
ATOM 2674 C CA . PRO A 1 332 ? -19.029 5.852 7.574 1.00 86.69 332 PRO A CA 1
ATOM 2675 C C . PRO A 1 332 ? -20.440 6.326 7.918 1.00 86.69 332 PRO A C 1
ATOM 2677 O O . PRO A 1 332 ? -21.335 6.361 7.070 1.00 86.69 332 PRO A O 1
ATOM 2680 N N . ILE A 1 333 ? -20.625 6.742 9.167 1.00 85.62 333 ILE A N 1
ATOM 2681 C CA . ILE A 1 333 ? -21.881 7.319 9.646 1.00 85.62 333 ILE A CA 1
ATOM 2682 C C . ILE A 1 333 ? -21.969 8.775 9.163 1.00 85.62 333 ILE A C 1
ATOM 2684 O O . ILE A 1 333 ? -21.440 9.685 9.799 1.00 85.62 333 ILE A O 1
ATOM 2688 N N . ALA A 1 334 ? -22.608 8.999 8.011 1.00 80.81 334 ALA A N 1
ATOM 2689 C CA . ALA A 1 334 ? -22.576 10.286 7.303 1.00 80.81 334 ALA A CA 1
ATOM 2690 C C . ALA A 1 334 ? -23.089 11.480 8.127 1.00 80.81 334 ALA A C 1
ATOM 2692 O O . ALA A 1 334 ? -22.591 12.595 7.983 1.00 80.81 334 ALA A O 1
ATOM 2693 N N . SER A 1 335 ? -24.072 11.256 8.998 1.00 81.44 335 SER A N 1
ATOM 2694 C CA . SER A 1 335 ? -24.676 12.300 9.831 1.00 81.44 335 SER A CA 1
ATOM 2695 C C . SER A 1 335 ? -23.760 12.833 10.932 1.00 81.44 335 SER A C 1
ATOM 2697 O O . SER A 1 335 ? -24.051 13.891 11.488 1.00 81.44 335 SER A O 1
ATOM 2699 N N . LEU A 1 336 ? -22.646 12.151 11.224 1.00 80.38 336 LEU A N 1
ATOM 2700 C CA . LEU A 1 336 ? -21.630 12.633 12.164 1.00 80.38 336 LEU A CA 1
ATOM 2701 C C . LEU A 1 336 ? -20.715 13.701 11.550 1.00 80.38 336 LEU A C 1
ATOM 2703 O O . LEU A 1 336 ? -19.936 14.328 12.261 1.00 80.38 336 LEU A O 1
ATOM 2707 N N . GLY A 1 337 ? -20.840 13.942 10.243 1.00 78.62 337 GLY A N 1
ATOM 2708 C CA . GLY A 1 337 ? -19.992 14.867 9.507 1.00 78.62 337 GLY A CA 1
ATOM 2709 C C . GLY A 1 337 ? -18.663 14.242 9.083 1.00 78.62 337 GLY A C 1
ATOM 2710 O O . GLY A 1 337 ? -18.374 13.070 9.336 1.00 78.62 337 GLY A O 1
ATOM 2711 N N . GLN A 1 338 ? -17.870 15.039 8.370 1.00 76.81 338 GLN A N 1
ATOM 2712 C CA . GLN A 1 338 ? -16.514 14.654 7.993 1.00 76.81 338 GLN A CA 1
ATOM 2713 C C . GLN A 1 338 ? -15.565 14.761 9.194 1.00 76.81 338 GLN A C 1
ATOM 2715 O O . GLN A 1 338 ? -15.733 15.677 10.004 1.00 76.81 338 GLN A O 1
ATOM 2720 N N . PRO A 1 339 ? -14.537 13.894 9.277 1.00 76.38 339 PRO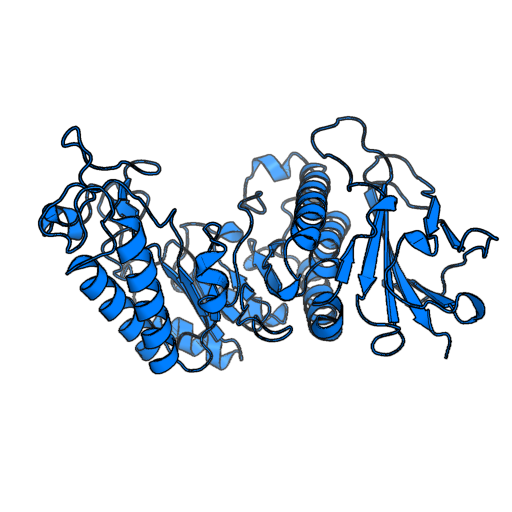 A N 1
ATOM 2721 C CA . PRO A 1 339 ? -13.430 14.075 10.207 1.00 76.38 339 PRO A CA 1
ATOM 2722 C C . PRO A 1 339 ? -12.751 15.439 10.027 1.00 76.38 339 PRO A C 1
ATOM 2724 O O . PRO A 1 339 ? -12.852 16.063 8.966 1.00 76.38 339 PRO A O 1
ATOM 2727 N N . TYR A 1 340 ? -12.059 15.881 11.078 1.00 74.31 340 TYR A N 1
ATOM 2728 C CA . TYR A 1 340 ? -11.420 17.195 11.154 1.00 74.31 340 TYR A CA 1
ATOM 2729 C C . TYR A 1 340 ? -10.478 17.487 9.969 1.00 74.31 340 TYR A C 1
ATOM 2731 O O . TYR A 1 340 ? -9.786 16.609 9.450 1.00 74.31 340 TYR A O 1
ATOM 2739 N N . ASP A 1 341 ? -10.475 18.751 9.536 1.00 73.88 341 ASP A N 1
ATOM 2740 C CA . ASP A 1 341 ? -9.577 19.262 8.505 1.00 73.88 341 ASP A CA 1
ATOM 2741 C C . ASP A 1 341 ? -8.259 19.718 9.127 1.00 73.88 341 ASP A C 1
ATOM 2743 O O . ASP A 1 341 ? -8.208 20.773 9.755 1.00 73.88 341 ASP A O 1
ATOM 2747 N N . ALA A 1 342 ? -7.182 18.969 8.901 1.00 69.62 342 ALA A N 1
ATOM 2748 C CA . ALA A 1 342 ? -5.855 19.329 9.393 1.00 69.62 342 ALA A CA 1
ATOM 2749 C C . ALA A 1 342 ? -5.315 20.672 8.852 1.00 69.62 342 ALA A C 1
ATOM 2751 O O . ALA A 1 342 ? -4.310 21.162 9.367 1.00 69.62 342 ALA A O 1
ATOM 2752 N N . ALA A 1 343 ? -5.945 21.259 7.823 1.00 67.25 343 ALA A N 1
ATOM 2753 C CA . ALA A 1 343 ? -5.637 22.603 7.333 1.00 67.25 343 ALA A CA 1
ATOM 2754 C C . ALA A 1 343 ? -6.276 23.732 8.169 1.00 67.25 343 ALA A C 1
ATOM 2756 O O . ALA A 1 343 ? -5.976 24.900 7.935 1.00 67.25 343 ALA A O 1
ATOM 2757 N N . ASN A 1 344 ? -7.163 23.411 9.114 1.00 66.62 344 ASN A N 1
ATOM 2758 C CA . ASN A 1 344 ? -7.770 24.380 10.020 1.00 66.62 344 ASN A CA 1
ATOM 2759 C C . ASN A 1 344 ? -6.964 24.457 11.322 1.00 66.62 344 ASN A C 1
ATOM 2761 O O . ASN A 1 344 ? -6.850 23.455 12.011 1.00 66.62 344 ASN A O 1
ATOM 2765 N N . ASP A 1 345 ? -6.451 25.623 11.709 1.00 62.72 345 ASP A N 1
ATOM 2766 C CA . ASP A 1 345 ? -5.635 25.765 12.926 1.00 62.72 345 ASP A CA 1
ATOM 2767 C C . ASP A 1 345 ? -6.402 25.454 14.234 1.00 62.72 345 ASP A C 1
ATOM 2769 O O . ASP A 1 345 ? -5.788 25.113 15.250 1.00 62.72 345 ASP A O 1
ATOM 2773 N N . ASP A 1 346 ? -7.739 25.485 14.211 1.00 64.56 346 ASP A N 1
ATOM 2774 C CA . ASP A 1 346 ? -8.589 25.142 15.354 1.00 64.56 346 ASP A CA 1
ATOM 2775 C C . ASP A 1 346 ? -8.927 23.640 15.380 1.00 64.56 346 ASP A C 1
ATOM 2777 O O . ASP A 1 346 ? -9.974 23.199 14.900 1.00 64.56 346 ASP A O 1
ATOM 2781 N N . ALA A 1 347 ? -8.045 22.832 15.973 1.00 65.56 347 ALA A N 1
ATOM 2782 C CA . ALA A 1 347 ? -8.290 21.406 16.201 1.00 65.56 347 ALA A CA 1
ATOM 2783 C C . ALA A 1 347 ? -9.465 21.182 17.173 1.00 65.56 347 ALA A C 1
ATOM 2785 O O . ALA A 1 347 ? -9.330 21.348 18.389 1.00 65.56 347 ALA A O 1
ATOM 2786 N N . VAL A 1 348 ? -10.621 20.768 16.645 1.00 68.38 348 VAL A N 1
ATOM 2787 C CA . VAL A 1 348 ? -11.824 20.468 17.438 1.00 68.38 348 VAL A CA 1
ATOM 2788 C C . VAL A 1 348 ? -11.937 18.952 17.669 1.00 68.38 348 VAL A C 1
ATOM 2790 O O . VAL A 1 348 ? -11.712 18.171 16.740 1.00 68.38 348 VAL A O 1
ATOM 2793 N N . PRO A 1 349 ? -12.298 18.500 18.887 1.00 73.94 349 PRO A N 1
ATOM 2794 C CA . PRO A 1 349 ? -12.688 17.115 19.133 1.00 73.94 349 PRO A CA 1
ATOM 2795 C C . PRO A 1 349 ? -13.764 16.671 18.146 1.00 73.94 349 PRO A C 1
ATOM 2797 O O . PRO A 1 349 ? -14.762 17.367 17.960 1.00 73.94 349 PRO A O 1
ATOM 2800 N N . HIS A 1 350 ? -13.576 15.509 17.535 1.00 74.12 350 HIS A N 1
ATOM 2801 C CA . HIS A 1 350 ? -14.503 14.984 16.544 1.00 74.12 350 HIS A CA 1
ATOM 2802 C C . HIS A 1 350 ? -14.915 13.565 16.902 1.00 74.12 350 HIS A C 1
ATOM 2804 O O . HIS A 1 350 ? -14.200 12.818 17.576 1.00 74.12 350 HIS A O 1
ATOM 2810 N N . VAL A 1 351 ? -16.110 13.205 16.457 1.00 76.12 351 VAL A N 1
ATOM 2811 C CA . VAL A 1 351 ? -16.593 11.837 16.526 1.00 76.12 351 VAL A CA 1
ATOM 2812 C C . VAL A 1 351 ? -16.947 11.416 15.128 1.00 76.12 351 VAL A C 1
ATOM 2814 O O . VAL A 1 351 ? -17.656 12.120 14.418 1.00 76.12 351 VAL A O 1
ATOM 2817 N N . ASP A 1 352 ? -16.487 10.238 14.767 1.00 75.44 352 ASP A N 1
ATOM 2818 C CA . ASP A 1 352 ? -16.994 9.535 13.614 1.00 75.44 352 ASP A CA 1
ATOM 2819 C C . ASP A 1 352 ? -17.211 8.073 13.991 1.00 75.44 352 ASP A C 1
ATOM 2821 O O . ASP A 1 352 ? -17.152 7.649 15.150 1.00 75.44 352 ASP A O 1
ATOM 2825 N N . GLY A 1 353 ? -17.538 7.284 12.991 1.00 75.38 353 GLY A N 1
ATOM 2826 C CA . GLY A 1 353 ? -17.666 5.863 13.152 1.00 75.38 353 GLY A CA 1
ATOM 2827 C C . GLY A 1 353 ? -17.937 5.233 11.818 1.00 75.38 353 GLY A C 1
ATOM 2828 O O . GLY A 1 353 ? -18.282 5.904 10.840 1.00 75.38 353 GLY A O 1
ATOM 2829 N N . VAL A 1 354 ? -17.804 3.920 11.808 1.00 77.06 354 VAL A N 1
ATOM 2830 C CA . VAL A 1 354 ? -18.186 3.104 10.675 1.00 77.06 354 VAL A CA 1
ATOM 2831 C C . VAL A 1 354 ? -19.133 2.022 11.166 1.00 77.06 354 VAL A C 1
ATOM 2833 O O . VAL A 1 354 ? -18.913 1.376 12.194 1.00 77.06 354 VAL A O 1
ATOM 2836 N N . LEU A 1 355 ? -20.226 1.841 10.438 1.00 81.19 355 LEU A N 1
ATOM 2837 C CA . LEU A 1 355 ? -21.199 0.796 10.706 1.00 81.19 355 LEU A CA 1
ATOM 2838 C C . LEU A 1 355 ? -21.086 -0.273 9.643 1.00 81.19 355 LEU A C 1
ATOM 2840 O O . LEU A 1 355 ? -20.807 -0.003 8.477 1.00 81.19 355 LEU A O 1
ATOM 2844 N N . HIS A 1 356 ? -21.289 -1.507 10.070 1.00 81.38 356 HIS A N 1
ATOM 2845 C CA . HIS A 1 356 ? -21.303 -2.631 9.165 1.00 81.38 356 HIS A CA 1
ATOM 2846 C C . HIS A 1 356 ? -22.550 -2.554 8.276 1.00 81.38 356 HIS A C 1
ATOM 2848 O O . HIS A 1 356 ? -23.632 -2.224 8.749 1.00 81.38 356 HIS A O 1
ATOM 2854 N N . LEU A 1 357 ? -22.426 -2.906 6.997 1.00 76.94 357 LEU A N 1
ATOM 2855 C CA . LEU A 1 357 ? -23.533 -2.877 6.032 1.00 76.94 357 LEU A CA 1
ATOM 2856 C C . LEU A 1 357 ? -24.510 -4.052 6.191 1.00 76.94 357 LEU A C 1
ATOM 2858 O O . LEU A 1 357 ? -25.620 -4.028 5.669 1.00 76.94 357 LEU A O 1
ATOM 2862 N N . ARG A 1 358 ? -24.100 -5.111 6.897 1.00 78.25 358 ARG A N 1
ATOM 2863 C CA . ARG A 1 358 ? -24.961 -6.257 7.249 1.00 78.25 358 ARG A CA 1
ATOM 2864 C C . ARG A 1 358 ? -25.404 -6.173 8.702 1.00 78.25 358 ARG A C 1
ATOM 2866 O O . ARG A 1 358 ? -24.569 -5.916 9.568 1.00 78.25 358 ARG A O 1
ATOM 2873 N N . ASN A 1 359 ? -26.664 -6.521 8.960 1.00 77.06 359 ASN A N 1
ATOM 2874 C CA . ASN A 1 359 ? -27.220 -6.636 10.307 1.00 77.06 359 ASN A CA 1
ATOM 2875 C C . ASN A 1 359 ? -26.366 -7.570 11.179 1.00 77.06 359 ASN A C 1
ATOM 2877 O O . ASN A 1 359 ? -26.223 -8.750 10.859 1.00 77.06 359 ASN A O 1
ATOM 2881 N N . ALA A 1 360 ? -25.827 -7.037 12.280 1.00 75.75 360 ALA A N 1
ATOM 2882 C CA . ALA A 1 360 ? -25.182 -7.787 13.360 1.00 75.75 360 ALA A CA 1
ATOM 2883 C C . ALA A 1 360 ? -24.193 -8.886 12.910 1.00 75.75 360 ALA A C 1
ATOM 2885 O O . ALA A 1 360 ? -24.259 -10.034 13.364 1.00 75.75 360 ALA A O 1
ATOM 2886 N N . HIS A 1 361 ? -23.256 -8.558 12.016 1.00 82.69 361 HIS A N 1
ATOM 2887 C CA . HIS A 1 361 ? -22.281 -9.529 11.520 1.00 82.69 361 HIS A CA 1
ATOM 2888 C C . HIS A 1 361 ? -21.385 -10.047 12.655 1.00 82.69 361 HIS A C 1
ATOM 2890 O O . HIS A 1 361 ? -20.680 -9.273 13.298 1.00 82.69 361 HIS A O 1
ATOM 2896 N N . LYS A 1 362 ? -21.435 -11.363 12.920 1.00 85.69 362 LYS A N 1
ATOM 2897 C CA . LYS A 1 362 ? -20.762 -12.009 14.066 1.00 85.69 362 LYS A CA 1
ATOM 2898 C C . LYS A 1 362 ? -21.098 -11.321 15.408 1.00 85.69 362 LYS A C 1
ATOM 2900 O O . LYS A 1 362 ? -20.238 -11.184 16.272 1.00 85.69 362 LYS A O 1
ATOM 2905 N N . GLY A 1 363 ? -22.343 -10.852 15.560 1.00 87.94 363 GLY A N 1
ATOM 2906 C CA . GLY A 1 363 ? -22.817 -10.163 16.766 1.00 87.94 363 GLY A CA 1
ATOM 2907 C C . GLY A 1 363 ? -22.383 -8.699 16.878 1.00 87.94 363 GLY A C 1
ATOM 2908 O O . GLY A 1 363 ? -22.558 -8.103 17.936 1.00 87.94 363 GLY A O 1
ATOM 2909 N N . ARG A 1 364 ? -21.827 -8.103 15.816 1.00 88.19 364 ARG A N 1
ATOM 2910 C CA . ARG A 1 364 ? -21.285 -6.736 15.813 1.00 88.19 364 ARG A CA 1
ATOM 2911 C C . ARG A 1 364 ? -22.016 -5.846 14.819 1.00 88.19 364 ARG A C 1
ATOM 2913 O O . ARG A 1 364 ? -22.316 -6.261 13.702 1.00 88.19 364 ARG A O 1
ATOM 2920 N N . TYR A 1 365 ? -22.261 -4.607 15.218 1.00 88.38 365 TYR A N 1
ATOM 2921 C CA . TYR A 1 365 ? -22.899 -3.582 14.400 1.00 88.38 365 TYR A CA 1
ATOM 2922 C C . TYR A 1 365 ? -21.908 -2.585 13.802 1.00 88.38 365 TYR A C 1
ATOM 2924 O O . TYR A 1 365 ? -22.164 -2.061 12.724 1.00 88.38 365 TYR A O 1
ATOM 2932 N N . GLY A 1 366 ? -20.817 -2.273 14.499 1.00 87.69 366 GLY A N 1
ATOM 2933 C CA . GLY A 1 366 ? -20.146 -0.991 14.296 1.00 87.69 366 GLY A CA 1
ATOM 2934 C C . GLY A 1 366 ? -18.880 -0.803 15.111 1.00 87.69 366 GLY A C 1
ATOM 2935 O O . GLY A 1 366 ? -18.723 -1.453 16.144 1.00 87.69 366 GLY A O 1
ATOM 2936 N N . TYR A 1 367 ? -18.079 0.183 14.714 1.00 87.69 367 TYR A N 1
ATOM 2937 C CA . TYR A 1 367 ? -17.211 0.908 15.635 1.00 87.69 367 TYR A CA 1
ATOM 2938 C C . TYR A 1 367 ? -17.575 2.393 15.612 1.00 87.69 367 TYR A C 1
ATOM 2940 O O . TYR A 1 367 ? -17.772 2.983 14.551 1.00 87.69 367 TYR A O 1
ATOM 2948 N N . LEU A 1 368 ? -17.652 2.991 16.795 1.00 88.69 368 LEU A N 1
ATOM 2949 C CA . LEU A 1 368 ? -17.589 4.434 16.973 1.00 88.69 368 LEU A CA 1
ATOM 2950 C C . LEU A 1 368 ? -16.184 4.803 17.398 1.00 88.69 368 LEU A C 1
ATOM 2952 O O . LEU A 1 368 ? -15.528 4.073 18.141 1.00 88.69 368 LEU A O 1
ATOM 2956 N N . CYS A 1 369 ? -15.753 5.959 16.946 1.00 86.44 369 CYS A N 1
ATOM 2957 C CA . CYS A 1 369 ? -14.401 6.408 17.114 1.00 86.44 369 CYS A CA 1
ATOM 2958 C C . CYS A 1 369 ? -14.448 7.867 17.579 1.00 86.44 369 CYS A C 1
ATOM 2960 O O . CYS A 1 369 ? -14.902 8.753 16.857 1.00 86.44 369 CYS A O 1
ATOM 2962 N N . LEU A 1 370 ? -14.032 8.102 18.822 1.00 86.81 370 LEU A N 1
ATOM 2963 C CA . LEU A 1 370 ? -14.023 9.417 19.449 1.00 86.81 370 LEU A CA 1
ATOM 2964 C C . LEU A 1 370 ? -12.580 9.912 19.507 1.00 86.81 370 LEU A C 1
ATOM 2966 O O . LEU A 1 370 ? -11.709 9.201 20.012 1.00 86.81 370 LEU A O 1
ATOM 2970 N N . TRP A 1 371 ? -12.339 11.135 19.043 1.00 84.81 371 TRP A N 1
ATOM 2971 C CA . TRP A 1 371 ? -10.994 11.679 18.880 1.00 84.81 371 TRP A CA 1
ATOM 2972 C C . TRP A 1 371 ? -10.894 13.064 19.490 1.00 84.81 371 TRP A C 1
ATOM 2974 O O . TRP A 1 371 ? -11.782 13.908 19.354 1.00 84.81 371 TRP A O 1
ATOM 2984 N N . ASN A 1 372 ? -9.774 13.305 20.154 1.00 84.94 372 ASN A N 1
ATOM 2985 C CA . ASN A 1 372 ? -9.391 14.616 20.625 1.00 84.94 372 ASN A CA 1
ATOM 2986 C C . ASN A 1 372 ? -8.027 14.974 20.029 1.00 84.94 372 ASN A C 1
ATOM 2988 O O . ASN A 1 372 ? -7.015 14.643 20.643 1.00 84.94 372 ASN A O 1
ATOM 2992 N N . PRO A 1 373 ? -7.980 15.644 18.865 1.00 76.75 373 PRO A N 1
ATOM 2993 C CA . PRO A 1 373 ? -6.724 16.115 18.281 1.00 76.75 373 PRO A CA 1
ATOM 2994 C C . PRO A 1 373 ? -6.182 17.357 19.012 1.00 76.75 373 PRO A C 1
ATOM 2996 O O . PRO A 1 373 ? -5.021 17.732 18.850 1.00 76.75 373 PRO A O 1
ATOM 2999 N N . GLY A 1 374 ? -7.015 17.997 19.839 1.00 78.19 374 GLY A N 1
ATOM 3000 C CA . GLY A 1 374 ? -6.700 19.247 20.508 1.00 78.19 374 GLY A CA 1
ATOM 3001 C C . GLY A 1 374 ? -5.673 19.108 21.642 1.00 78.19 374 GLY A C 1
ATOM 3002 O O . GLY A 1 374 ? -5.467 18.026 22.205 1.00 78.19 374 GLY A O 1
ATOM 3003 N N . PRO A 1 375 ? -5.042 20.228 22.036 1.00 81.81 375 PRO A N 1
ATOM 3004 C CA . PRO A 1 375 ? -4.069 20.271 23.128 1.00 81.81 375 PRO A CA 1
ATOM 3005 C C . PRO A 1 375 ? -4.712 20.240 24.524 1.00 81.81 375 PRO A C 1
ATOM 3007 O O . PRO A 1 375 ? -3.999 20.139 25.519 1.00 81.81 375 PRO A O 1
ATOM 3010 N N . ASN A 1 376 ? -6.042 20.314 24.612 1.00 87.12 376 ASN A N 1
ATOM 3011 C CA . ASN A 1 376 ? -6.792 20.356 25.866 1.00 87.12 376 ASN A CA 1
ATOM 3012 C C . ASN A 1 376 ? -7.659 19.102 26.024 1.00 87.12 376 ASN A C 1
ATOM 3014 O O . ASN A 1 376 ? -8.087 18.543 25.015 1.00 87.12 376 ASN A O 1
ATOM 3018 N N . PRO A 1 377 ? -7.957 18.654 27.258 1.00 91.19 377 PRO A N 1
ATOM 3019 C CA . PRO A 1 377 ? -8.932 17.595 27.478 1.00 91.19 377 PRO A CA 1
ATOM 3020 C C . PRO A 1 377 ? -10.288 17.947 26.864 1.00 91.19 377 PRO A C 1
ATOM 3022 O O . PRO A 1 377 ? -10.719 19.100 26.903 1.00 91.19 377 PRO A O 1
ATOM 3025 N N . ALA A 1 378 ? -10.979 16.938 26.351 1.00 89.56 378 ALA A N 1
ATOM 3026 C CA . ALA A 1 378 ? -12.278 17.098 25.722 1.00 89.56 378 ALA A CA 1
ATOM 3027 C C . ALA A 1 378 ? -13.229 15.978 26.123 1.00 89.56 378 ALA A C 1
ATOM 3029 O O . ALA A 1 378 ? -12.810 14.877 26.478 1.00 89.56 378 ALA A O 1
ATOM 3030 N N . LYS A 1 379 ? -14.528 16.251 26.027 1.00 90.44 379 LYS A N 1
ATOM 3031 C CA . LYS A 1 379 ? -15.570 15.243 26.206 1.00 90.44 379 LYS A CA 1
ATOM 3032 C C . LYS A 1 379 ? -16.504 15.251 24.999 1.00 90.44 379 LYS A C 1
ATOM 3034 O O . LYS A 1 379 ? -17.614 15.772 25.113 1.00 90.44 379 LYS A O 1
ATOM 3039 N N . PRO A 1 380 ? -16.055 14.745 23.837 1.00 86.31 380 PRO A N 1
ATOM 3040 C CA . PRO A 1 380 ? -16.942 14.631 22.694 1.00 86.31 380 PRO A CA 1
ATOM 3041 C C . PRO A 1 380 ? -18.137 13.742 23.054 1.00 86.31 380 PRO A C 1
ATOM 3043 O O . PRO A 1 380 ? -17.989 12.709 23.717 1.00 86.31 380 PRO A O 1
ATOM 3046 N N . GLU A 1 381 ? -19.320 14.167 22.625 1.00 86.06 381 GLU A N 1
ATOM 3047 C CA . GLU A 1 381 ? -20.556 13.402 22.723 1.00 86.06 381 GLU A CA 1
ATOM 3048 C C . GLU A 1 381 ? -21.153 13.256 21.330 1.00 86.06 381 GLU A C 1
ATOM 3050 O O . GLU A 1 381 ? -21.208 14.212 20.558 1.00 86.06 381 GLU A O 1
ATOM 3055 N N . VAL A 1 382 ? -21.609 12.047 21.022 1.00 85.50 382 VAL A N 1
ATOM 3056 C CA . VAL A 1 382 ? -22.306 11.743 19.779 1.00 85.50 382 VAL A CA 1
ATOM 3057 C C . VAL A 1 382 ? -23.627 11.071 20.086 1.00 85.50 382 VAL A C 1
ATOM 3059 O O . VAL A 1 382 ? -23.691 10.213 20.963 1.00 85.50 382 VAL A O 1
ATOM 3062 N N . THR A 1 383 ? -24.670 11.434 19.345 1.00 87.50 383 THR A N 1
ATOM 3063 C CA . THR A 1 383 ? -25.921 10.676 19.308 1.00 87.50 383 THR A CA 1
ATOM 3064 C C . THR A 1 383 ? -26.007 9.951 17.977 1.00 87.50 383 THR A C 1
ATOM 3066 O O . THR A 1 383 ? -25.967 10.594 16.934 1.00 87.50 383 THR A O 1
ATOM 3069 N N . VAL A 1 384 ? -26.136 8.627 18.024 1.00 87.38 384 VAL A N 1
ATOM 3070 C CA . VAL A 1 384 ? -26.370 7.785 16.850 1.00 87.38 384 VAL A CA 1
ATOM 3071 C C . VAL A 1 384 ? -27.855 7.463 16.775 1.00 87.38 384 VAL A C 1
ATOM 3073 O O . VAL A 1 384 ? -28.433 6.891 17.705 1.00 87.38 384 VAL A O 1
ATOM 3076 N N . ARG A 1 385 ? -28.470 7.830 15.657 1.00 88.00 385 ARG A N 1
ATOM 3077 C CA . ARG A 1 385 ? -29.902 7.739 15.380 1.00 88.00 385 ARG A CA 1
ATOM 3078 C C . ARG A 1 385 ? -30.203 6.619 14.384 1.00 88.00 385 ARG A C 1
ATOM 3080 O O . ARG A 1 385 ? -29.359 6.309 13.551 1.00 88.00 385 ARG A O 1
ATOM 3087 N N . PRO A 1 386 ? -31.420 6.047 14.383 1.00 84.12 386 PRO A N 1
ATOM 3088 C CA . PRO A 1 386 ? -31.821 5.043 13.394 1.00 84.12 386 PRO A CA 1
ATOM 3089 C C . PRO A 1 386 ? -31.645 5.454 11.929 1.00 84.12 386 PRO A C 1
ATOM 3091 O O . PRO A 1 386 ? -31.354 4.606 11.097 1.00 84.12 386 PRO A O 1
ATOM 3094 N N . GLY A 1 387 ? -31.792 6.744 11.607 1.00 82.06 387 GLY A N 1
ATOM 3095 C CA . GLY A 1 387 ? -31.572 7.258 10.249 1.00 82.06 387 GLY A CA 1
ATOM 3096 C C . GLY A 1 387 ? -30.104 7.297 9.814 1.00 82.06 387 GLY A C 1
ATOM 3097 O O . GLY A 1 387 ? -29.829 7.497 8.635 1.00 82.06 387 GLY A O 1
ATOM 3098 N N . ASP A 1 388 ? -29.169 7.087 10.739 1.00 78.00 388 ASP A N 1
ATOM 3099 C CA . ASP A 1 388 ? -27.734 7.175 10.476 1.00 78.00 388 ASP A CA 1
ATOM 3100 C C . ASP A 1 388 ? -27.158 5.870 9.911 1.00 78.00 388 ASP A C 1
ATOM 3102 O O . ASP A 1 388 ? -25.977 5.802 9.563 1.00 78.00 388 ASP A O 1
ATOM 3106 N N . TYR A 1 389 ? -27.969 4.808 9.862 1.00 78.38 389 TYR A N 1
ATOM 3107 C CA . TYR A 1 389 ? -27.499 3.473 9.547 1.00 78.38 389 TYR A CA 1
ATOM 3108 C C . TYR A 1 389 ? -28.502 2.631 8.774 1.00 78.38 389 TYR A C 1
ATOM 3110 O O . TYR A 1 389 ? -29.707 2.687 8.986 1.00 78.38 389 TYR A O 1
ATOM 3118 N N . PHE A 1 390 ? -27.977 1.784 7.890 1.00 75.75 390 PHE A N 1
ATOM 3119 C CA . PHE A 1 390 ? -28.787 0.904 7.045 1.00 75.75 390 PHE A CA 1
ATOM 3120 C C . PHE A 1 390 ? -29.103 -0.453 7.691 1.00 75.75 390 PHE A C 1
ATOM 3122 O O . PHE A 1 390 ? -29.740 -1.298 7.065 1.00 75.75 390 PHE A O 1
ATOM 3129 N N . VAL A 1 391 ? -28.658 -0.681 8.932 1.00 79.50 391 VAL A N 1
ATOM 3130 C CA . VAL A 1 391 ? -28.850 -1.949 9.647 1.00 79.50 391 VAL A CA 1
ATOM 3131 C C . VAL A 1 391 ? -29.989 -1.903 10.657 1.00 79.50 391 VAL A C 1
ATOM 3133 O O . VAL A 1 391 ? -30.284 -0.881 11.258 1.00 79.50 391 VAL A O 1
ATOM 3136 N N . THR A 1 392 ? -30.617 -3.041 10.928 1.00 83.12 392 THR A N 1
ATOM 3137 C CA . THR A 1 392 ? -31.554 -3.156 12.050 1.00 83.12 392 THR A CA 1
ATOM 3138 C C . THR A 1 392 ? -30.768 -3.350 13.344 1.00 83.12 392 THR A C 1
ATOM 3140 O O . THR A 1 392 ? -30.199 -4.420 13.567 1.00 83.12 392 THR A O 1
ATOM 3143 N N . MET A 1 393 ? -30.734 -2.324 14.196 1.00 86.94 393 MET A N 1
ATOM 3144 C CA . MET A 1 393 ? -30.071 -2.373 15.499 1.00 86.94 393 MET A CA 1
ATOM 3145 C C . MET A 1 393 ? -31.097 -2.426 16.634 1.00 86.94 393 MET A C 1
ATOM 3147 O O . MET A 1 393 ? -31.848 -1.479 16.851 1.00 86.94 393 MET A O 1
ATOM 3151 N N . ASP A 1 394 ? -31.097 -3.518 17.402 1.00 87.25 394 ASP A N 1
ATOM 3152 C CA . ASP A 1 394 ? -31.858 -3.600 18.653 1.00 87.25 394 ASP A CA 1
ATOM 3153 C C . ASP A 1 394 ? -31.062 -2.926 19.779 1.00 87.25 394 ASP A C 1
ATOM 3155 O O . ASP A 1 394 ? -30.190 -3.533 20.412 1.00 87.25 394 ASP A O 1
ATOM 3159 N N . THR A 1 395 ? -31.354 -1.649 20.030 1.00 87.94 395 THR A N 1
ATOM 3160 C CA . THR A 1 395 ? -30.662 -0.861 21.059 1.00 87.94 395 THR A CA 1
ATOM 3161 C C . THR A 1 395 ? -30.889 -1.410 22.470 1.00 87.94 395 THR A C 1
ATOM 3163 O O . THR A 1 395 ? -30.052 -1.183 23.348 1.00 87.94 395 THR A O 1
ATOM 3166 N N . SER A 1 396 ? -31.951 -2.189 22.721 1.00 88.06 396 SER A N 1
ATOM 3167 C CA . SER A 1 396 ? -32.186 -2.823 24.028 1.00 88.06 396 SER A CA 1
ATOM 3168 C C . SER A 1 396 ? -31.118 -3.872 24.362 1.00 88.06 396 SER A C 1
ATOM 3170 O O . SER A 1 396 ? -30.735 -4.021 25.524 1.00 88.06 396 SER A O 1
ATOM 3172 N N . LYS A 1 397 ? -30.551 -4.511 23.333 1.00 91.06 397 LYS A N 1
ATOM 3173 C CA . LYS A 1 397 ? -29.464 -5.494 23.435 1.00 91.06 397 LYS A CA 1
ATOM 3174 C C . LYS A 1 397 ? -28.094 -4.917 23.099 1.00 91.06 397 LYS A C 1
ATOM 3176 O O . LYS A 1 397 ? -27.121 -5.659 23.082 1.00 91.06 397 LYS A O 1
ATOM 3181 N N . LEU A 1 398 ? -27.991 -3.621 22.821 1.00 93.19 398 LEU A N 1
ATOM 3182 C CA . LEU A 1 398 ? -26.720 -2.987 22.492 1.00 93.19 398 LEU A CA 1
ATOM 3183 C C . LEU A 1 398 ? -25.784 -2.963 23.711 1.00 93.19 398 LEU A C 1
ATOM 3185 O O . LEU A 1 398 ? -26.182 -2.587 24.817 1.00 93.19 398 LEU A O 1
ATOM 3189 N N . ALA A 1 399 ? -24.532 -3.343 23.479 1.00 94.00 399 ALA A N 1
ATOM 3190 C CA . ALA A 1 399 ? -23.411 -3.180 24.388 1.00 94.00 399 ALA A CA 1
ATOM 3191 C C . ALA A 1 399 ? -22.276 -2.459 23.658 1.00 94.00 399 ALA A C 1
ATOM 3193 O O . ALA A 1 399 ? -21.999 -2.745 22.492 1.00 94.00 399 ALA A O 1
ATOM 3194 N N . LEU A 1 400 ? -21.625 -1.531 24.358 1.00 93.44 400 LEU A N 1
ATOM 3195 C CA . LEU A 1 400 ? -20.481 -0.787 23.847 1.00 93.44 400 LEU A CA 1
ATOM 3196 C C . LEU A 1 400 ? -19.226 -1.248 24.573 1.00 93.44 400 LEU A C 1
ATOM 3198 O O . LEU A 1 400 ? -19.170 -1.177 25.801 1.00 93.44 400 LEU A O 1
ATOM 3202 N N . ILE A 1 401 ? -18.241 -1.736 23.825 1.00 92.44 401 ILE A N 1
ATOM 3203 C CA . ILE A 1 401 ? -17.013 -2.312 24.375 1.00 92.44 401 ILE A CA 1
ATOM 3204 C C . ILE A 1 401 ? -15.819 -1.536 23.853 1.00 92.44 401 ILE A C 1
ATOM 3206 O O . ILE A 1 401 ? -15.630 -1.377 22.652 1.00 92.44 401 ILE A O 1
ATOM 3210 N N . ARG A 1 402 ? -14.989 -1.053 24.766 1.00 89.88 402 ARG A N 1
ATOM 3211 C CA . ARG A 1 402 ? -13.781 -0.338 24.407 1.00 89.88 402 ARG A CA 1
ATOM 3212 C C . ARG A 1 402 ? -12.750 -1.292 23.820 1.00 89.88 402 ARG A C 1
ATOM 3214 O O . ARG A 1 402 ? -12.402 -2.291 24.445 1.00 89.88 402 ARG A O 1
ATOM 3221 N N . LEU A 1 403 ? -12.191 -0.945 22.665 1.00 85.38 403 LEU A N 1
ATOM 3222 C CA . LEU A 1 403 ? -11.260 -1.830 21.978 1.00 85.38 403 LEU A CA 1
ATOM 3223 C C . LEU A 1 403 ? -9.917 -1.984 22.712 1.00 85.38 403 LEU A C 1
ATOM 3225 O O . LEU A 1 403 ? -9.335 -3.066 22.714 1.00 85.38 403 LEU A O 1
ATOM 3229 N N . LYS A 1 404 ? -9.422 -0.919 23.356 1.00 80.25 404 LYS A N 1
ATOM 3230 C CA . LYS A 1 404 ? -8.076 -0.918 23.954 1.00 80.25 404 LYS A CA 1
ATOM 3231 C C . LYS A 1 404 ? -7.919 -1.853 25.156 1.00 80.25 404 LYS A C 1
ATOM 3233 O O . LYS A 1 404 ? -6.828 -2.369 25.372 1.00 80.25 404 LYS A O 1
ATOM 3238 N N . ASP A 1 405 ? -8.980 -2.041 25.943 1.00 84.69 405 ASP A N 1
ATOM 3239 C CA . ASP A 1 405 ? -8.941 -2.763 27.223 1.00 84.69 405 ASP A CA 1
ATOM 3240 C C . ASP A 1 405 ? -10.128 -3.723 27.440 1.00 84.69 405 ASP A C 1
ATOM 3242 O O . ASP A 1 405 ? -10.197 -4.382 28.478 1.00 84.69 405 ASP A O 1
ATOM 3246 N N . GLY A 1 406 ? -11.066 -3.809 26.489 1.00 88.44 406 GLY A N 1
ATOM 3247 C CA . GLY A 1 406 ? -12.250 -4.665 26.568 1.00 88.44 406 GLY A CA 1
ATOM 3248 C C . GLY A 1 406 ? -13.299 -4.214 27.588 1.00 88.44 406 GLY A C 1
ATOM 3249 O O . GLY A 1 406 ? -14.251 -4.953 27.847 1.00 88.44 406 GLY A O 1
ATOM 3250 N N . LYS A 1 407 ? -13.155 -3.032 28.201 1.00 91.31 407 LYS A N 1
ATOM 3251 C CA . LYS A 1 407 ? -14.091 -2.572 29.233 1.00 91.31 407 LYS A CA 1
ATOM 3252 C C . LYS A 1 407 ? -15.400 -2.068 28.617 1.00 91.31 407 LYS A C 1
ATOM 3254 O O . LYS A 1 407 ? -15.372 -1.416 27.571 1.00 91.31 407 LYS A O 1
ATOM 3259 N N . PRO A 1 408 ? -16.549 -2.299 29.276 1.00 92.25 408 PRO A N 1
ATOM 3260 C CA . PRO A 1 408 ? -17.807 -1.686 28.872 1.00 92.25 408 PRO A CA 1
ATOM 3261 C C . PRO A 1 408 ? -17.728 -0.156 28.910 1.00 92.25 408 PRO A C 1
ATOM 3263 O O . PRO A 1 408 ? -17.182 0.425 29.850 1.00 92.25 408 PRO A O 1
ATOM 3266 N N . VAL A 1 409 ? -18.316 0.492 27.908 1.00 91.25 409 VAL A N 1
ATOM 3267 C CA . VAL A 1 409 ? -18.476 1.946 27.833 1.00 91.25 409 VAL A CA 1
ATOM 3268 C C . VAL A 1 409 ? -19.933 2.285 28.130 1.00 91.25 409 VAL A C 1
ATOM 3270 O O . VAL A 1 409 ? -20.850 1.707 27.546 1.00 91.25 409 VAL A O 1
ATOM 3273 N N . ALA A 1 410 ? -20.147 3.205 29.070 1.00 90.06 410 ALA A N 1
ATOM 3274 C CA . ALA A 1 410 ? -21.480 3.693 29.393 1.00 90.06 410 ALA A CA 1
ATOM 3275 C C . ALA A 1 410 ? -22.045 4.524 28.234 1.00 90.06 410 ALA A C 1
ATOM 3277 O O . ALA A 1 410 ? -21.322 5.271 27.576 1.00 90.06 410 ALA A O 1
ATOM 3278 N N . PHE A 1 411 ? -23.348 4.405 28.009 1.00 93.31 411 PHE A N 1
ATOM 3279 C CA . PHE A 1 411 ? -24.071 5.144 26.983 1.00 93.31 411 PHE A CA 1
ATOM 3280 C C . PHE A 1 411 ? -25.515 5.352 27.427 1.00 93.31 411 PHE A C 1
ATOM 3282 O O . PHE A 1 411 ? -26.045 4.579 28.231 1.00 93.31 411 PHE A O 1
ATOM 3289 N N . ASN A 1 412 ? -26.156 6.385 26.895 1.00 93.19 412 ASN A N 1
ATOM 3290 C CA . ASN A 1 412 ? -27.546 6.692 27.200 1.00 93.19 412 ASN A CA 1
ATOM 3291 C C . ASN A 1 412 ? -28.430 6.236 26.047 1.00 93.19 412 ASN A C 1
ATOM 3293 O O . ASN A 1 412 ? -28.125 6.502 24.890 1.00 93.19 412 ASN A O 1
ATOM 3297 N N . ARG A 1 413 ? -29.545 5.571 26.345 1.00 91.31 413 ARG A N 1
ATOM 3298 C CA . ARG A 1 413 ? -30.600 5.346 25.350 1.00 91.31 413 ARG A CA 1
ATOM 3299 C C . ARG A 1 413 ? -31.518 6.555 25.358 1.00 91.31 413 ARG A C 1
ATOM 3301 O O . ARG A 1 413 ? -31.943 6.988 26.426 1.00 91.31 413 ARG A O 1
ATOM 3308 N N . THR A 1 414 ? -31.818 7.086 24.185 1.00 84.81 414 THR A N 1
ATOM 3309 C CA . THR A 1 414 ? -32.696 8.243 24.011 1.00 84.81 414 THR A CA 1
ATOM 3310 C C . THR A 1 414 ? -33.866 7.856 23.112 1.00 84.81 414 THR A C 1
ATOM 3312 O O . THR A 1 414 ? -33.844 6.817 22.453 1.00 84.81 414 THR A O 1
ATOM 3315 N N . SER A 1 415 ? -34.904 8.690 23.057 1.00 83.19 415 SER A N 1
ATOM 3316 C CA . SER A 1 415 ? -35.995 8.518 22.087 1.00 83.19 415 SER A CA 1
ATOM 3317 C C . SER A 1 415 ? -35.519 8.628 20.634 1.00 83.19 415 SER A C 1
ATOM 3319 O O . SER A 1 415 ? -36.189 8.134 19.734 1.00 83.19 415 SER A O 1
ATOM 3321 N N . GLU A 1 416 ? -34.369 9.266 20.406 1.00 82.88 416 GLU A N 1
ATOM 3322 C CA . GLU A 1 416 ? -33.771 9.467 19.084 1.00 82.88 416 GLU A CA 1
ATOM 3323 C C . GLU A 1 416 ? -32.751 8.382 18.707 1.00 82.88 416 GLU A C 1
ATOM 3325 O O . GLU A 1 416 ? -32.306 8.359 17.564 1.00 82.88 416 GLU A O 1
ATOM 3330 N N . GLY A 1 417 ? -32.367 7.490 19.630 1.00 88.56 417 GLY A N 1
ATOM 3331 C CA . GLY A 1 417 ? -31.317 6.493 19.416 1.00 88.56 417 GLY A CA 1
ATOM 3332 C C . GLY A 1 417 ? -30.494 6.226 20.676 1.00 88.56 417 GLY A C 1
ATOM 3333 O O . GLY A 1 417 ? -31.031 5.815 21.708 1.00 88.56 417 GLY A O 1
ATOM 3334 N N . PHE A 1 418 ? -29.177 6.421 20.605 1.00 91.44 418 PHE A N 1
ATOM 3335 C CA . PHE A 1 418 ? -28.300 6.331 21.775 1.00 91.44 418 PHE A CA 1
ATOM 3336 C C . PHE A 1 418 ? -27.156 7.346 21.723 1.00 91.44 418 PHE A C 1
ATOM 3338 O O . PHE A 1 418 ? -26.666 7.658 20.640 1.00 91.44 418 PHE A O 1
ATOM 3345 N N . SER A 1 419 ? -26.719 7.841 22.885 1.00 90.50 419 SER A N 1
ATOM 3346 C CA . SER A 1 419 ? -25.590 8.767 23.002 1.00 90.50 419 SER A CA 1
ATOM 3347 C C . SER A 1 419 ? -24.389 8.160 23.717 1.00 90.50 419 SER A C 1
ATOM 3349 O O . SER A 1 419 ? -24.525 7.437 24.708 1.00 90.50 419 SER A O 1
ATOM 3351 N N . VAL A 1 420 ? -23.201 8.456 23.196 1.00 90.31 420 VAL A N 1
ATOM 3352 C CA . VAL A 1 420 ? -21.906 8.003 23.713 1.00 90.31 420 VAL A CA 1
ATOM 3353 C C . VAL A 1 420 ? -21.053 9.226 23.980 1.00 90.31 420 VAL A C 1
ATOM 3355 O O . VAL A 1 420 ? -20.953 10.108 23.132 1.00 90.31 420 VAL A O 1
ATOM 3358 N N . SER A 1 421 ? -20.404 9.262 25.140 1.00 88.50 421 SER A N 1
ATOM 3359 C CA . SER A 1 421 ? -19.394 10.272 25.447 1.00 88.50 421 SER A CA 1
ATOM 3360 C C . SER A 1 421 ? -18.214 9.649 26.178 1.00 88.50 421 SER A C 1
ATOM 3362 O O . SER A 1 421 ? -18.370 8.696 26.944 1.00 88.50 421 SER A O 1
ATOM 3364 N N . ALA A 1 422 ? -17.022 10.194 25.952 1.00 87.75 422 ALA A N 1
ATOM 3365 C CA . ALA A 1 422 ? -15.809 9.773 26.639 1.00 87.75 422 ALA A CA 1
ATOM 3366 C C . ALA A 1 422 ? -14.985 10.998 27.027 1.00 87.75 422 ALA A C 1
ATOM 3368 O O . ALA A 1 422 ? -14.857 11.931 26.243 1.00 87.75 422 ALA A O 1
ATOM 3369 N N . ASN A 1 423 ? -14.412 10.987 28.231 1.00 90.12 423 ASN A N 1
ATOM 3370 C CA . ASN A 1 423 ? -13.402 11.972 28.602 1.00 90.12 423 ASN A CA 1
ATOM 3371 C C . ASN A 1 423 ? -12.087 11.577 27.926 1.00 90.12 423 ASN A C 1
ATOM 3373 O O . ASN A 1 423 ? -11.515 10.535 28.253 1.00 90.12 423 ASN A O 1
ATOM 3377 N N . LEU A 1 424 ? -11.631 12.404 26.995 1.00 89.19 424 LEU A N 1
ATOM 3378 C CA . LEU A 1 424 ? -10.402 12.219 26.243 1.00 89.19 424 LEU A CA 1
ATOM 3379 C C . LEU A 1 424 ? -9.341 13.195 26.749 1.00 89.19 424 LEU A C 1
ATOM 3381 O O . LEU A 1 424 ? -9.578 14.399 26.871 1.00 89.19 424 LEU A O 1
ATOM 3385 N N . ALA A 1 425 ? -8.148 12.672 27.019 1.00 90.56 425 ALA A N 1
ATOM 3386 C CA . ALA A 1 425 ? -6.958 13.485 27.233 1.00 90.56 425 ALA A CA 1
ATOM 3387 C C . ALA A 1 425 ? -6.606 14.266 25.946 1.00 90.56 425 ALA A C 1
ATOM 3389 O O . ALA A 1 425 ? -7.119 13.925 24.872 1.00 90.56 425 ALA A O 1
ATOM 3390 N N . PRO A 1 426 ? -5.752 15.300 26.013 1.00 86.00 426 PRO A N 1
ATOM 3391 C CA . PRO A 1 426 ? -5.182 15.914 24.818 1.00 86.00 426 PRO A CA 1
ATOM 3392 C C . PRO A 1 426 ? -4.596 14.870 23.866 1.00 86.00 426 PRO A C 1
ATOM 3394 O O . PRO A 1 426 ? -3.970 13.915 24.331 1.00 86.00 426 PRO A O 1
ATOM 3397 N N . ARG A 1 427 ? -4.773 15.069 22.556 1.00 80.75 427 ARG A N 1
ATOM 3398 C CA . ARG A 1 427 ? -4.201 14.212 21.500 1.00 80.75 427 ARG A CA 1
ATOM 3399 C C . ARG A 1 427 ? -4.505 12.724 21.683 1.00 80.75 427 ARG A C 1
ATOM 3401 O O . ARG A 1 427 ? -3.654 11.879 21.444 1.00 80.75 427 ARG A O 1
ATOM 3408 N N . SER A 1 428 ? -5.694 12.380 22.161 1.00 84.88 428 SER A N 1
ATOM 3409 C CA . SER A 1 428 ? -6.049 10.996 22.488 1.00 84.88 428 SER A CA 1
ATOM 3410 C C . SER A 1 428 ? -7.301 10.541 21.763 1.00 84.88 428 SER A C 1
ATOM 3412 O O . SER A 1 428 ? -7.987 11.323 21.102 1.00 84.88 428 SER A O 1
ATOM 3414 N N . TRP A 1 429 ? -7.589 9.251 21.880 1.00 86.75 429 TRP A N 1
ATOM 3415 C CA . TRP A 1 429 ? -8.649 8.621 21.123 1.00 86.75 429 TRP A 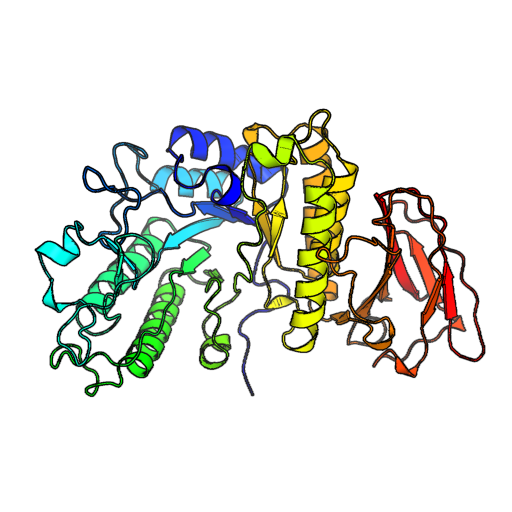CA 1
ATOM 3416 C C . TRP A 1 429 ? -9.282 7.433 21.836 1.00 86.75 429 TRP A C 1
ATOM 3418 O O . TRP A 1 429 ? -8.741 6.884 22.800 1.00 86.75 429 TRP A O 1
ATOM 3428 N N . GLU A 1 430 ? -10.456 7.043 21.348 1.00 87.50 430 GLU A N 1
ATOM 3429 C CA . GLU A 1 430 ? -11.207 5.898 21.835 1.00 87.50 430 GLU A CA 1
ATOM 3430 C C . GLU A 1 430 ? -11.960 5.212 20.693 1.00 87.50 430 GLU A C 1
ATOM 3432 O O . GLU A 1 430 ? -12.823 5.820 20.063 1.00 87.50 430 GLU A O 1
ATOM 3437 N N . ILE A 1 431 ? -11.683 3.924 20.470 1.00 87.69 431 ILE A N 1
ATOM 3438 C CA . ILE A 1 431 ? -12.503 3.075 19.597 1.00 87.69 431 ILE A CA 1
ATOM 3439 C C . ILE A 1 431 ? -13.435 2.239 20.467 1.00 87.69 431 ILE A C 1
ATOM 3441 O O . ILE A 1 431 ? -13.001 1.517 21.373 1.00 87.69 431 ILE A O 1
ATOM 3445 N N . VAL A 1 432 ? -14.723 2.320 20.160 1.00 90.25 432 VAL A N 1
ATOM 3446 C CA . VAL A 1 432 ? -15.803 1.634 20.856 1.00 90.25 432 VAL A CA 1
ATOM 3447 C C . VAL A 1 432 ? -16.517 0.716 19.877 1.00 90.25 432 VAL A C 1
ATOM 3449 O O . VAL A 1 432 ? -17.086 1.164 18.890 1.00 90.25 432 VAL A O 1
ATOM 3452 N N . GLU A 1 433 ? -16.503 -0.579 20.159 1.00 90.62 433 GLU A N 1
ATOM 3453 C CA . GLU A 1 433 ? -17.249 -1.596 19.428 1.00 90.62 433 GLU A CA 1
ATOM 3454 C C . GLU A 1 433 ? -18.719 -1.588 19.829 1.00 90.62 433 GLU A C 1
ATOM 3456 O O . GLU A 1 433 ? -19.045 -1.610 21.015 1.00 90.62 433 GLU A O 1
ATOM 3461 N N . LEU A 1 434 ? -19.606 -1.613 18.838 1.00 91.06 434 LEU A N 1
ATOM 3462 C CA . LEU A 1 434 ? -21.045 -1.731 19.018 1.00 91.06 434 LEU A CA 1
ATOM 3463 C C . LEU A 1 434 ? -21.405 -3.189 18.778 1.00 91.06 434 LEU A C 1
ATOM 3465 O O . LEU A 1 434 ? -21.339 -3.662 17.641 1.00 91.06 434 LEU A O 1
ATOM 3469 N N . LYS A 1 435 ? -21.797 -3.911 19.827 1.00 91.50 435 LYS A N 1
ATOM 3470 C CA . LYS A 1 435 ? -22.127 -5.335 19.734 1.00 91.50 435 LYS A CA 1
ATOM 3471 C C . LYS A 1 435 ? -23.463 -5.679 20.376 1.00 91.50 435 LYS A C 1
ATOM 3473 O O . LYS A 1 435 ? -24.008 -4.921 21.176 1.00 91.50 435 LYS A O 1
ATOM 3478 N N . ILE A 1 436 ? -23.987 -6.843 20.021 1.00 90.38 436 ILE A N 1
ATOM 3479 C CA . ILE A 1 436 ? -25.094 -7.472 20.733 1.00 90.38 436 ILE A CA 1
ATOM 3480 C C . ILE A 1 436 ? -24.549 -7.988 22.067 1.00 90.38 436 ILE A C 1
ATOM 3482 O O . ILE A 1 436 ? -23.485 -8.606 22.122 1.00 90.38 436 ILE A O 1
ATOM 3486 N N . LYS A 1 437 ? -25.255 -7.680 23.151 1.00 86.19 437 LYS A N 1
ATOM 3487 C CA . LYS A 1 437 ? -25.007 -8.233 24.476 1.00 86.19 437 LYS A CA 1
ATOM 3488 C C . LYS A 1 437 ? -25.249 -9.741 24.422 1.00 86.19 437 LYS A C 1
ATOM 3490 O O . LYS A 1 437 ? -26.314 -10.157 23.968 1.00 86.19 437 LYS A O 1
ATOM 3495 N N . ASP A 1 438 ? -24.248 -10.497 24.860 1.00 66.00 438 ASP A N 1
ATOM 3496 C CA . ASP A 1 438 ? -24.322 -11.956 24.975 1.00 66.00 438 ASP A CA 1
ATOM 3497 C C . ASP A 1 438 ? -25.448 -12.396 25.926 1.00 66.00 438 ASP A C 1
ATOM 3499 O O . ASP A 1 438 ? -25.684 -11.686 26.942 1.00 66.00 438 ASP A O 1
#

Foldseek 3Di:
DQDFPADLPLFWAEEEAPQAQNLNAAPVLLLVVLLLRVLLVTAAYEYEFNQADDDPPDPGRADPRHGPCVRYVVHCQVSLVSNVVSNHFYEYEHELFKDAPPDPCCVVCVLQFFAAPVRDGADDPDRITTGLCADPSVVVVLVVVLVVCQSSVGQEYEHEDPDQDFQRQRPRRPDPHRGSRVRNLVSLQVSLVSNCVRRPSYAYEHECNDDSVCSHRGHEYENDPLDPHDDVVQQVPPLVLLLSLLVLLLVLQVVVVVDFQSRYEYEAELARNYVVGDVQSSLSNLCSNLQQHLRYYYYHNSVPHDPSSSVSSSVSSVVSNVCSNQNRAKHKQPVQPGGDNSVDPDQDWGKIWIFGQEACDVQFTIKIKTWAQAQAKDKDKDFDFPVSGPYDDDLVQKWKAWPPPRDTFDWAQDPRGIMGIDTAGHGHMTIITIGGHD